Protein AF-A0A6B3LKG0-F1 (afdb_monomer)

Structure (mmCIF, N/CA/C/O backbone):
data_AF-A0A6B3LKG0-F1
#
_entry.id   AF-A0A6B3LKG0-F1
#
loop_
_atom_site.group_PDB
_atom_site.id
_atom_site.type_symbol
_atom_site.label_atom_id
_atom_site.label_alt_id
_atom_site.label_comp_id
_atom_site.label_asym_id
_atom_site.label_entity_id
_atom_site.label_seq_id
_atom_site.pdbx_PDB_ins_code
_atom_site.Cartn_x
_atom_site.Cartn_y
_atom_site.Cartn_z
_atom_site.occupancy
_atom_site.B_iso_or_equiv
_atom_site.auth_seq_id
_atom_site.auth_comp_id
_atom_site.auth_asym_id
_atom_site.auth_atom_id
_atom_site.pdbx_PDB_model_num
ATOM 1 N N . MET A 1 1 ? -33.309 19.237 -23.495 1.00 25.48 1 MET A N 1
ATOM 2 C CA . MET A 1 1 ? -33.703 17.811 -23.424 1.00 25.48 1 MET A CA 1
ATOM 3 C C . MET A 1 1 ? -32.494 17.047 -22.905 1.00 25.48 1 MET A C 1
ATOM 5 O O . MET A 1 1 ? -31.507 16.961 -23.607 1.00 25.48 1 MET A O 1
ATOM 9 N N . LYS A 1 2 ? -32.385 16.832 -21.589 1.00 29.92 2 LYS A N 1
ATOM 10 C CA . LYS A 1 2 ? -32.848 15.600 -20.922 1.00 29.92 2 LYS A CA 1
ATOM 11 C C . LYS A 1 2 ? -32.348 14.349 -21.651 1.00 29.92 2 LYS A C 1
ATOM 13 O O . LYS A 1 2 ? -33.044 13.863 -22.530 1.00 29.92 2 LYS A O 1
ATOM 18 N N . ASN A 1 3 ? -31.140 13.912 -21.295 1.00 29.95 3 ASN A N 1
ATOM 19 C CA . ASN A 1 3 ? -30.711 12.520 -21.097 1.00 29.95 3 ASN A CA 1
ATOM 20 C C . ASN A 1 3 ? -29.180 12.490 -21.122 1.00 29.95 3 ASN A C 1
ATOM 22 O O . ASN A 1 3 ? -28.595 12.699 -22.172 1.00 29.95 3 ASN A O 1
ATOM 26 N N . ASN A 1 4 ? -28.576 12.338 -19.937 1.00 27.94 4 ASN A N 1
ATOM 27 C CA . ASN A 1 4 ? -27.252 11.730 -19.676 1.00 27.94 4 ASN A CA 1
ATOM 28 C C . ASN A 1 4 ? -26.758 11.964 -18.234 1.00 27.94 4 ASN A C 1
ATOM 30 O O . ASN A 1 4 ? -25.738 11.415 -17.834 1.00 27.94 4 ASN A O 1
ATOM 34 N N . LEU A 1 5 ? -27.554 12.629 -17.385 1.00 24.48 5 LEU A N 1
ATOM 35 C CA . LEU A 1 5 ? -27.348 12.669 -15.927 1.00 24.48 5 LEU A CA 1
ATOM 36 C C . LEU A 1 5 ? -27.638 11.332 -15.195 1.00 24.48 5 LEU A C 1
ATOM 38 O O . LEU A 1 5 ? -27.495 11.262 -13.978 1.00 24.48 5 LEU A O 1
ATOM 42 N N . TYR A 1 6 ? -28.024 10.269 -15.912 1.00 25.52 6 TYR A N 1
ATOM 43 C CA . TYR A 1 6 ? -28.299 8.935 -15.349 1.00 25.52 6 TYR A CA 1
ATOM 44 C C . TYR A 1 6 ? -27.151 7.921 -15.528 1.00 25.52 6 TYR A C 1
ATOM 46 O O . TYR A 1 6 ? -27.179 6.870 -14.892 1.00 25.52 6 TYR A O 1
ATOM 54 N N . ALA A 1 7 ? -26.119 8.233 -16.324 1.00 26.52 7 ALA A N 1
ATOM 55 C CA . ALA A 1 7 ? -24.976 7.337 -16.544 1.00 26.52 7 ALA A CA 1
ATOM 56 C C . ALA A 1 7 ? -23.835 7.550 -15.529 1.00 26.52 7 ALA A C 1
ATOM 58 O O . ALA A 1 7 ? -23.160 6.596 -15.159 1.00 26.52 7 ALA A O 1
ATOM 59 N N . LEU A 1 8 ? -23.674 8.764 -14.989 1.00 26.27 8 LEU A N 1
ATOM 60 C CA . LEU A 1 8 ? -22.594 9.081 -14.040 1.00 26.27 8 LEU A CA 1
ATOM 61 C C . LEU A 1 8 ? -22.886 8.667 -12.583 1.00 26.27 8 LEU A C 1
ATOM 63 O O . LEU A 1 8 ? -21.971 8.576 -11.773 1.00 26.27 8 LEU A O 1
ATOM 67 N N . ARG A 1 9 ? -24.148 8.373 -12.236 1.00 25.33 9 ARG A N 1
ATOM 68 C CA . ARG A 1 9 ? -24.537 7.904 -10.889 1.00 25.33 9 ARG A CA 1
ATOM 69 C C . ARG A 1 9 ? -24.516 6.380 -10.716 1.00 25.33 9 ARG A C 1
ATOM 71 O O . ARG A 1 9 ? -24.602 5.917 -9.585 1.00 25.33 9 ARG A O 1
ATOM 78 N N . ARG A 1 10 ? -24.386 5.595 -11.795 1.00 26.73 10 ARG A N 1
ATOM 79 C CA . ARG A 1 10 ? -24.295 4.121 -11.715 1.00 26.73 10 ARG A CA 1
ATOM 80 C C . ARG A 1 10 ? -22.861 3.600 -11.590 1.00 26.73 10 ARG A C 1
ATOM 82 O O . ARG A 1 10 ? -22.675 2.533 -11.021 1.00 26.73 10 ARG A O 1
ATOM 89 N N . THR A 1 11 ? -21.858 4.364 -12.020 1.00 27.08 11 THR A N 1
ATOM 90 C CA . THR A 1 11 ? -20.447 3.944 -11.950 1.00 27.08 11 THR A CA 1
ATOM 91 C C . THR A 1 11 ? -19.817 4.196 -10.574 1.00 27.08 11 THR A C 1
ATOM 93 O O . THR A 1 11 ? -18.992 3.405 -10.140 1.00 27.08 11 THR A O 1
ATOM 96 N N . MET A 1 12 ? -20.261 5.217 -9.828 1.00 24.81 12 MET A N 1
ATOM 97 C CA . MET A 1 12 ? -19.785 5.447 -8.449 1.00 24.81 12 MET A CA 1
ATOM 98 C C . MET A 1 12 ? -20.484 4.575 -7.395 1.00 24.81 12 MET A C 1
ATOM 100 O O . MET A 1 12 ? -19.919 4.346 -6.334 1.00 24.81 12 MET A O 1
ATOM 104 N N . LEU A 1 13 ? -21.681 4.046 -7.679 1.00 25.00 13 LEU A N 1
ATOM 105 C CA . LEU A 1 13 ? -22.390 3.165 -6.739 1.00 25.00 13 LEU A CA 1
ATOM 106 C C . LEU A 1 13 ? -21.969 1.690 -6.861 1.00 25.00 13 LEU A C 1
ATOM 108 O O . LEU A 1 13 ? -22.121 0.942 -5.902 1.00 25.00 13 LEU A O 1
ATOM 112 N N . LEU A 1 14 ? -21.436 1.268 -8.016 1.00 24.86 14 LEU A N 1
ATOM 113 C CA . LEU A 1 14 ? -20.968 -0.109 -8.209 1.00 24.86 14 LEU A CA 1
ATOM 114 C C . LEU A 1 14 ? -19.587 -0.362 -7.593 1.00 24.86 14 LEU A C 1
ATOM 116 O O . LEU A 1 14 ? -19.335 -1.480 -7.172 1.00 24.86 14 LEU A O 1
ATOM 120 N N . VAL A 1 15 ? -18.726 0.657 -7.497 1.00 26.53 15 VAL A N 1
ATOM 121 C CA . VAL A 1 15 ? -17.367 0.517 -6.942 1.00 26.53 15 VAL A CA 1
ATOM 122 C C . VAL A 1 15 ? -17.369 0.545 -5.405 1.00 26.53 15 VAL A C 1
ATOM 124 O O . VAL A 1 15 ? -16.626 -0.210 -4.783 1.00 26.53 15 VAL A O 1
ATOM 127 N N . CYS A 1 16 ? -18.269 1.311 -4.773 1.00 24.67 16 CYS A N 1
ATOM 128 C CA . CYS A 1 16 ? -18.431 1.287 -3.311 1.00 24.67 16 CYS A CA 1
ATOM 129 C C . CYS A 1 16 ? -19.117 0.011 -2.790 1.00 24.67 16 CYS A C 1
ATOM 131 O O . CYS A 1 16 ? -18.835 -0.403 -1.671 1.00 24.67 16 CYS A O 1
ATOM 133 N N . LEU A 1 17 ? -19.977 -0.655 -3.576 1.00 25.58 17 LEU A N 1
ATOM 134 C CA . LEU A 1 17 ? -20.592 -1.925 -3.150 1.00 25.58 17 LEU A CA 1
ATOM 135 C C . LEU A 1 17 ? -19.689 -3.150 -3.367 1.00 25.58 17 LEU A C 1
ATOM 137 O O . LEU A 1 17 ? -19.904 -4.178 -2.732 1.00 25.58 17 LEU A O 1
ATOM 141 N N . THR A 1 18 ? -18.682 -3.062 -4.241 1.00 30.19 18 THR A N 1
ATOM 142 C CA . THR A 1 18 ? -17.738 -4.166 -4.492 1.00 30.19 18 THR A CA 1
ATOM 143 C C . THR A 1 18 ? -16.593 -4.249 -3.486 1.00 30.19 18 THR A C 1
ATOM 145 O O . THR A 1 18 ? -15.929 -5.277 -3.441 1.00 30.19 18 THR A O 1
ATOM 148 N N . LEU A 1 19 ? -16.372 -3.211 -2.674 1.00 29.12 19 LEU A N 1
ATOM 149 C CA . LEU A 1 19 ? -15.333 -3.200 -1.634 1.00 29.12 19 LEU A CA 1
ATOM 150 C C . LEU A 1 19 ? -15.876 -3.554 -0.237 1.00 29.12 19 LEU A C 1
ATOM 152 O O . LEU A 1 19 ? -15.163 -4.169 0.541 1.00 29.12 19 LEU A O 1
ATOM 156 N N . LEU A 1 20 ? -17.160 -3.303 0.042 1.00 28.03 20 LEU A N 1
ATOM 157 C CA . LEU A 1 20 ? -17.790 -3.595 1.346 1.00 28.03 20 LEU A CA 1
ATOM 158 C C . LEU A 1 20 ? -18.426 -4.996 1.453 1.00 28.03 20 LEU A C 1
ATOM 160 O O . LEU A 1 20 ? -19.007 -5.351 2.474 1.00 28.03 20 LEU A O 1
ATOM 164 N N . CYS A 1 21 ? -18.352 -5.804 0.395 1.00 26.58 21 CYS A N 1
ATOM 165 C CA . CYS A 1 21 ? -18.915 -7.158 0.349 1.00 26.58 21 CYS A CA 1
ATOM 166 C C . CYS A 1 21 ? -18.002 -8.124 -0.415 1.00 26.58 21 CYS A C 1
ATOM 168 O O . CYS A 1 21 ? -18.473 -8.956 -1.190 1.00 26.58 21 CYS A O 1
ATOM 170 N N . LEU A 1 22 ? -16.692 -8.036 -0.186 1.00 28.55 22 LEU A N 1
ATOM 171 C CA . LEU A 1 22 ? -15.822 -9.194 -0.340 1.00 28.55 22 LEU A CA 1
ATOM 172 C C . LEU A 1 22 ? -15.851 -9.941 0.991 1.00 28.55 22 LEU A C 1
ATOM 174 O O . LEU A 1 22 ? -15.174 -9.530 1.929 1.00 28.55 22 LEU A O 1
ATOM 178 N N . PRO A 1 23 ? -16.569 -11.064 1.122 1.00 29.59 23 PRO A N 1
ATOM 179 C CA . PRO A 1 23 ? -16.123 -12.046 2.073 1.00 29.59 23 PRO A CA 1
ATOM 180 C C . PRO A 1 23 ? -14.844 -12.587 1.443 1.00 29.59 23 PRO A C 1
ATOM 182 O O . PRO A 1 23 ? -14.882 -13.375 0.492 1.00 29.59 23 PRO A O 1
ATOM 185 N N . THR A 1 24 ? -13.702 -12.108 1.928 1.00 34.19 24 THR A N 1
ATOM 186 C CA . THR A 1 24 ? -12.460 -12.861 1.824 1.00 34.19 24 THR A CA 1
ATOM 187 C C . THR A 1 24 ? -12.805 -14.264 2.283 1.00 34.19 24 THR A C 1
ATOM 189 O O . THR A 1 24 ? -13.223 -14.489 3.420 1.00 34.19 24 THR A O 1
ATOM 192 N N . SER A 1 25 ? -12.784 -15.185 1.333 1.00 28.45 25 SER A N 1
ATOM 193 C CA . SER A 1 25 ? -13.099 -16.580 1.549 1.00 28.45 25 SER A CA 1
ATOM 194 C C . SER A 1 25 ? -12.344 -17.080 2.773 1.00 28.45 25 SER A C 1
ATOM 196 O O . SER A 1 25 ? -11.120 -17.130 2.773 1.00 28.45 25 SER A O 1
ATOM 198 N N . ILE A 1 26 ? -13.129 -17.398 3.799 1.00 27.80 26 ILE A N 1
ATOM 199 C CA . ILE A 1 26 ? -12.906 -18.375 4.860 1.00 27.80 26 ILE A CA 1
ATOM 200 C C . ILE A 1 26 ? -11.639 -19.205 4.595 1.00 27.80 26 ILE A C 1
ATOM 202 O O . ILE A 1 26 ? -11.684 -20.182 3.849 1.00 27.80 26 ILE A O 1
ATOM 206 N N . TYR A 1 27 ? -10.531 -18.858 5.249 1.00 29.73 27 TYR A N 1
ATOM 207 C CA . TYR A 1 27 ? -9.537 -19.852 5.641 1.00 29.73 27 TYR A CA 1
ATOM 208 C C . TYR A 1 27 ? -9.928 -20.342 7.034 1.00 29.73 27 TYR A C 1
ATOM 210 O O . TYR A 1 27 ? -9.363 -19.965 8.055 1.00 29.73 27 TYR A O 1
ATOM 218 N N . ALA A 1 28 ? -10.947 -21.201 7.075 1.00 24.23 28 ALA A N 1
ATOM 219 C CA . ALA A 1 28 ? -11.003 -22.185 8.139 1.00 24.23 28 ALA A CA 1
ATOM 220 C C . ALA A 1 28 ? -9.785 -23.085 7.929 1.00 24.23 28 ALA A C 1
ATOM 222 O O . ALA A 1 28 ? -9.609 -23.643 6.846 1.00 24.23 28 ALA A O 1
ATOM 223 N N . GLN A 1 29 ? -8.933 -23.158 8.947 1.00 29.45 29 GLN A N 1
ATOM 224 C CA . GLN A 1 29 ? -7.778 -24.042 9.015 1.00 29.45 29 GLN A CA 1
ATOM 225 C C . GLN A 1 29 ? -8.107 -25.426 8.427 1.00 29.45 29 GLN A C 1
ATOM 227 O O . GLN A 1 29 ? -8.828 -26.215 9.037 1.00 29.45 29 GLN A O 1
ATOM 232 N N . GLN A 1 30 ? -7.544 -25.732 7.260 1.00 23.16 30 GLN A N 1
ATOM 233 C CA . GLN A 1 30 ? -7.203 -27.099 6.894 1.00 23.16 30 GLN A CA 1
ATOM 234 C C . GLN A 1 30 ? -5.681 -27.158 6.750 1.00 23.16 30 GLN A C 1
ATOM 236 O O . GLN A 1 30 ? -5.124 -26.372 5.981 1.00 23.16 30 GLN A O 1
ATOM 241 N N . PRO A 1 31 ? -4.994 -28.027 7.512 1.00 28.52 31 PRO A N 1
ATOM 242 C CA . PRO A 1 31 ? -3.581 -28.272 7.303 1.00 28.52 31 PRO A CA 1
ATOM 243 C C . PRO A 1 31 ? -3.411 -29.076 6.007 1.00 28.52 31 PRO A C 1
ATOM 245 O O . PRO A 1 31 ? -4.270 -29.879 5.650 1.00 28.52 31 PRO A O 1
ATOM 248 N N . ASP A 1 32 ? -2.287 -28.854 5.332 1.00 25.31 32 ASP A N 1
ATOM 249 C CA . ASP A 1 32 ? -1.779 -29.652 4.211 1.00 25.31 32 ASP A CA 1
ATOM 250 C C . ASP A 1 32 ? -2.398 -29.386 2.828 1.00 25.31 32 ASP A C 1
ATOM 252 O O . ASP A 1 32 ? -3.034 -30.243 2.218 1.00 25.31 32 ASP A O 1
ATOM 256 N N . TYR A 1 33 ? -2.072 -28.229 2.243 1.00 24.92 33 TYR A N 1
ATOM 257 C CA . TYR A 1 33 ? -1.882 -28.161 0.791 1.00 24.92 33 TYR A CA 1
ATOM 258 C C . TYR A 1 33 ? -0.588 -27.416 0.459 1.00 24.92 33 TYR A C 1
ATOM 260 O O . TYR A 1 33 ? -0.461 -26.203 0.613 1.00 24.92 33 TYR A O 1
ATOM 268 N N . TYR A 1 34 ? 0.405 -28.195 0.043 1.00 24.97 34 TYR A N 1
ATOM 269 C CA . TYR A 1 34 ? 1.715 -27.738 -0.394 1.00 24.97 34 TYR A CA 1
ATOM 270 C C . TYR A 1 34 ? 1.565 -27.033 -1.750 1.00 24.97 34 TYR A C 1
ATOM 272 O O . TYR A 1 34 ? 1.386 -27.694 -2.772 1.00 24.97 34 TYR A O 1
ATOM 280 N N . TYR A 1 35 ? 1.624 -25.701 -1.772 1.00 30.30 35 TYR A N 1
ATOM 281 C CA . TYR A 1 35 ? 1.737 -24.936 -3.015 1.00 30.30 35 TYR A CA 1
ATOM 282 C C . TYR A 1 35 ? 3.213 -24.610 -3.261 1.00 30.30 35 TYR A C 1
ATOM 284 O O . TYR A 1 35 ? 3.855 -23.988 -2.410 1.00 30.30 35 TYR A O 1
ATOM 292 N N . PRO A 1 36 ? 3.799 -25.073 -4.378 1.00 26.36 36 PRO A N 1
ATOM 293 C CA . PRO A 1 36 ? 5.217 -24.890 -4.619 1.00 26.36 36 PRO A CA 1
ATOM 294 C C . PRO A 1 36 ? 5.508 -23.417 -4.909 1.00 26.36 36 PRO A C 1
ATOM 296 O O . PRO A 1 36 ? 4.777 -22.756 -5.644 1.00 26.36 36 PRO A O 1
ATOM 299 N N . LYS A 1 37 ? 6.628 -22.923 -4.372 1.00 28.72 37 LYS A N 1
ATOM 300 C CA . LYS A 1 37 ? 7.276 -21.700 -4.854 1.00 28.72 37 LYS A CA 1
ATOM 301 C C . LYS A 1 37 ? 7.477 -21.843 -6.365 1.00 28.72 37 LYS A C 1
ATOM 303 O O . LYS A 1 37 ? 8.223 -22.723 -6.802 1.00 28.72 37 LYS A O 1
ATOM 308 N N . TYR A 1 38 ? 6.798 -21.027 -7.166 1.00 33.84 38 TYR A N 1
ATOM 309 C CA . TYR A 1 38 ? 6.940 -21.078 -8.618 1.00 33.84 38 TYR A CA 1
ATOM 310 C C . TYR A 1 38 ? 8.251 -20.408 -9.032 1.00 33.84 38 TYR A C 1
ATOM 312 O O . TYR A 1 38 ? 8.306 -19.218 -9.334 1.00 33.84 38 TYR A O 1
ATOM 320 N N . ASN A 1 39 ? 9.316 -21.208 -9.069 1.00 28.09 39 ASN A N 1
ATOM 321 C CA . ASN A 1 39 ? 10.467 -20.928 -9.916 1.00 28.09 39 ASN A CA 1
ATOM 322 C C . ASN A 1 39 ? 10.006 -20.997 -11.379 1.00 28.09 39 ASN A C 1
ATOM 324 O O . ASN A 1 39 ? 9.482 -22.026 -11.811 1.00 28.09 39 ASN A O 1
ATOM 328 N N . LEU A 1 40 ? 10.261 -19.941 -12.158 1.00 38.62 40 LEU A N 1
ATOM 329 C CA . LEU A 1 40 ? 9.964 -19.822 -13.600 1.00 38.62 40 LEU A CA 1
ATOM 330 C C . LEU A 1 40 ? 10.747 -20.814 -14.500 1.00 38.62 40 LEU A C 1
ATOM 332 O O . LEU A 1 40 ? 10.857 -20.629 -15.709 1.00 38.62 40 LEU A O 1
ATOM 336 N N . THR A 1 41 ? 11.288 -21.887 -13.924 1.00 31.64 41 THR A N 1
ATOM 337 C CA . THR A 1 41 ? 11.916 -23.019 -14.619 1.00 31.64 41 THR A CA 1
ATOM 338 C C . THR A 1 41 ? 11.122 -24.326 -14.496 1.00 31.64 41 THR A C 1
ATOM 340 O O . THR A 1 41 ? 11.519 -25.319 -15.104 1.00 31.64 41 THR A O 1
ATOM 343 N N . SER A 1 42 ? 9.999 -24.354 -13.763 1.00 32.03 42 SER A N 1
ATOM 344 C CA . SER A 1 42 ? 9.141 -25.545 -13.621 1.00 32.03 42 SER A CA 1
ATOM 345 C C . SER A 1 42 ? 7.919 -25.489 -14.561 1.00 32.03 42 SER A C 1
ATOM 347 O O . SER A 1 42 ? 7.380 -24.400 -14.771 1.00 32.03 42 SER A O 1
ATOM 349 N N . PRO A 1 43 ? 7.463 -26.619 -15.147 1.00 38.50 43 PRO A N 1
ATOM 350 C CA . PRO A 1 43 ? 6.311 -26.645 -16.051 1.00 38.50 43 PRO A CA 1
ATOM 351 C C . PRO A 1 43 ? 5.032 -26.114 -15.385 1.00 38.50 43 PRO A C 1
ATOM 353 O O . PRO A 1 43 ? 4.751 -26.423 -14.227 1.00 38.50 43 PRO A O 1
ATOM 356 N N . MET A 1 44 ? 4.261 -25.319 -16.141 1.00 50.28 44 MET A N 1
ATOM 357 C CA . MET A 1 44 ? 2.983 -24.745 -15.701 1.00 50.28 44 MET A CA 1
ATOM 358 C C . MET A 1 44 ? 2.014 -25.841 -15.213 1.00 50.28 44 MET A C 1
ATOM 360 O O . MET A 1 44 ? 2.010 -26.937 -15.786 1.00 50.28 44 MET A O 1
ATOM 364 N N . PRO A 1 45 ? 1.180 -25.568 -14.190 1.00 47.41 45 PRO A N 1
ATOM 365 C CA . PRO A 1 45 ? 0.184 -26.521 -13.709 1.00 47.41 45 PRO A CA 1
ATOM 366 C C . PRO A 1 45 ? -0.733 -27.012 -14.836 1.00 47.41 45 PRO A C 1
ATOM 368 O O . PRO A 1 45 ? -1.148 -26.246 -15.703 1.00 47.41 45 PRO A O 1
ATOM 371 N N . ALA A 1 46 ? -1.086 -28.296 -14.818 1.00 39.44 46 ALA A N 1
ATOM 372 C CA . ALA A 1 46 ? -2.017 -28.851 -15.795 1.00 39.44 46 ALA A CA 1
ATOM 373 C C . ALA A 1 46 ? -3.379 -28.131 -15.714 1.00 39.44 46 ALA A C 1
ATOM 375 O O . ALA A 1 46 ? -3.990 -28.081 -14.648 1.00 39.44 46 ALA A O 1
ATOM 376 N N . GLY A 1 47 ? -3.851 -27.591 -16.844 1.00 53.12 47 GLY A N 1
ATOM 377 C CA . GLY A 1 47 ? -5.128 -26.871 -16.942 1.00 53.12 47 GLY A CA 1
ATOM 378 C C . GLY A 1 47 ? -5.035 -25.338 -16.940 1.00 53.12 47 GLY A C 1
ATOM 379 O O . GLY A 1 47 ? -6.077 -24.691 -16.931 1.00 53.12 47 GLY A O 1
ATOM 380 N N . THR A 1 48 ? -3.836 -24.744 -16.970 1.00 58.78 48 THR A N 1
ATOM 381 C CA . THR A 1 48 ? -3.668 -23.288 -17.144 1.00 58.78 48 THR A CA 1
ATOM 382 C C . THR A 1 48 ? -4.057 -22.825 -18.548 1.00 58.78 48 THR A C 1
ATOM 384 O O . THR A 1 48 ? -3.536 -23.341 -19.541 1.00 58.78 48 THR A O 1
ATOM 387 N N . GLU A 1 49 ? -4.915 -21.808 -18.630 1.00 63.69 49 GLU A N 1
ATOM 388 C CA . GLU A 1 49 ? -5.181 -21.085 -19.874 1.00 63.69 49 GLU A CA 1
ATOM 389 C C . GLU A 1 49 ? -3.999 -20.157 -20.189 1.00 63.69 49 GLU A C 1
ATOM 391 O O . GLU A 1 49 ? -3.659 -19.273 -19.401 1.00 63.69 49 GLU A O 1
ATOM 396 N N . LEU A 1 50 ? -3.355 -20.386 -21.337 1.00 69.69 50 LEU A N 1
ATOM 397 C CA . LEU A 1 50 ? -2.208 -19.615 -21.813 1.00 69.69 50 LEU A CA 1
ATOM 398 C C . LEU A 1 50 ? -2.535 -18.977 -23.164 1.00 69.69 50 LEU A C 1
ATOM 400 O O . LEU A 1 50 ? -2.647 -19.684 -24.170 1.00 69.69 50 LEU A O 1
ATOM 404 N N . ASP A 1 51 ? -2.613 -17.648 -23.214 1.00 75.50 51 ASP A N 1
ATOM 405 C CA . ASP A 1 51 ? -2.688 -16.935 -24.491 1.00 75.50 51 ASP A CA 1
ATOM 406 C C . ASP A 1 51 ? -1.285 -16.791 -25.107 1.00 75.50 51 ASP A C 1
ATOM 408 O O . ASP A 1 51 ? -0.319 -16.365 -24.466 1.00 75.50 51 ASP A O 1
ATOM 412 N N . THR A 1 52 ? -1.168 -17.171 -26.381 1.00 78.94 52 THR A N 1
ATOM 413 C CA . THR A 1 52 ? 0.083 -17.147 -27.158 1.00 78.94 52 THR A CA 1
ATOM 414 C C . THR A 1 52 ? 0.026 -16.216 -28.369 1.00 78.94 52 THR A C 1
ATOM 416 O O . THR A 1 52 ? 0.994 -16.138 -29.130 1.00 78.94 52 THR A O 1
ATOM 419 N N . THR A 1 53 ? -1.082 -15.497 -28.559 1.00 83.12 53 THR A N 1
ATOM 420 C CA . THR A 1 53 ? -1.356 -14.683 -29.750 1.00 83.12 53 THR A CA 1
ATOM 421 C C . THR A 1 53 ? -0.299 -13.599 -29.947 1.00 83.12 53 THR A C 1
ATOM 423 O O . THR A 1 53 ? 0.332 -13.536 -31.006 1.00 83.12 53 THR A O 1
ATOM 426 N N . PHE A 1 54 ? -0.047 -12.800 -28.905 1.00 82.25 54 PHE A N 1
ATOM 427 C CA . PHE A 1 54 ? 0.977 -11.751 -28.910 1.00 82.25 54 PHE A CA 1
ATOM 428 C C . PHE A 1 54 ? 2.361 -12.326 -29.237 1.00 82.25 54 PHE A C 1
ATOM 430 O O . PHE A 1 54 ? 3.005 -11.937 -30.211 1.00 82.25 54 PHE A O 1
ATOM 437 N N . HIS A 1 55 ? 2.777 -13.339 -28.484 1.00 80.19 55 HIS A N 1
ATOM 438 C CA . HIS A 1 55 ? 4.057 -14.014 -28.656 1.00 80.19 55 HIS A CA 1
ATOM 439 C C . HIS A 1 55 ? 4.294 -14.556 -30.074 1.00 80.19 55 HIS A C 1
ATOM 441 O O . HIS A 1 55 ? 5.373 -14.369 -30.643 1.00 80.19 55 HIS A O 1
ATOM 447 N N . ASN A 1 56 ? 3.294 -15.204 -30.676 1.00 85.88 56 ASN A N 1
ATOM 448 C CA . ASN A 1 56 ? 3.414 -15.728 -32.036 1.00 85.88 56 ASN A CA 1
ATOM 449 C C . ASN A 1 56 ? 3.576 -14.601 -33.066 1.00 85.88 56 ASN A C 1
ATOM 451 O O . ASN A 1 56 ? 4.371 -14.739 -34.001 1.00 85.88 56 ASN A O 1
ATOM 455 N N . ARG A 1 57 ? 2.881 -13.471 -32.878 1.00 88.62 57 ARG A N 1
ATOM 456 C CA . ARG A 1 57 ? 3.016 -12.297 -33.749 1.00 88.62 57 ARG A CA 1
ATOM 457 C C . ARG A 1 57 ? 4.398 -11.658 -33.630 1.00 88.62 57 ARG A C 1
ATOM 459 O O . ARG A 1 57 ? 5.033 -11.412 -34.655 1.00 88.62 57 ARG A O 1
ATOM 466 N N . MET A 1 58 ? 4.899 -11.466 -32.412 1.00 88.75 58 MET A N 1
ATOM 467 C CA . MET A 1 58 ? 6.221 -10.870 -32.197 1.00 88.75 58 MET A CA 1
ATOM 468 C C . MET A 1 58 ? 7.344 -11.767 -32.726 1.00 88.75 58 MET A C 1
ATOM 470 O O . MET A 1 58 ? 8.268 -11.278 -33.377 1.00 88.75 58 MET A O 1
ATOM 474 N N . ARG A 1 59 ? 7.224 -13.096 -32.593 1.00 85.62 59 ARG A N 1
ATOM 475 C CA . ARG A 1 59 ? 8.159 -14.035 -33.236 1.00 85.62 59 ARG A CA 1
ATOM 476 C C . ARG A 1 59 ? 8.178 -13.925 -34.751 1.00 85.62 59 ARG A C 1
ATOM 478 O O . ARG A 1 59 ? 9.243 -14.033 -35.354 1.00 85.62 59 ARG A O 1
ATOM 485 N N . HIS A 1 60 ? 7.023 -13.722 -35.372 1.00 90.38 60 HIS A N 1
ATOM 486 C CA . HIS A 1 60 ? 6.962 -13.545 -36.814 1.00 90.38 60 HIS A CA 1
ATOM 487 C C . HIS A 1 60 ? 7.727 -12.290 -37.259 1.00 90.38 60 HIS A C 1
ATOM 489 O O . HIS A 1 60 ? 8.577 -12.393 -38.142 1.00 90.38 60 HIS A O 1
ATOM 495 N N . ILE A 1 61 ? 7.463 -11.148 -36.616 1.00 93.31 61 ILE A N 1
ATOM 496 C CA . ILE A 1 61 ? 8.019 -9.837 -36.991 1.00 93.31 61 ILE A CA 1
ATOM 497 C C . ILE A 1 61 ? 9.529 -9.758 -36.712 1.00 93.31 61 ILE A C 1
ATOM 499 O O . ILE A 1 61 ? 10.298 -9.325 -37.569 1.00 93.31 61 ILE A O 1
ATOM 503 N N . PHE A 1 62 ? 9.974 -10.203 -35.534 1.00 92.75 62 PHE A N 1
ATOM 504 C CA . PHE A 1 62 ? 11.363 -10.052 -35.074 1.00 92.75 62 PHE A CA 1
ATOM 505 C C . PHE A 1 62 ? 12.253 -11.254 -35.430 1.00 92.75 62 PHE A C 1
ATOM 507 O O . PHE A 1 62 ? 13.448 -11.247 -35.150 1.00 92.75 62 PHE A O 1
ATOM 514 N N . GLY A 1 63 ? 11.699 -12.294 -36.062 1.00 89.38 63 GLY A N 1
ATOM 515 C CA . GLY A 1 63 ? 12.364 -13.589 -36.239 1.00 89.38 63 GLY A CA 1
ATOM 516 C C . GLY A 1 63 ? 13.585 -13.620 -37.169 1.00 89.38 63 GLY A C 1
ATOM 517 O O . GLY A 1 63 ? 14.212 -14.671 -37.265 1.00 89.38 63 GLY A O 1
ATOM 518 N N . LEU A 1 64 ? 13.911 -12.526 -37.867 1.00 92.19 64 LEU A N 1
ATOM 519 C CA . LEU A 1 64 ? 15.120 -12.406 -38.699 1.00 92.19 64 LEU A CA 1
ATOM 520 C C . LEU A 1 64 ? 16.185 -11.469 -38.106 1.00 92.19 64 LEU A C 1
ATOM 522 O O . LEU A 1 64 ? 17.234 -11.302 -38.723 1.00 92.19 64 LEU A O 1
ATOM 526 N N . LEU A 1 65 ? 15.933 -10.868 -36.940 1.00 91.81 65 LEU A N 1
ATOM 527 C CA . LEU A 1 65 ? 16.897 -9.991 -36.279 1.00 91.81 65 LEU A CA 1
ATOM 528 C C . LEU A 1 65 ? 17.980 -10.785 -35.549 1.00 91.81 65 LEU A C 1
ATOM 530 O O . LEU A 1 65 ? 17.711 -11.793 -34.893 1.00 91.81 65 LEU A O 1
ATOM 534 N N . GLU A 1 66 ? 19.201 -10.263 -35.574 1.00 92.00 66 GLU A N 1
ATOM 535 C CA . GLU A 1 66 ? 20.308 -10.728 -34.745 1.00 92.00 66 GLU A CA 1
ATOM 536 C C . GLU A 1 66 ? 20.137 -10.215 -33.306 1.00 92.00 66 GLU A C 1
ATOM 538 O O . GLU A 1 66 ? 20.761 -9.244 -32.878 1.00 92.00 66 GLU A O 1
ATOM 543 N N . THR A 1 67 ? 19.276 -10.883 -32.535 1.00 88.75 67 THR A N 1
ATOM 544 C CA . THR A 1 67 ? 18.835 -10.437 -31.199 1.00 88.75 67 THR A CA 1
ATOM 545 C C . THR A 1 67 ? 19.966 -10.251 -30.180 1.00 88.75 67 THR A C 1
ATOM 547 O O . THR A 1 67 ? 19.850 -9.407 -29.297 1.00 88.75 67 THR A O 1
ATOM 550 N N . ASN A 1 68 ? 21.098 -10.947 -30.333 1.00 90.31 68 ASN A N 1
ATOM 551 C CA . ASN A 1 68 ? 22.292 -10.768 -29.491 1.00 90.31 68 ASN A CA 1
ATOM 552 C C . ASN A 1 68 ? 22.968 -9.392 -29.653 1.00 90.31 68 ASN A C 1
ATOM 554 O O . ASN A 1 68 ? 23.826 -9.034 -28.848 1.00 90.31 68 ASN A O 1
ATOM 558 N N . ARG A 1 69 ? 22.630 -8.626 -30.700 1.00 92.19 69 ARG A N 1
ATOM 559 C CA . ARG A 1 69 ? 23.140 -7.261 -30.915 1.00 92.19 69 ARG A CA 1
ATOM 560 C C . ARG A 1 69 ? 22.301 -6.187 -30.233 1.00 92.19 69 ARG A C 1
ATOM 562 O O . ARG A 1 69 ? 22.712 -5.028 -30.228 1.00 92.19 69 ARG A O 1
ATOM 569 N N . VAL A 1 70 ? 21.138 -6.546 -29.691 1.00 93.31 70 VAL A N 1
ATOM 570 C CA . VAL A 1 70 ? 20.273 -5.611 -28.970 1.00 93.31 70 VAL A CA 1
ATOM 571 C C . VAL A 1 70 ? 20.993 -5.163 -27.695 1.00 93.31 70 VAL A C 1
ATOM 573 O O . VAL A 1 70 ? 21.310 -6.005 -26.848 1.00 93.31 70 VAL A O 1
ATOM 576 N N . PRO A 1 71 ? 21.256 -3.855 -27.517 1.00 92.94 71 PRO A N 1
ATOM 577 C CA . PRO A 1 71 ? 21.876 -3.353 -26.300 1.00 92.94 71 PRO A CA 1
ATOM 578 C C . PRO A 1 71 ? 21.118 -3.812 -25.050 1.00 92.94 71 PRO A C 1
ATOM 580 O O . PRO A 1 71 ? 19.895 -3.716 -24.986 1.00 92.94 71 PRO A O 1
ATOM 583 N N . LYS A 1 72 ? 21.857 -4.324 -24.059 1.00 89.94 72 LYS A N 1
ATOM 584 C CA . LYS A 1 72 ? 21.332 -4.816 -22.769 1.00 89.94 72 LYS A CA 1
ATOM 585 C C . LYS A 1 72 ? 20.336 -5.991 -22.866 1.00 89.94 72 LYS A C 1
ATOM 587 O O . LYS A 1 72 ? 19.859 -6.459 -21.835 1.00 89.94 72 LYS A O 1
ATOM 592 N N . GLY A 1 73 ? 20.034 -6.485 -24.071 1.00 91.00 73 GLY A N 1
ATOM 593 C CA . GLY A 1 73 ? 19.052 -7.547 -24.316 1.00 91.00 73 GLY A CA 1
ATOM 594 C C . GLY A 1 73 ? 17.587 -7.139 -24.099 1.00 91.00 73 GLY A C 1
ATOM 595 O O . GLY A 1 73 ? 16.714 -8.007 -24.078 1.00 91.00 73 GLY A O 1
ATOM 596 N N . ILE A 1 74 ? 17.305 -5.841 -23.937 1.00 93.06 74 ILE A N 1
ATOM 597 C CA . ILE A 1 74 ? 15.965 -5.288 -23.686 1.00 93.06 74 ILE A CA 1
ATOM 598 C C . ILE A 1 74 ? 15.602 -4.380 -24.865 1.00 93.06 74 ILE A C 1
ATOM 600 O O . ILE A 1 74 ? 16.299 -3.396 -25.094 1.00 93.06 74 ILE A O 1
ATOM 604 N N . LEU A 1 75 ? 14.540 -4.697 -25.611 1.00 94.44 75 LEU A N 1
ATOM 605 C CA . LEU A 1 75 ? 14.064 -3.938 -26.773 1.00 94.44 75 LEU A CA 1
ATOM 606 C C . LEU A 1 75 ? 12.613 -3.490 -26.572 1.00 94.44 75 LEU A C 1
ATOM 608 O O . LEU A 1 75 ? 11.703 -4.315 -26.613 1.00 94.44 75 LEU A O 1
ATOM 612 N N . LEU A 1 76 ? 12.387 -2.185 -26.409 1.00 95.12 76 LEU A N 1
ATOM 613 C CA . LEU A 1 76 ? 11.050 -1.627 -26.184 1.00 95.12 76 LEU A CA 1
ATOM 614 C C . LEU A 1 76 ? 10.089 -1.937 -27.339 1.00 95.12 76 LEU A C 1
ATOM 616 O O . LEU A 1 76 ? 8.951 -2.309 -27.095 1.00 95.12 76 LEU A O 1
ATOM 620 N N . ASP A 1 77 ? 10.550 -1.875 -28.592 1.00 94.31 77 ASP A N 1
ATOM 621 C CA . ASP A 1 77 ? 9.712 -2.158 -29.770 1.00 94.31 77 ASP A CA 1
ATOM 622 C C . ASP A 1 77 ? 9.210 -3.616 -29.827 1.00 94.31 77 ASP A C 1
ATOM 624 O O . ASP A 1 77 ? 8.295 -3.931 -30.588 1.00 94.31 77 ASP A O 1
ATOM 628 N N . TYR A 1 78 ? 9.820 -4.514 -29.046 1.00 90.06 78 TYR A N 1
ATOM 629 C CA . TYR A 1 78 ? 9.400 -5.907 -28.893 1.00 90.06 78 TYR A CA 1
ATOM 630 C C . TYR A 1 78 ? 8.389 -6.103 -27.742 1.00 90.06 78 TYR A C 1
ATOM 632 O O . TYR A 1 78 ? 7.708 -7.127 -27.679 1.00 90.06 78 TYR A O 1
ATOM 640 N N . ALA A 1 79 ? 8.297 -5.139 -26.829 1.00 88.44 79 ALA A N 1
ATOM 641 C CA . ALA A 1 79 ? 7.550 -5.247 -25.587 1.00 88.44 79 ALA A CA 1
ATOM 642 C C . ALA A 1 79 ? 6.032 -5.196 -25.793 1.00 88.44 79 ALA A C 1
ATOM 644 O O . ALA A 1 79 ? 5.523 -4.624 -26.759 1.00 88.44 79 ALA A O 1
ATOM 645 N N . MET A 1 80 ? 5.301 -5.730 -24.814 1.00 86.06 80 MET A N 1
ATOM 646 C CA . MET A 1 80 ? 3.947 -5.256 -24.554 1.00 86.06 80 MET A CA 1
ATOM 647 C C . MET A 1 80 ? 4.091 -4.015 -23.674 1.00 86.06 80 MET A C 1
ATOM 649 O O . MET A 1 80 ? 4.428 -4.119 -22.498 1.00 86.06 80 MET A O 1
ATOM 653 N N . GLU A 1 81 ? 3.919 -2.838 -24.269 1.00 86.12 81 GLU A N 1
ATOM 654 C CA . GLU A 1 81 ? 4.080 -1.572 -23.557 1.00 86.12 81 GLU A CA 1
ATOM 655 C C . GLU A 1 81 ? 2.824 -1.267 -22.731 1.00 86.12 81 GLU A C 1
ATOM 657 O O . GLU A 1 81 ? 1.736 -1.079 -23.276 1.00 86.12 81 GLU A O 1
ATOM 662 N N . PHE A 1 82 ? 2.979 -1.235 -21.406 1.00 86.00 82 PHE A N 1
ATOM 663 C CA . PHE A 1 82 ? 1.900 -0.910 -20.465 1.00 86.00 82 PHE A CA 1
ATOM 664 C C . PHE A 1 82 ? 1.876 0.579 -20.105 1.00 86.00 82 PHE A C 1
ATOM 666 O O . PHE A 1 82 ? 0.860 1.093 -19.646 1.00 86.00 82 PHE A O 1
ATOM 673 N N . THR A 1 83 ? 2.984 1.284 -20.337 1.00 90.19 83 THR A N 1
ATOM 674 C CA . THR A 1 83 ? 3.111 2.722 -20.099 1.00 90.19 83 THR A CA 1
ATOM 675 C C . THR A 1 83 ? 4.158 3.334 -21.018 1.00 90.19 83 THR A C 1
ATOM 677 O O . THR A 1 83 ? 5.087 2.649 -21.433 1.00 90.19 83 THR A O 1
ATOM 680 N N . ASN A 1 84 ? 4.039 4.633 -21.301 1.00 93.88 84 ASN A N 1
ATOM 681 C CA . ASN A 1 84 ? 5.013 5.344 -22.123 1.00 93.88 84 ASN A CA 1
ATOM 682 C C . ASN A 1 84 ? 6.329 5.531 -21.355 1.00 93.88 84 ASN A C 1
ATOM 684 O O . ASN A 1 84 ? 6.461 6.432 -20.521 1.00 93.88 84 ASN A O 1
ATOM 688 N N . MET A 1 85 ? 7.328 4.718 -21.692 1.00 94.75 85 MET A N 1
ATOM 689 C CA . MET A 1 85 ? 8.619 4.684 -20.996 1.00 94.75 85 MET A CA 1
ATOM 690 C C . MET A 1 85 ? 9.386 6.015 -21.057 1.00 94.75 85 MET A C 1
ATOM 692 O O . MET A 1 85 ? 10.177 6.318 -20.163 1.00 94.75 85 MET A O 1
ATOM 696 N N . SER A 1 86 ? 9.139 6.840 -22.080 1.00 94.00 86 SER A N 1
ATOM 697 C CA . SER A 1 86 ? 9.807 8.140 -22.235 1.00 94.00 86 SER A CA 1
ATOM 698 C C . SER A 1 86 ? 9.428 9.161 -21.156 1.00 94.00 86 SER A C 1
ATOM 700 O O . SER A 1 86 ? 10.219 10.063 -20.878 1.00 94.00 86 SER A O 1
ATOM 702 N N . ASN A 1 87 ? 8.280 8.983 -20.489 1.00 96.12 87 ASN A N 1
ATOM 703 C CA . ASN A 1 87 ? 7.856 9.830 -19.370 1.00 96.12 87 ASN A CA 1
ATOM 704 C C . ASN A 1 87 ? 8.757 9.666 -18.131 1.00 96.12 87 ASN A C 1
ATOM 706 O O . ASN A 1 87 ? 8.820 10.562 -17.293 1.00 96.12 87 ASN A O 1
ATOM 710 N N . TYR A 1 88 ? 9.475 8.544 -18.026 1.00 97.94 88 TYR A N 1
ATOM 711 C CA . TYR A 1 88 ? 10.261 8.151 -16.851 1.00 97.94 88 TYR A CA 1
ATOM 712 C C . TYR A 1 88 ? 11.770 8.120 -17.143 1.00 97.94 88 TYR A C 1
ATOM 714 O O . TYR A 1 88 ? 12.537 7.425 -16.479 1.00 97.94 88 TYR A O 1
ATOM 722 N N . ASN A 1 89 ? 12.217 8.871 -18.154 1.00 96.88 89 ASN A N 1
ATOM 723 C CA . ASN A 1 89 ? 13.612 8.893 -18.608 1.00 96.88 89 ASN A CA 1
ATOM 724 C C . ASN A 1 89 ? 14.596 9.587 -17.648 1.00 96.88 89 ASN A C 1
ATOM 726 O O . ASN A 1 89 ? 15.803 9.556 -17.882 1.00 96.88 89 ASN A O 1
ATOM 730 N N . GLY A 1 90 ? 14.094 10.221 -16.587 1.00 97.06 90 GLY A N 1
ATOM 731 C CA . GLY A 1 90 ? 14.912 10.902 -15.595 1.00 97.06 90 GLY A CA 1
ATOM 732 C C . GLY A 1 90 ? 15.258 12.360 -15.905 1.00 97.06 90 GLY A C 1
ATOM 733 O O . GLY A 1 90 ? 16.048 12.938 -15.168 1.00 97.06 90 GLY A O 1
ATOM 734 N N . ASN A 1 91 ? 14.707 12.970 -16.962 1.00 96.56 91 ASN A N 1
ATOM 735 C CA . ASN A 1 91 ? 15.110 14.317 -17.396 1.00 96.56 91 ASN A CA 1
ATOM 736 C C . ASN A 1 91 ? 14.312 15.461 -16.750 1.00 96.56 91 ASN A C 1
ATOM 738 O O . ASN A 1 91 ? 14.837 16.563 -16.600 1.00 96.56 91 ASN A O 1
ATOM 742 N N . ALA A 1 92 ? 13.038 15.238 -16.417 1.00 96.25 92 ALA A N 1
ATOM 743 C CA . ALA A 1 92 ? 12.145 16.271 -15.895 1.00 96.25 92 ALA A CA 1
ATOM 744 C C . ALA A 1 92 ? 11.073 15.672 -14.975 1.00 96.25 92 ALA A C 1
ATOM 746 O O . ALA A 1 92 ? 10.638 14.541 -15.181 1.00 96.25 92 ALA A O 1
ATOM 747 N N . LEU A 1 93 ? 10.618 16.457 -13.997 1.00 97.56 93 LEU A N 1
ATOM 748 C CA . LEU A 1 93 ? 9.422 16.161 -13.204 1.00 97.56 93 LEU A CA 1
ATOM 749 C C . LEU A 1 93 ? 8.230 16.902 -13.814 1.00 97.56 93 LEU A C 1
ATOM 751 O O . LEU A 1 93 ? 8.344 18.078 -14.163 1.00 97.56 93 LEU A O 1
ATOM 755 N N . THR A 1 94 ? 7.106 16.213 -13.961 1.00 96.06 94 THR A N 1
ATOM 756 C CA . THR A 1 94 ? 5.880 16.707 -14.597 1.00 96.06 94 THR A CA 1
ATOM 757 C C . THR A 1 94 ? 4.663 16.116 -13.894 1.00 96.06 94 THR A C 1
ATOM 759 O O . THR A 1 94 ? 4.741 15.046 -13.306 1.00 96.06 94 THR A O 1
ATOM 762 N N . ASP A 1 95 ? 3.491 16.718 -14.057 1.00 91.69 95 ASP A N 1
ATOM 763 C CA . ASP A 1 95 ? 2.262 16.172 -13.459 1.00 91.69 95 ASP A CA 1
ATOM 764 C C . ASP A 1 95 ? 1.851 14.801 -14.039 1.00 91.69 95 ASP A C 1
ATOM 766 O O . ASP A 1 95 ? 0.967 14.130 -13.511 1.00 91.69 95 ASP A O 1
ATOM 770 N N . THR A 1 96 ? 2.487 14.371 -15.134 1.00 90.12 96 THR A N 1
ATOM 771 C CA . THR A 1 96 ? 2.189 13.119 -15.842 1.00 90.12 96 THR A CA 1
ATOM 772 C C . THR A 1 96 ? 3.151 11.971 -15.541 1.00 90.12 96 THR A C 1
ATOM 774 O O . THR A 1 96 ? 2.945 10.880 -16.071 1.00 90.12 96 THR A O 1
ATOM 777 N N . ASN A 1 97 ? 4.200 12.184 -14.736 1.00 95.81 97 ASN A N 1
ATOM 778 C CA . ASN A 1 97 ? 5.208 11.152 -14.457 1.00 95.81 97 ASN A CA 1
ATOM 779 C C . ASN A 1 97 ? 5.421 10.843 -12.969 1.00 95.81 97 ASN A C 1
ATOM 781 O O . ASN A 1 97 ? 6.459 10.292 -12.599 1.00 95.81 97 ASN A O 1
ATOM 785 N N . PHE A 1 98 ? 4.398 11.086 -12.145 1.00 97.62 98 PHE A N 1
ATOM 786 C CA . PHE A 1 98 ? 4.326 10.515 -10.804 1.00 97.62 98 PHE A CA 1
ATOM 787 C C . PHE A 1 98 ? 4.371 8.988 -10.870 1.00 97.62 98 PHE A C 1
ATOM 789 O O . PHE A 1 98 ? 3.624 8.357 -11.625 1.00 97.62 98 PHE A O 1
ATOM 796 N N . VAL A 1 99 ? 5.236 8.393 -10.052 1.00 98.19 99 VAL A N 1
ATOM 797 C CA . VAL A 1 99 ? 5.374 6.942 -9.958 1.00 98.19 99 VAL A CA 1
ATOM 798 C C . VAL A 1 99 ? 4.676 6.458 -8.691 1.00 98.19 99 VAL A C 1
ATOM 800 O O . VAL A 1 99 ? 5.202 6.556 -7.585 1.00 98.19 99 VAL A O 1
ATOM 803 N N . ASP A 1 100 ? 3.468 5.930 -8.856 1.00 92.94 100 ASP A N 1
ATOM 804 C CA . ASP A 1 100 ? 2.818 5.114 -7.835 1.00 92.94 100 ASP A CA 1
ATOM 805 C C . ASP A 1 100 ? 3.098 3.620 -8.076 1.00 92.94 100 ASP A C 1
ATOM 807 O O . ASP A 1 100 ? 3.776 3.233 -9.031 1.00 92.94 100 ASP A O 1
ATOM 811 N N . GLN A 1 101 ? 2.564 2.756 -7.212 1.00 87.75 101 GLN A N 1
ATOM 812 C CA . GLN A 1 101 ? 2.718 1.309 -7.355 1.00 87.75 101 GLN A CA 1
ATOM 813 C C . GLN A 1 101 ? 2.222 0.789 -8.722 1.00 87.75 101 GLN A C 1
ATOM 815 O O . GLN A 1 101 ? 2.781 -0.168 -9.250 1.00 87.75 101 GLN A O 1
ATOM 820 N N . ALA A 1 102 ? 1.184 1.398 -9.314 1.00 84.81 102 ALA A N 1
ATOM 821 C CA . ALA A 1 102 ? 0.675 0.987 -10.623 1.00 84.81 102 ALA A CA 1
ATOM 822 C C . ALA A 1 102 ? 1.676 1.328 -11.730 1.00 84.81 102 ALA A C 1
ATOM 824 O O . ALA A 1 102 ? 2.084 0.440 -12.473 1.00 84.81 102 ALA A O 1
ATOM 825 N N . ALA A 1 103 ? 2.130 2.583 -11.767 1.00 91.81 103 ALA A N 1
ATOM 826 C CA . ALA A 1 103 ? 3.115 3.046 -12.736 1.00 91.81 103 ALA A CA 1
ATOM 827 C C . ALA A 1 103 ? 4.423 2.249 -12.633 1.00 91.81 103 ALA A C 1
ATOM 829 O O . ALA A 1 103 ? 4.968 1.836 -13.652 1.00 91.81 103 ALA A O 1
ATOM 830 N N . TYR A 1 104 ? 4.898 1.964 -11.414 1.00 94.88 104 TYR A N 1
ATOM 831 C CA . TYR A 1 104 ? 6.071 1.113 -11.202 1.00 94.88 104 TYR A CA 1
ATOM 832 C C . TYR A 1 104 ? 5.892 -0.265 -11.853 1.00 94.88 104 TYR A C 1
ATOM 834 O O . TYR A 1 104 ? 6.770 -0.720 -12.587 1.00 94.88 104 TYR A O 1
ATOM 842 N N . TRP A 1 105 ? 4.746 -0.918 -11.632 1.00 87.88 105 TRP A N 1
ATOM 843 C CA . TRP A 1 105 ? 4.459 -2.223 -12.229 1.00 87.88 105 TRP A CA 1
ATOM 844 C C . TRP A 1 105 ? 4.311 -2.169 -13.749 1.00 87.88 105 TRP A C 1
ATOM 846 O O . TRP A 1 105 ? 4.770 -3.091 -14.421 1.00 87.88 105 TRP A O 1
ATOM 856 N N . ASP A 1 106 ? 3.728 -1.110 -14.305 1.00 88.25 106 ASP A N 1
ATOM 857 C CA . ASP A 1 106 ? 3.610 -0.946 -15.755 1.00 88.25 106 ASP A CA 1
ATOM 858 C C . ASP A 1 106 ? 4.990 -0.770 -16.409 1.00 88.25 106 ASP A C 1
ATOM 860 O O . ASP A 1 106 ? 5.271 -1.393 -17.438 1.00 88.25 106 ASP A O 1
ATOM 864 N N . ILE A 1 107 ? 5.895 -0.011 -15.778 1.00 94.31 107 ILE A N 1
ATOM 865 C CA . ILE A 1 107 ? 7.297 0.103 -16.210 1.00 94.31 107 ILE A CA 1
ATOM 866 C C . ILE A 1 107 ? 7.990 -1.262 -16.103 1.00 94.31 107 ILE A C 1
ATOM 868 O O . ILE A 1 107 ? 8.593 -1.729 -17.072 1.00 94.31 107 ILE A O 1
ATOM 872 N N . TYR A 1 108 ? 7.876 -1.934 -14.953 1.00 90.62 108 TYR A N 1
ATOM 873 C CA . TYR A 1 108 ? 8.520 -3.225 -14.708 1.00 90.62 108 TYR A CA 1
ATOM 874 C C . TYR A 1 108 ? 8.074 -4.289 -15.720 1.00 90.62 108 TYR A C 1
ATOM 876 O O . TYR A 1 108 ? 8.903 -4.982 -16.307 1.00 90.62 108 TYR A O 1
ATOM 884 N N . ARG A 1 109 ? 6.763 -4.410 -15.964 1.00 86.06 109 ARG A N 1
ATOM 885 C CA . ARG A 1 109 ? 6.185 -5.366 -16.925 1.00 86.06 109 ARG A CA 1
ATOM 886 C C . ARG A 1 109 ? 6.571 -5.027 -18.362 1.00 86.06 109 ARG A C 1
ATOM 888 O O . ARG A 1 109 ? 6.871 -5.931 -19.141 1.00 86.06 109 ARG A O 1
ATOM 895 N N . THR A 1 110 ? 6.655 -3.741 -18.701 1.00 89.69 110 THR A N 1
ATOM 896 C CA . THR A 1 110 ? 7.177 -3.304 -20.004 1.00 89.69 110 THR A CA 1
ATOM 897 C C . THR A 1 110 ? 8.633 -3.753 -20.179 1.00 89.69 110 THR A C 1
ATOM 899 O O . THR A 1 110 ? 8.959 -4.396 -21.173 1.00 89.69 110 THR A O 1
ATOM 902 N N . LEU A 1 111 ? 9.507 -3.525 -19.191 1.00 90.75 111 LEU A N 1
ATOM 903 C CA . LEU A 1 111 ? 10.898 -4.004 -19.224 1.00 90.75 111 LEU A CA 1
ATOM 904 C C . LEU A 1 111 ? 10.993 -5.537 -19.278 1.00 90.75 111 LEU A C 1
ATOM 906 O O . LEU A 1 111 ? 11.825 -6.089 -20.001 1.00 90.75 111 LEU A O 1
ATOM 910 N N . TYR A 1 112 ? 10.135 -6.233 -18.531 1.00 85.94 112 TYR A N 1
ATOM 911 C CA . TYR A 1 112 ? 10.102 -7.692 -18.475 1.00 85.94 112 TYR A CA 1
ATOM 912 C C . TYR A 1 112 ? 9.745 -8.309 -19.833 1.00 85.94 112 TYR A C 1
ATOM 914 O O . TYR A 1 112 ? 10.432 -9.240 -20.275 1.00 85.94 112 TYR A O 1
ATOM 922 N N . THR A 1 113 ? 8.717 -7.772 -20.501 1.00 84.81 113 THR A N 1
ATOM 923 C CA . THR A 1 113 ? 8.266 -8.212 -21.835 1.00 84.81 113 THR A CA 1
ATOM 924 C C . THR A 1 113 ? 9.214 -7.774 -22.950 1.00 84.81 113 THR A C 1
ATOM 926 O O . THR A 1 113 ? 9.313 -8.454 -23.969 1.00 84.81 113 THR A O 1
ATOM 929 N N . ALA A 1 114 ? 9.965 -6.689 -22.750 1.00 89.19 114 ALA A N 1
ATOM 930 C CA . ALA A 1 114 ? 10.968 -6.188 -23.688 1.00 89.19 114 ALA A CA 1
ATOM 931 C C . ALA A 1 114 ? 12.208 -7.097 -23.824 1.00 89.19 114 ALA A C 1
ATOM 933 O O . ALA A 1 114 ? 13.036 -6.887 -24.713 1.00 89.19 114 ALA A O 1
ATOM 934 N N . ARG A 1 115 ? 12.389 -8.107 -22.963 1.00 88.50 115 ARG A N 1
ATOM 935 C CA . ARG A 1 115 ? 13.542 -9.020 -23.036 1.00 88.50 115 ARG A CA 1
ATOM 936 C C . ARG A 1 115 ? 13.485 -9.886 -24.293 1.00 88.50 115 ARG A C 1
ATOM 938 O O . ARG A 1 115 ? 12.583 -10.704 -24.465 1.00 88.50 115 ARG A O 1
ATOM 945 N N . ILE A 1 116 ? 14.502 -9.762 -25.145 1.00 85.69 116 ILE A N 1
ATOM 946 C CA . ILE A 1 116 ? 14.524 -10.432 -26.455 1.00 85.69 116 ILE A CA 1
ATOM 947 C C . ILE A 1 116 ? 15.279 -11.776 -26.453 1.00 85.69 116 ILE A C 1
ATOM 949 O O . ILE A 1 116 ? 15.179 -12.557 -27.401 1.00 85.69 116 ILE A O 1
ATOM 953 N N . HIS A 1 117 ? 16.008 -12.079 -25.375 1.00 76.75 117 HIS A N 1
ATOM 954 C CA . HIS A 1 117 ? 16.639 -13.378 -25.126 1.00 76.75 117 HIS A CA 1
ATOM 955 C C . HIS A 1 117 ? 16.748 -13.660 -23.617 1.00 76.75 117 HIS A C 1
ATOM 957 O O . HIS A 1 117 ? 16.668 -12.758 -22.788 1.00 76.75 117 HIS A O 1
ATOM 963 N N . THR A 1 118 ? 16.947 -14.926 -23.243 1.00 68.38 118 THR A N 1
ATOM 964 C CA . THR A 1 118 ? 16.900 -15.390 -21.839 1.00 68.38 118 THR A CA 1
ATOM 965 C C . THR A 1 118 ? 18.057 -14.908 -20.965 1.00 68.38 118 THR A C 1
ATOM 967 O O . THR A 1 118 ? 17.954 -14.974 -19.748 1.00 68.38 118 THR A O 1
ATOM 970 N N . SER A 1 119 ? 19.157 -14.449 -21.566 1.00 67.75 119 SER A N 1
ATOM 971 C CA . SER A 1 119 ? 20.291 -13.832 -20.860 1.00 67.75 119 SER A CA 1
ATOM 972 C C . SER A 1 119 ? 20.183 -12.308 -20.708 1.00 67.75 119 SER A C 1
ATOM 974 O O . SER A 1 119 ? 21.104 -11.692 -20.176 1.00 67.75 119 SER A O 1
ATOM 976 N N . ALA A 1 120 ? 19.099 -11.685 -21.188 1.00 70.06 120 ALA A N 1
ATOM 977 C CA . ALA A 1 120 ? 18.789 -10.294 -20.864 1.00 70.06 120 ALA A CA 1
ATOM 978 C C . ALA A 1 120 ? 18.497 -10.164 -19.358 1.00 70.06 120 ALA A C 1
ATOM 980 O O . ALA A 1 120 ? 18.133 -11.159 -18.734 1.00 70.06 120 ALA A O 1
ATOM 981 N N . ALA A 1 121 ? 18.670 -8.961 -18.793 1.00 64.81 121 ALA A N 1
ATOM 982 C CA . ALA A 1 121 ? 18.626 -8.682 -17.351 1.00 64.81 121 ALA A CA 1
ATOM 983 C C . ALA A 1 121 ? 17.628 -9.548 -16.549 1.00 64.81 121 ALA A C 1
ATOM 985 O O . ALA A 1 121 ? 16.474 -9.747 -16.951 1.00 64.81 121 ALA A O 1
ATOM 986 N N . THR A 1 122 ? 18.082 -10.053 -15.400 1.00 68.12 122 THR A N 1
ATOM 987 C CA . THR A 1 122 ? 17.279 -10.894 -14.509 1.00 68.12 122 THR A CA 1
ATOM 988 C C . THR A 1 122 ? 16.202 -10.046 -13.837 1.00 68.12 122 THR A C 1
ATOM 990 O O . THR A 1 122 ? 16.457 -9.401 -12.833 1.00 68.12 122 THR A O 1
ATOM 993 N N . LEU A 1 123 ? 15.006 -10.040 -14.418 1.00 72.44 123 LEU A N 1
ATOM 994 C CA . LEU A 1 123 ? 13.792 -9.504 -13.810 1.00 72.44 123 LEU A CA 1
ATOM 995 C C . LEU A 1 123 ? 12.981 -10.682 -13.258 1.00 72.44 123 LEU A C 1
ATOM 997 O O . LEU A 1 123 ? 12.603 -11.579 -14.024 1.00 72.44 123 LEU A O 1
ATOM 1001 N N . ASP A 1 124 ? 12.750 -10.690 -11.947 1.00 70.19 124 ASP A N 1
ATOM 1002 C CA . ASP A 1 124 ? 11.969 -11.689 -11.216 1.00 70.19 124 ASP A CA 1
ATOM 1003 C C . ASP A 1 124 ? 10.691 -11.077 -10.618 1.00 70.19 124 ASP A C 1
ATOM 1005 O O . ASP A 1 124 ? 10.705 -10.434 -9.569 1.00 70.19 124 ASP A O 1
ATOM 1009 N N . LEU A 1 125 ? 9.565 -11.311 -11.299 1.00 64.44 125 LEU A N 1
ATOM 1010 C CA . LEU A 1 125 ? 8.249 -10.796 -10.909 1.00 64.44 125 LEU A CA 1
ATOM 1011 C C . LEU A 1 125 ? 7.761 -11.345 -9.560 1.00 64.44 125 LEU A C 1
ATOM 1013 O O . LEU A 1 125 ? 7.076 -10.633 -8.831 1.00 64.44 125 LEU A O 1
ATOM 1017 N N . ASN A 1 126 ? 8.068 -12.607 -9.245 1.00 59.62 126 ASN A N 1
ATOM 1018 C CA . ASN A 1 126 ? 7.429 -13.303 -8.126 1.00 59.62 126 ASN A CA 1
ATOM 1019 C C . ASN A 1 126 ? 8.022 -12.867 -6.784 1.00 59.62 126 ASN A C 1
ATOM 1021 O O . ASN A 1 126 ? 7.294 -12.692 -5.808 1.00 59.62 126 ASN A O 1
ATOM 1025 N N . ASN A 1 127 ? 9.340 -12.679 -6.743 1.00 73.00 127 ASN A N 1
ATOM 1026 C CA . ASN A 1 127 ? 10.019 -12.277 -5.519 1.00 73.00 127 ASN A CA 1
ATOM 1027 C C . ASN A 1 127 ? 9.785 -10.794 -5.202 1.00 73.00 127 ASN A C 1
ATOM 1029 O O . ASN A 1 127 ? 9.581 -10.461 -4.040 1.00 73.00 127 ASN A O 1
ATOM 1033 N N . LEU A 1 128 ? 9.719 -9.921 -6.214 1.00 79.06 128 LEU A N 1
ATOM 1034 C CA . LEU A 1 128 ? 9.582 -8.479 -5.996 1.00 79.06 128 LEU A CA 1
ATOM 1035 C C . LEU A 1 128 ? 8.289 -8.099 -5.258 1.00 79.06 128 LEU A C 1
ATOM 1037 O O . LEU A 1 128 ? 8.336 -7.303 -4.326 1.00 79.06 128 LEU A O 1
ATOM 1041 N N . ASP A 1 129 ? 7.144 -8.677 -5.638 1.00 73.94 129 ASP A N 1
ATOM 1042 C CA . ASP A 1 129 ? 5.856 -8.365 -4.995 1.00 73.94 129 ASP A CA 1
ATOM 1043 C C . ASP A 1 129 ? 5.828 -8.809 -3.526 1.00 73.94 129 ASP A C 1
ATOM 1045 O O . ASP A 1 129 ? 5.454 -8.041 -2.639 1.00 73.94 129 ASP A O 1
ATOM 1049 N N . SER A 1 130 ? 6.316 -10.026 -3.262 1.00 76.62 130 SER A N 1
ATOM 1050 C CA . SER A 1 130 ? 6.405 -10.572 -1.904 1.00 76.62 130 SER A CA 1
ATOM 1051 C C . SER A 1 130 ? 7.353 -9.748 -1.034 1.00 76.62 130 SER A C 1
ATOM 1053 O O . SER A 1 130 ? 7.019 -9.416 0.099 1.00 76.62 130 SER A O 1
ATOM 1055 N N . GLU A 1 131 ? 8.519 -9.366 -1.559 1.00 83.75 131 GLU A N 1
ATOM 1056 C CA . GLU A 1 131 ? 9.466 -8.504 -0.849 1.00 83.75 131 GLU A CA 1
ATOM 1057 C C . GLU A 1 131 ? 8.873 -7.114 -0.584 1.00 83.75 131 GLU A C 1
ATOM 1059 O O . GLU A 1 131 ? 9.024 -6.577 0.515 1.00 83.75 131 GLU A O 1
ATOM 1064 N N . TRP A 1 132 ? 8.150 -6.532 -1.545 1.00 86.62 132 TRP A N 1
ATOM 1065 C CA . TRP A 1 132 ? 7.548 -5.211 -1.370 1.00 86.62 132 TRP A CA 1
ATOM 1066 C C . TRP A 1 132 ? 6.453 -5.232 -0.311 1.00 86.62 132 TRP A C 1
ATOM 1068 O O . TRP A 1 132 ? 6.389 -4.332 0.527 1.00 86.62 132 TRP A O 1
ATOM 1078 N N . TYR A 1 133 ? 5.655 -6.297 -0.298 1.00 82.38 133 TYR A N 1
ATOM 1079 C CA . TYR A 1 133 ? 4.637 -6.538 0.709 1.00 82.38 133 TYR A CA 1
ATOM 1080 C C . TYR A 1 133 ? 5.236 -6.774 2.108 1.00 82.38 133 TYR A C 1
ATOM 1082 O O . TYR A 1 133 ? 4.907 -6.039 3.038 1.00 82.38 133 TYR A O 1
ATOM 1090 N N . ASN A 1 134 ? 6.172 -7.720 2.250 1.00 85.44 134 ASN A N 1
ATOM 1091 C CA . ASN A 1 134 ? 6.742 -8.146 3.539 1.00 85.44 134 ASN A CA 1
ATOM 1092 C C . ASN A 1 134 ? 7.517 -7.041 4.274 1.00 85.44 134 ASN A C 1
ATOM 1094 O O . ASN A 1 134 ? 7.766 -7.137 5.476 1.00 85.44 134 ASN A O 1
ATOM 1098 N N . ASN A 1 135 ? 7.934 -5.992 3.563 1.00 89.69 135 ASN A N 1
ATOM 1099 C CA . ASN A 1 135 ? 8.628 -4.859 4.164 1.00 89.69 135 ASN A CA 1
ATOM 1100 C C . ASN A 1 135 ? 7.677 -3.777 4.710 1.00 89.69 135 ASN A C 1
ATOM 1102 O O . ASN A 1 135 ? 8.151 -2.882 5.419 1.00 89.69 135 ASN A O 1
ATOM 1106 N N . ARG A 1 136 ? 6.365 -3.850 4.435 1.00 88.19 136 ARG A N 1
ATOM 1107 C CA . ARG A 1 136 ? 5.343 -2.909 4.932 1.00 88.19 136 ARG A CA 1
ATOM 1108 C C . ARG A 1 136 ? 5.049 -3.149 6.411 1.00 88.19 136 ARG A C 1
ATOM 1110 O O . ARG A 1 136 ? 4.977 -4.283 6.867 1.00 88.19 136 ARG A O 1
ATOM 1117 N N . GLN A 1 137 ? 4.894 -2.063 7.161 1.00 89.75 137 GLN A N 1
ATOM 1118 C CA . GLN A 1 137 ? 4.499 -2.066 8.572 1.00 89.75 137 GLN A CA 1
ATOM 1119 C C . GLN A 1 137 ? 4.148 -0.635 9.010 1.00 89.75 137 GLN A C 1
ATOM 1121 O O . GLN A 1 137 ? 4.559 0.314 8.326 1.00 89.75 137 GLN A O 1
ATOM 1126 N N . PRO A 1 138 ? 3.469 -0.436 10.154 1.00 89.56 138 PRO A N 1
ATOM 1127 C CA . PRO A 1 138 ? 3.129 0.902 10.621 1.00 89.56 138 PRO A CA 1
ATOM 1128 C C . PRO A 1 138 ? 4.371 1.765 10.872 1.00 89.56 138 PRO A C 1
ATOM 1130 O O . PRO A 1 138 ? 5.402 1.278 11.350 1.00 89.56 138 PRO A O 1
ATOM 1133 N N . GLY A 1 139 ? 4.273 3.056 10.542 1.00 91.94 139 GLY A N 1
ATOM 1134 C CA . GLY A 1 139 ? 5.369 4.023 10.685 1.00 91.94 139 GLY A CA 1
ATOM 1135 C C . GLY A 1 139 ? 6.525 3.831 9.694 1.00 91.94 139 GLY A C 1
ATOM 1136 O O . GLY A 1 139 ? 7.635 4.306 9.951 1.00 91.94 139 GLY A O 1
ATOM 1137 N N . ARG A 1 140 ? 6.314 3.104 8.587 1.00 94.81 140 ARG A N 1
ATOM 1138 C CA . ARG A 1 140 ? 7.328 2.876 7.551 1.00 94.81 140 ARG A CA 1
ATOM 1139 C C . ARG A 1 140 ? 6.788 3.156 6.150 1.00 94.81 140 ARG A C 1
ATOM 1141 O O . ARG A 1 140 ? 5.875 2.482 5.680 1.00 94.81 140 ARG A O 1
ATOM 1148 N N . ILE A 1 141 ? 7.467 4.047 5.432 1.00 97.44 141 ILE A N 1
ATOM 1149 C CA . ILE A 1 141 ? 7.283 4.240 3.992 1.00 97.44 141 ILE A CA 1
ATOM 1150 C C . ILE A 1 141 ? 8.253 3.304 3.267 1.00 97.44 141 ILE A C 1
ATOM 1152 O O . ILE A 1 141 ? 9.447 3.584 3.157 1.00 97.44 141 ILE A O 1
ATOM 1156 N N . THR A 1 142 ? 7.738 2.173 2.789 1.00 97.06 142 THR A N 1
ATOM 1157 C CA . THR A 1 142 ? 8.522 1.197 2.018 1.00 97.06 142 THR A CA 1
ATOM 1158 C C . THR A 1 142 ? 8.518 1.568 0.543 1.00 97.06 142 THR A C 1
ATOM 1160 O O . THR A 1 142 ? 7.458 1.619 -0.083 1.00 97.06 142 THR A O 1
ATOM 1163 N N . LEU A 1 143 ? 9.700 1.805 -0.014 1.00 97.94 143 LEU A N 1
ATOM 1164 C CA . LEU A 1 143 ? 9.908 2.138 -1.416 1.00 97.94 143 LEU A CA 1
ATOM 1165 C C . LEU A 1 143 ? 10.359 0.918 -2.223 1.00 97.94 143 LEU A C 1
ATOM 1167 O O . LEU A 1 143 ? 11.098 0.076 -1.717 1.00 97.94 143 LEU A O 1
ATOM 1171 N N . ALA A 1 144 ? 10.006 0.903 -3.504 1.00 97.38 144 ALA A N 1
ATOM 1172 C CA . ALA A 1 144 ? 10.703 0.147 -4.534 1.00 97.38 144 ALA A CA 1
ATOM 1173 C C . ALA A 1 144 ? 11.296 1.111 -5.562 1.00 97.38 144 ALA A C 1
ATOM 1175 O O . ALA A 1 144 ? 10.758 2.191 -5.816 1.00 97.38 144 ALA A O 1
ATOM 1176 N N . GLY A 1 145 ? 12.424 0.727 -6.146 1.00 96.94 145 GLY A N 1
ATOM 1177 C CA . GLY A 1 145 ? 13.162 1.547 -7.089 1.00 96.94 145 GLY A CA 1
ATOM 1178 C C . GLY A 1 145 ? 13.701 0.738 -8.250 1.00 96.94 145 GLY A C 1
ATOM 1179 O O . GLY A 1 145 ? 13.982 -0.451 -8.113 1.00 96.94 145 GLY A O 1
ATOM 1180 N N . MET A 1 146 ? 13.833 1.383 -9.402 1.00 96.62 146 MET A N 1
ATOM 1181 C CA . MET A 1 146 ? 14.489 0.786 -10.549 1.00 96.62 146 MET A CA 1
ATOM 1182 C C . MET A 1 146 ? 15.296 1.796 -11.357 1.00 96.62 146 MET A C 1
ATOM 1184 O O . MET A 1 146 ? 14.887 2.947 -11.529 1.00 96.62 146 MET A O 1
ATOM 1188 N N . TYR A 1 147 ? 16.415 1.334 -11.906 1.00 97.25 147 TYR A N 1
ATOM 1189 C CA . TYR A 1 147 ? 17.172 2.050 -12.925 1.00 97.25 147 TYR A CA 1
ATOM 1190 C C . TYR A 1 147 ? 17.629 1.089 -14.019 1.00 97.25 147 TYR A C 1
ATOM 1192 O O . TYR A 1 147 ? 18.485 0.236 -13.782 1.00 97.25 147 TYR A O 1
ATOM 1200 N N . PHE A 1 148 ? 17.077 1.233 -15.221 1.00 96.38 148 PHE A N 1
ATOM 1201 C CA . PHE A 1 148 ? 17.412 0.369 -16.350 1.00 96.38 148 PHE A CA 1
ATOM 1202 C C . PHE A 1 148 ? 17.805 1.167 -17.581 1.00 96.38 148 PHE A C 1
ATOM 1204 O O . PHE A 1 148 ? 17.201 2.192 -17.890 1.00 96.38 148 PHE A O 1
ATOM 1211 N N . GLN A 1 149 ? 18.764 0.631 -18.329 1.00 95.81 149 GLN A N 1
ATOM 1212 C CA . GLN A 1 149 ? 18.964 0.984 -19.729 1.00 95.81 149 GLN A CA 1
ATOM 1213 C C . GLN A 1 149 ? 18.317 -0.057 -20.638 1.00 95.81 149 GLN A C 1
ATOM 1215 O O . GLN A 1 149 ? 18.469 -1.264 -20.425 1.00 95.81 149 GLN A O 1
ATOM 1220 N N . TYR A 1 150 ? 17.629 0.417 -21.670 1.00 95.81 150 TYR A N 1
ATOM 1221 C CA . TYR A 1 150 ? 16.968 -0.416 -22.670 1.00 95.81 150 TYR A CA 1
ATOM 1222 C C . TYR A 1 150 ? 17.180 0.152 -24.073 1.00 95.81 150 TYR A C 1
ATOM 1224 O O . TYR A 1 150 ? 17.482 1.330 -24.257 1.00 95.81 150 TYR A O 1
ATOM 1232 N N . ALA A 1 151 ? 17.054 -0.702 -25.081 1.00 96.38 151 ALA A N 1
ATOM 1233 C CA . ALA A 1 151 ? 17.140 -0.311 -26.473 1.00 96.38 151 ALA A CA 1
ATOM 1234 C C . ALA A 1 151 ? 15.756 -0.004 -27.049 1.00 96.38 151 ALA A C 1
ATOM 1236 O O . ALA A 1 151 ? 14.752 -0.614 -26.682 1.00 96.38 151 ALA A O 1
ATOM 1237 N N . ARG A 1 152 ? 15.733 0.880 -28.039 1.00 96.62 152 ARG A N 1
ATOM 1238 C CA . ARG A 1 152 ? 14.651 0.993 -29.019 1.00 96.62 152 ARG A CA 1
ATOM 1239 C C . ARG A 1 152 ? 15.224 1.251 -30.401 1.00 96.62 152 ARG A C 1
ATOM 1241 O O . ARG A 1 152 ? 16.368 1.702 -30.525 1.00 96.62 152 ARG A O 1
ATOM 1248 N N . PHE A 1 153 ? 14.456 0.993 -31.450 1.00 97.00 153 PHE A N 1
ATOM 1249 C CA . PHE A 1 153 ? 14.837 1.425 -32.785 1.00 97.00 153 PHE A CA 1
ATOM 1250 C C . PHE A 1 153 ? 14.914 2.946 -32.845 1.00 97.00 153 PHE A C 1
ATOM 1252 O O . PHE A 1 153 ? 14.074 3.671 -32.310 1.00 97.00 153 PHE A O 1
ATOM 1259 N N . ARG A 1 154 ? 15.929 3.449 -33.540 1.00 96.56 154 ARG A N 1
ATOM 1260 C CA . ARG A 1 154 ? 15.988 4.862 -33.895 1.00 96.56 154 ARG A CA 1
ATOM 1261 C C . ARG A 1 154 ? 14.805 5.209 -34.793 1.00 96.56 154 ARG A C 1
ATOM 1263 O O . ARG A 1 154 ? 14.453 4.438 -35.685 1.00 96.56 154 ARG A O 1
ATOM 1270 N N . ASN A 1 155 ? 14.268 6.418 -34.638 1.00 95.31 155 ASN A N 1
ATOM 1271 C CA . ASN A 1 155 ? 13.191 6.920 -35.504 1.00 95.31 155 ASN A CA 1
ATOM 1272 C C . ASN A 1 155 ? 13.583 6.940 -36.992 1.00 95.31 155 ASN A C 1
ATOM 1274 O O . ASN A 1 155 ? 12.726 6.821 -37.861 1.00 95.31 155 ASN A O 1
ATOM 1278 N N . ASP A 1 156 ? 14.878 7.073 -37.288 1.00 96.00 156 ASP A N 1
ATOM 1279 C CA . ASP A 1 156 ? 15.435 7.083 -38.639 1.00 96.00 156 ASP A CA 1
ATOM 1280 C C . ASP A 1 156 ? 15.993 5.718 -39.083 1.00 96.00 156 ASP A C 1
ATOM 1282 O O . ASP A 1 156 ? 16.635 5.644 -40.125 1.00 96.00 156 ASP A O 1
ATOM 1286 N N . ALA A 1 157 ? 15.782 4.622 -38.340 1.00 96.25 157 ALA A N 1
ATOM 1287 C CA . ALA A 1 157 ? 16.464 3.349 -38.608 1.00 96.25 157 ALA A CA 1
ATOM 1288 C C . ALA A 1 157 ? 16.240 2.827 -40.041 1.00 96.25 157 ALA A C 1
ATOM 1290 O O . ALA A 1 157 ? 17.172 2.328 -40.675 1.00 96.25 157 ALA A O 1
ATOM 1291 N N . VAL A 1 158 ? 15.027 2.973 -40.581 1.00 94.31 158 VAL A N 1
ATOM 1292 C CA . VAL A 1 158 ? 14.709 2.557 -41.957 1.00 94.31 158 VAL A CA 1
ATOM 1293 C C . VAL A 1 158 ? 15.220 3.574 -42.979 1.00 94.31 158 VAL A C 1
ATOM 1295 O O . VAL A 1 158 ? 15.894 3.195 -43.935 1.00 94.31 158 VAL A O 1
ATOM 1298 N N . SER A 1 159 ? 14.951 4.868 -42.778 1.00 95.56 159 SER A N 1
ATOM 1299 C CA . SER A 1 159 ? 15.349 5.925 -43.722 1.00 95.56 159 SER A CA 1
ATOM 1300 C C . SER A 1 159 ? 16.868 6.103 -43.813 1.00 95.56 159 SER A C 1
ATOM 1302 O O . SER A 1 159 ? 17.384 6.410 -44.884 1.00 95.56 159 SER A O 1
ATOM 1304 N N . ALA A 1 160 ? 17.595 5.834 -42.729 1.00 95.50 160 ALA A N 1
ATOM 1305 C CA . ALA A 1 160 ? 19.054 5.833 -42.668 1.00 95.50 160 ALA A CA 1
ATOM 1306 C C . AL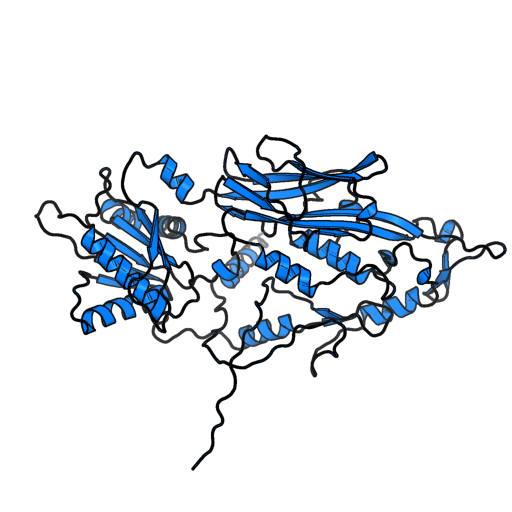A A 1 160 ? 19.689 4.492 -43.092 1.00 95.50 160 ALA A C 1
ATOM 1308 O O . ALA A 1 160 ? 20.890 4.303 -42.903 1.00 95.50 160 ALA A O 1
ATOM 1309 N N . ASN A 1 161 ? 18.910 3.553 -43.652 1.00 94.38 161 ASN A N 1
ATOM 1310 C CA . ASN A 1 161 ? 19.373 2.246 -44.139 1.00 94.38 161 ASN A CA 1
ATOM 1311 C C . ASN A 1 161 ? 20.095 1.393 -43.067 1.00 94.38 161 ASN A C 1
ATOM 1313 O O . ASN A 1 161 ? 21.064 0.689 -43.356 1.00 94.38 161 ASN A O 1
ATOM 1317 N N . LYS A 1 162 ? 19.619 1.455 -41.817 1.00 95.69 162 LYS A N 1
ATOM 1318 C CA . LYS A 1 162 ? 20.109 0.658 -40.674 1.00 95.69 162 LYS A CA 1
ATOM 1319 C C . LYS A 1 162 ? 19.241 -0.574 -40.396 1.00 95.69 162 LYS A C 1
ATOM 1321 O O . LYS A 1 162 ? 19.706 -1.540 -39.805 1.00 95.69 162 LYS A O 1
ATOM 1326 N N . LEU A 1 163 ? 17.994 -0.549 -40.858 1.00 95.69 163 LEU A N 1
ATOM 1327 C CA . LEU A 1 163 ? 17.004 -1.611 -40.712 1.00 95.69 163 LEU A CA 1
ATOM 1328 C C . LEU A 1 163 ? 16.193 -1.731 -42.006 1.00 95.69 163 LEU A C 1
ATOM 1330 O O . LEU A 1 163 ? 16.014 -0.754 -42.734 1.00 95.69 163 LEU A O 1
ATOM 1334 N N . THR A 1 164 ? 15.672 -2.912 -42.323 1.00 94.81 164 THR A N 1
ATOM 1335 C CA . THR A 1 164 ? 14.718 -3.077 -43.428 1.00 94.81 164 THR A CA 1
ATOM 1336 C C . THR A 1 164 ? 13.578 -3.991 -43.059 1.00 94.81 164 THR A C 1
ATOM 1338 O O . THR A 1 164 ? 13.744 -4.934 -42.296 1.00 94.81 164 THR A O 1
ATOM 1341 N N . ILE A 1 165 ? 12.418 -3.694 -43.634 1.00 93.88 165 ILE A N 1
ATOM 1342 C CA . ILE A 1 165 ? 11.211 -4.493 -43.497 1.00 93.88 165 ILE A CA 1
ATOM 1343 C C . ILE A 1 165 ? 11.047 -5.302 -44.784 1.00 93.88 165 ILE A C 1
ATOM 1345 O O . ILE A 1 165 ? 10.994 -4.731 -45.872 1.00 93.88 165 ILE A O 1
ATOM 1349 N N . SER A 1 166 ? 10.982 -6.625 -44.667 1.00 93.31 166 SER A N 1
ATOM 1350 C CA . SER A 1 166 ? 10.755 -7.538 -45.789 1.00 93.31 166 SER A CA 1
ATOM 1351 C C . SER A 1 166 ? 9.757 -8.612 -45.377 1.00 93.31 166 SER A C 1
ATOM 1353 O O . SER A 1 166 ? 9.990 -9.324 -44.402 1.00 93.31 166 SER A O 1
ATOM 1355 N N . ASN A 1 167 ? 8.639 -8.720 -46.103 1.00 92.38 167 ASN A N 1
ATOM 1356 C CA . ASN A 1 167 ? 7.550 -9.660 -45.806 1.00 92.38 167 ASN A CA 1
ATOM 1357 C C . ASN A 1 167 ? 7.099 -9.608 -44.331 1.00 92.38 167 ASN A C 1
ATOM 1359 O O . ASN A 1 167 ? 7.053 -10.638 -43.666 1.00 92.38 167 ASN A O 1
ATOM 1363 N N . GLU A 1 168 ? 6.828 -8.400 -43.820 1.00 93.88 168 GLU A N 1
ATOM 1364 C CA . GLU A 1 168 ? 6.466 -8.114 -42.414 1.00 93.88 168 GLU A CA 1
ATOM 1365 C C . GLU A 1 168 ? 7.545 -8.418 -41.361 1.00 93.88 168 GLU A C 1
ATOM 1367 O O . GLU A 1 168 ? 7.286 -8.299 -40.164 1.00 93.88 168 GLU A O 1
ATOM 1372 N N . LYS A 1 169 ? 8.765 -8.770 -41.778 1.00 94.19 169 LYS A N 1
ATOM 1373 C CA . LYS A 1 169 ? 9.871 -9.074 -40.868 1.00 94.19 169 LYS A CA 1
ATOM 1374 C C . LYS A 1 169 ? 10.919 -7.980 -40.860 1.00 94.19 169 LYS A C 1
ATOM 1376 O O . LYS A 1 169 ? 11.238 -7.408 -41.902 1.00 94.19 169 LYS A O 1
ATOM 1381 N N . LEU A 1 170 ? 11.484 -7.740 -39.686 1.00 94.56 170 LEU A N 1
ATOM 1382 C CA . LEU A 1 170 ? 12.604 -6.833 -39.474 1.00 94.56 170 LEU A CA 1
ATOM 1383 C C . LEU A 1 170 ? 13.919 -7.553 -39.788 1.00 94.56 170 LEU A C 1
ATOM 1385 O O . LEU A 1 170 ? 14.146 -8.664 -39.314 1.00 94.56 170 LEU A O 1
ATOM 1389 N N . VAL A 1 171 ? 14.769 -6.925 -40.599 1.00 95.00 171 VAL A N 1
ATOM 1390 C CA . VAL A 1 171 ? 16.041 -7.480 -41.076 1.00 95.00 171 VAL A CA 1
ATOM 1391 C C . VAL A 1 171 ? 17.159 -6.466 -40.852 1.00 95.00 171 VAL A C 1
ATOM 1393 O O . VAL A 1 171 ? 17.055 -5.312 -41.286 1.00 95.00 171 VAL A O 1
ATOM 1396 N N . ASP A 1 172 ? 18.235 -6.911 -40.204 1.00 95.00 172 ASP A N 1
ATOM 1397 C CA . ASP A 1 172 ? 19.457 -6.132 -40.007 1.00 95.00 172 ASP A CA 1
ATOM 1398 C C . ASP A 1 172 ? 20.083 -5.695 -41.339 1.00 95.00 172 ASP A C 1
ATOM 1400 O O . ASP A 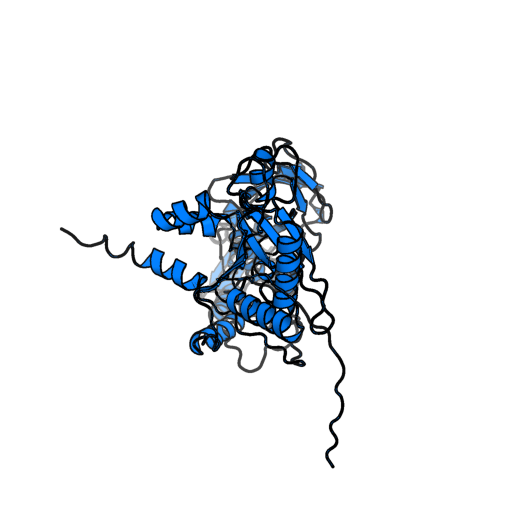1 172 ? 20.049 -6.414 -42.345 1.00 95.00 172 ASP A O 1
ATOM 1404 N N . LYS A 1 173 ? 20.694 -4.505 -41.351 1.00 96.06 173 LYS A N 1
ATOM 1405 C CA . LYS A 1 173 ? 21.424 -4.003 -42.519 1.00 96.06 173 LYS A CA 1
ATOM 1406 C C . LYS A 1 173 ? 22.928 -4.063 -42.354 1.00 96.06 173 LYS A C 1
ATOM 1408 O O . LYS A 1 173 ? 23.485 -3.825 -41.285 1.00 96.06 173 LYS A O 1
ATOM 1413 N N . TYR A 1 174 ? 23.573 -4.310 -43.489 1.00 95.81 174 TYR A N 1
ATOM 1414 C CA . TYR A 1 174 ? 25.014 -4.360 -43.643 1.00 95.81 174 TYR A CA 1
ATOM 1415 C C . TYR A 1 174 ? 25.437 -3.466 -44.806 1.00 95.81 174 TYR A C 1
ATOM 1417 O O . TYR A 1 174 ? 24.880 -3.561 -45.901 1.00 95.81 174 TYR A O 1
ATOM 1425 N N . VAL A 1 175 ? 26.435 -2.614 -44.578 1.00 94.00 175 VAL A N 1
ATOM 1426 C CA . VAL A 1 175 ? 27.065 -1.784 -45.614 1.00 94.00 175 VAL A CA 1
ATOM 1427 C C . VAL A 1 175 ? 28.525 -2.197 -45.691 1.00 94.00 175 VAL A C 1
ATOM 1429 O O . VAL A 1 175 ? 29.244 -2.115 -44.698 1.00 94.00 175 VAL A O 1
ATOM 1432 N N . SER A 1 176 ? 28.948 -2.712 -46.848 1.00 93.25 176 SER A N 1
ATOM 1433 C CA . SER A 1 176 ? 30.303 -3.250 -47.054 1.00 93.25 176 SER A CA 1
ATOM 1434 C C . SER A 1 176 ? 30.716 -4.299 -46.005 1.00 93.25 176 SER A C 1
ATOM 1436 O O . SER A 1 176 ? 31.858 -4.330 -45.560 1.00 93.25 176 SER A O 1
ATOM 1438 N N . GLY A 1 177 ? 29.767 -5.137 -45.571 1.00 92.38 177 GLY A N 1
ATOM 1439 C CA . GLY A 1 177 ? 29.987 -6.163 -44.543 1.00 92.38 177 GLY A CA 1
ATOM 1440 C C . GLY A 1 177 ? 29.951 -5.658 -43.094 1.00 92.38 177 GLY A C 1
ATOM 1441 O O . GLY A 1 177 ? 29.968 -6.474 -42.177 1.00 92.38 177 GLY A O 1
ATOM 1442 N N . ALA A 1 178 ? 29.839 -4.347 -42.857 1.00 95.19 178 ALA A N 1
ATOM 1443 C CA . ALA A 1 178 ? 29.700 -3.783 -41.517 1.00 95.19 178 ALA A CA 1
ATOM 1444 C C . ALA A 1 178 ? 28.225 -3.674 -41.110 1.00 95.19 178 ALA A C 1
ATOM 1446 O O . ALA A 1 178 ? 27.428 -3.041 -41.813 1.00 95.19 178 ALA A O 1
ATOM 1447 N N . TRP A 1 179 ? 27.873 -4.258 -39.961 1.00 96.00 179 TRP A N 1
ATOM 1448 C CA . TRP A 1 179 ? 26.535 -4.147 -39.375 1.00 96.00 179 TRP A CA 1
ATOM 1449 C C . TRP A 1 179 ? 26.200 -2.689 -39.053 1.00 96.00 179 TRP A C 1
ATOM 1451 O O . TRP A 1 179 ? 27.012 -1.960 -38.477 1.00 96.00 179 TRP A O 1
ATOM 1461 N N . GLN A 1 180 ? 24.999 -2.264 -39.425 1.00 97.19 180 GLN A N 1
ATOM 1462 C CA . GLN A 1 180 ? 24.522 -0.907 -39.216 1.00 97.19 180 GLN A CA 1
ATOM 1463 C C . GLN A 1 180 ? 23.634 -0.859 -37.981 1.00 97.19 180 GLN A C 1
ATOM 1465 O O . GLN A 1 180 ? 22.492 -1.290 -38.044 1.00 97.19 180 GLN A O 1
ATOM 1470 N N . ASN A 1 181 ? 24.133 -0.294 -36.878 1.00 96.38 181 ASN A N 1
ATOM 1471 C CA . ASN A 1 181 ? 23.371 -0.227 -35.630 1.00 96.38 181 ASN A CA 1
ATOM 1472 C C . ASN A 1 181 ? 22.055 0.560 -35.812 1.00 96.38 181 ASN A C 1
ATOM 1474 O O . ASN A 1 181 ? 22.134 1.777 -36.057 1.00 96.38 181 ASN A O 1
ATOM 1478 N N . PRO A 1 182 ? 20.877 -0.090 -35.683 1.00 97.25 182 PRO A N 1
ATOM 1479 C CA . PRO A 1 182 ? 19.577 0.558 -35.788 1.00 97.25 182 PRO A CA 1
ATOM 1480 C C . PRO A 1 182 ? 19.042 1.033 -34.432 1.00 97.25 182 PRO A C 1
ATOM 1482 O O . PRO A 1 182 ? 17.995 1.675 -34.395 1.00 97.25 182 PRO A O 1
ATOM 1485 N N . TYR A 1 183 ? 19.728 0.722 -33.330 1.00 97.75 183 TYR A N 1
ATOM 1486 C CA . TYR A 1 183 ? 19.254 0.965 -31.974 1.00 97.75 183 TYR A CA 1
ATOM 1487 C C . TYR A 1 183 ? 19.779 2.285 -31.405 1.00 97.75 183 TYR A C 1
ATOM 1489 O O . TYR A 1 183 ? 20.886 2.736 -31.712 1.00 97.75 183 TYR A O 1
ATOM 1497 N N . GLN A 1 184 ? 18.982 2.878 -30.526 1.00 97.31 184 GLN A N 1
ATOM 1498 C CA . GLN A 1 184 ? 19.411 3.866 -29.541 1.00 97.31 184 GLN A CA 1
ATOM 1499 C C . GLN A 1 184 ? 19.142 3.317 -28.139 1.00 97.31 184 GLN A C 1
ATOM 1501 O O . GLN A 1 184 ? 18.226 2.513 -27.959 1.00 97.31 184 GLN A O 1
ATOM 1506 N N . VAL A 1 185 ? 19.972 3.720 -27.178 1.00 96.69 185 VAL A N 1
ATOM 1507 C CA . VAL A 1 185 ? 19.828 3.340 -25.769 1.00 96.69 185 VAL A CA 1
ATOM 1508 C C . VAL A 1 185 ? 19.131 4.475 -25.041 1.00 96.69 185 VAL A C 1
ATOM 1510 O O . VAL A 1 185 ? 19.556 5.622 -25.144 1.00 96.69 185 VAL A O 1
ATOM 1513 N N . GLU A 1 186 ? 18.083 4.126 -24.314 1.00 96.88 186 GLU A N 1
ATOM 1514 C CA . GLU A 1 186 ? 17.336 5.005 -23.426 1.00 96.88 186 GLU A CA 1
ATOM 1515 C C . GLU A 1 186 ? 17.482 4.508 -21.987 1.00 96.88 186 GLU A C 1
ATOM 1517 O O . GLU A 1 186 ? 17.894 3.369 -21.740 1.00 96.88 186 GLU A O 1
ATOM 1522 N N . SER A 1 187 ? 17.107 5.362 -21.043 1.00 96.19 187 SER A N 1
ATOM 1523 C CA . SER A 1 187 ? 17.086 5.040 -19.620 1.00 96.19 187 SER A CA 1
ATOM 1524 C C . SER A 1 187 ? 15.671 5.141 -19.068 1.00 96.19 187 SER A C 1
ATOM 1526 O O . SER A 1 187 ? 14.841 5.890 -19.585 1.00 96.19 187 SER A O 1
ATOM 1528 N N . VAL A 1 188 ? 15.414 4.419 -17.984 1.00 97.88 188 VAL A N 1
ATOM 1529 C CA . VAL A 1 188 ? 14.272 4.639 -17.099 1.00 97.88 188 VAL A CA 1
ATOM 1530 C C . VAL A 1 188 ? 14.755 4.684 -15.658 1.00 97.88 188 VAL A C 1
ATOM 1532 O O . VAL A 1 188 ? 15.543 3.834 -15.246 1.00 97.88 188 VAL A O 1
ATOM 1535 N N . PHE A 1 189 ? 14.293 5.678 -14.905 1.00 98.38 189 PHE A N 1
ATOM 1536 C CA . PHE A 1 189 ? 14.495 5.788 -13.466 1.00 98.38 189 PHE A CA 1
ATOM 1537 C C . PHE A 1 189 ? 13.141 6.031 -12.806 1.00 98.38 189 PHE A C 1
ATOM 1539 O O . PHE A 1 189 ? 12.469 7.015 -13.109 1.00 98.38 189 PHE A O 1
ATOM 1546 N N . ALA A 1 190 ? 12.738 5.117 -11.927 1.00 98.38 190 ALA A N 1
ATOM 1547 C CA . ALA A 1 190 ? 11.441 5.165 -11.270 1.00 98.38 190 ALA A CA 1
ATOM 1548 C C . ALA A 1 190 ? 11.554 4.684 -9.823 1.00 98.38 190 ALA A C 1
ATOM 1550 O O . ALA A 1 190 ? 12.259 3.721 -9.528 1.00 98.38 190 ALA A O 1
ATOM 1551 N N . MET A 1 191 ? 10.849 5.363 -8.926 1.00 98.44 191 MET A N 1
ATOM 1552 C CA . MET A 1 191 ? 10.845 5.103 -7.488 1.00 98.44 191 MET A CA 1
ATOM 1553 C C . MET A 1 191 ? 9.419 5.279 -6.979 1.00 98.44 191 MET A C 1
ATOM 1555 O O . MET A 1 191 ? 8.837 6.340 -7.192 1.00 98.44 191 MET A O 1
ATOM 1559 N N . ALA A 1 192 ? 8.868 4.272 -6.310 1.00 98.19 192 ALA A N 1
ATOM 1560 C CA . ALA A 1 192 ? 7.479 4.270 -5.868 1.00 98.19 192 ALA A CA 1
ATOM 1561 C C . ALA A 1 192 ? 7.346 3.844 -4.402 1.00 98.19 192 ALA A C 1
ATOM 1563 O O . ALA A 1 192 ? 8.049 2.929 -3.971 1.00 98.19 192 ALA A O 1
ATOM 1564 N N . PRO A 1 193 ? 6.422 4.446 -3.640 1.00 97.31 193 PRO A N 1
ATOM 1565 C CA . PRO A 1 193 ? 5.986 3.920 -2.357 1.00 97.31 193 PRO A CA 1
ATOM 1566 C C . PRO A 1 193 ? 5.067 2.705 -2.551 1.00 97.31 193 PRO A C 1
ATOM 1568 O O . PRO A 1 193 ? 4.383 2.578 -3.569 1.00 97.31 193 PRO A O 1
ATOM 1571 N N . ALA A 1 194 ? 5.045 1.810 -1.561 1.00 90.62 194 ALA A N 1
ATOM 1572 C CA . ALA A 1 194 ? 4.201 0.611 -1.561 1.00 90.62 194 ALA A CA 1
ATOM 1573 C C . ALA A 1 194 ? 2.701 0.936 -1.617 1.00 90.62 194 ALA A C 1
ATOM 1575 O O . ALA A 1 194 ? 1.918 0.172 -2.175 1.00 90.62 194 ALA A O 1
ATOM 1576 N N . THR A 1 195 ? 2.314 2.077 -1.045 1.00 88.50 195 THR A N 1
ATOM 1577 C CA . THR A 1 195 ? 0.944 2.588 -1.009 1.00 88.50 195 THR A CA 1
ATOM 1578 C C . THR A 1 195 ? 0.952 4.112 -1.129 1.00 88.50 195 THR A C 1
ATOM 1580 O O . THR A 1 195 ? 2.003 4.752 -1.083 1.00 88.50 195 THR A O 1
ATOM 1583 N N . LYS A 1 196 ? -0.229 4.710 -1.283 1.00 89.19 196 LYS A N 1
ATOM 1584 C CA . LYS A 1 196 ? -0.400 6.166 -1.353 1.00 89.19 196 LYS A CA 1
ATOM 1585 C C . LYS A 1 196 ? -0.657 6.808 0.002 1.00 89.19 196 LYS A C 1
ATOM 1587 O O . LYS A 1 196 ? -0.605 8.025 0.078 1.00 89.19 196 LYS A O 1
ATOM 1592 N N . VAL A 1 197 ? -0.974 6.040 1.041 1.00 89.75 197 VAL A N 1
ATOM 1593 C CA . VAL A 1 197 ? -1.450 6.576 2.321 1.00 89.75 197 VAL A CA 1
ATOM 1594 C C . VAL A 1 197 ? -0.616 6.012 3.460 1.00 89.75 197 VAL A C 1
ATOM 1596 O O . VAL A 1 197 ? -0.403 4.808 3.523 1.00 89.75 197 VAL A O 1
ATOM 1599 N N . TYR A 1 198 ? -0.172 6.876 4.369 1.00 91.12 198 TYR A N 1
ATOM 1600 C CA . TYR A 1 198 ? 0.548 6.478 5.579 1.00 91.12 198 TYR A CA 1
ATOM 1601 C C . TYR A 1 198 ? 0.007 7.236 6.791 1.00 91.12 198 TYR A C 1
ATOM 1603 O O . TYR A 1 198 ? -0.395 8.392 6.675 1.00 91.12 198 TYR A O 1
ATOM 1611 N N . GLU A 1 199 ? 0.005 6.597 7.958 1.00 87.25 199 GLU A N 1
ATOM 1612 C CA . GLU A 1 199 ? -0.503 7.171 9.208 1.00 87.25 199 GLU A CA 1
ATOM 1613 C C . GLU A 1 199 ? 0.641 7.621 10.122 1.00 87.25 199 GLU A C 1
ATOM 1615 O O . GLU A 1 199 ? 1.577 6.861 10.384 1.00 87.25 199 GLU A O 1
ATOM 1620 N N . GLY A 1 200 ? 0.524 8.837 10.655 1.00 86.44 200 GLY A N 1
ATOM 1621 C CA . GLY A 1 200 ? 1.448 9.420 11.627 1.00 86.44 200 GLY A CA 1
ATOM 1622 C C . GLY A 1 200 ? 2.499 10.336 11.001 1.00 86.44 200 GLY A C 1
ATOM 1623 O O . GLY A 1 200 ? 2.997 10.100 9.900 1.00 86.44 200 GLY A O 1
ATOM 1624 N N . LEU A 1 201 ? 2.876 11.393 11.720 1.00 90.69 201 LEU A N 1
ATOM 1625 C CA . LEU A 1 201 ? 3.843 12.378 11.218 1.00 90.69 201 LEU A CA 1
ATOM 1626 C C . LEU A 1 201 ? 5.296 11.878 11.202 1.00 90.69 201 LEU A C 1
ATOM 1628 O O . LEU A 1 201 ? 6.120 12.413 10.464 1.00 90.69 201 LEU A O 1
ATOM 1632 N N . THR A 1 202 ? 5.626 10.855 11.992 1.00 93.44 202 THR A N 1
ATOM 1633 C CA . THR A 1 202 ? 6.971 10.260 12.029 1.00 93.44 202 THR A CA 1
ATOM 1634 C C . THR A 1 202 ? 6.999 8.956 11.246 1.00 93.44 202 THR A C 1
ATOM 1636 O O . THR A 1 202 ? 6.284 8.015 11.583 1.00 93.44 202 THR A O 1
ATOM 1639 N N . GLN A 1 203 ? 7.862 8.885 10.235 1.00 95.44 203 GLN A N 1
ATOM 1640 C CA . GLN A 1 203 ? 7.995 7.741 9.337 1.00 95.44 203 GLN A CA 1
ATOM 1641 C C . GLN A 1 203 ? 9.455 7.302 9.206 1.00 95.44 203 GLN A C 1
ATOM 1643 O O . GLN A 1 203 ? 10.387 8.101 9.302 1.00 95.44 203 GLN A O 1
ATOM 1648 N N . GLN A 1 204 ? 9.657 6.017 8.935 1.00 97.38 204 GLN A N 1
ATOM 1649 C CA . GLN A 1 204 ? 10.924 5.471 8.460 1.00 97.38 204 GLN A CA 1
ATOM 1650 C C . GLN A 1 204 ? 10.821 5.235 6.954 1.00 97.38 204 GLN A C 1
ATOM 1652 O O . GLN A 1 204 ? 10.133 4.316 6.512 1.00 97.38 204 GLN A O 1
ATOM 1657 N N . LEU A 1 205 ? 11.487 6.068 6.160 1.00 98.06 205 LEU A N 1
ATOM 1658 C CA . LEU A 1 205 ? 11.585 5.887 4.717 1.00 98.06 205 LEU A CA 1
ATOM 1659 C C . LEU A 1 205 ? 12.661 4.838 4.419 1.00 98.06 205 LEU A C 1
ATOM 1661 O O . LEU A 1 205 ? 13.820 5.019 4.785 1.00 98.06 205 LEU A O 1
ATOM 1665 N N . LEU A 1 206 ? 12.289 3.735 3.775 1.00 97.94 206 LEU A N 1
ATOM 1666 C CA . LEU A 1 206 ? 13.184 2.606 3.527 1.00 97.94 206 LEU A CA 1
ATOM 1667 C C . LEU A 1 206 ? 13.076 2.154 2.073 1.00 97.94 206 LEU A C 1
ATOM 1669 O O . LEU A 1 206 ? 11.988 1.836 1.606 1.00 97.94 206 LEU A O 1
ATOM 1673 N N . LEU A 1 207 ? 14.217 2.044 1.393 1.00 97.88 207 LEU A N 1
ATOM 1674 C CA . LEU A 1 207 ? 14.366 1.267 0.163 1.00 97.88 207 LEU A CA 1
ATOM 1675 C C . LEU A 1 207 ? 15.062 -0.054 0.524 1.00 97.88 207 LEU A C 1
ATOM 1677 O O . LEU A 1 207 ? 16.277 -0.041 0.718 1.00 97.88 207 LEU A O 1
ATOM 1681 N N . PRO A 1 208 ? 14.356 -1.186 0.674 1.00 97.06 208 PRO A N 1
ATOM 1682 C CA . PRO A 1 208 ? 14.988 -2.485 0.892 1.00 97.06 208 PRO A CA 1
ATOM 1683 C C . PRO A 1 208 ? 15.944 -2.848 -0.251 1.00 97.06 208 PRO A C 1
ATOM 1685 O O . PRO A 1 208 ? 15.669 -2.558 -1.413 1.00 97.06 208 PRO A O 1
ATOM 1688 N N . THR A 1 209 ? 17.052 -3.529 0.056 1.00 94.06 209 THR A N 1
ATOM 1689 C CA . THR A 1 209 ? 18.047 -3.936 -0.957 1.00 94.06 209 THR A CA 1
ATOM 1690 C C . THR A 1 209 ? 17.446 -4.808 -2.056 1.00 94.06 209 THR A C 1
ATOM 1692 O O . THR A 1 209 ? 17.803 -4.645 -3.217 1.00 94.06 209 THR A O 1
ATOM 1695 N N . ALA A 1 210 ? 16.508 -5.690 -1.702 1.00 91.25 210 ALA A N 1
ATOM 1696 C CA . ALA A 1 210 ? 15.807 -6.556 -2.649 1.00 91.25 210 ALA A CA 1
ATOM 1697 C C . ALA A 1 210 ? 14.807 -5.810 -3.553 1.00 91.25 210 ALA A C 1
ATOM 1699 O O . ALA A 1 210 ? 14.307 -6.399 -4.499 1.00 91.25 210 ALA A O 1
ATOM 1700 N N . LEU A 1 211 ? 14.508 -4.536 -3.269 1.00 93.75 211 LEU A N 1
ATOM 1701 C CA . LEU A 1 211 ? 13.583 -3.705 -4.047 1.00 93.75 211 LEU A CA 1
ATOM 1702 C C . LEU A 1 211 ? 14.303 -2.611 -4.844 1.00 93.75 211 LEU A C 1
ATOM 1704 O O . LEU A 1 211 ? 13.661 -1.679 -5.327 1.00 93.75 211 LEU A O 1
ATOM 1708 N N . TRP A 1 212 ? 15.632 -2.695 -4.958 1.00 95.00 212 TRP A N 1
ATOM 1709 C CA . TRP A 1 212 ? 16.434 -1.819 -5.806 1.00 95.00 212 TRP A CA 1
ATOM 1710 C C . TRP A 1 212 ? 16.917 -2.575 -7.048 1.00 95.00 212 TRP A C 1
ATOM 1712 O O . TRP A 1 212 ? 17.931 -3.271 -7.022 1.00 95.00 212 TRP A O 1
ATOM 1722 N N . GLU A 1 213 ? 16.175 -2.422 -8.143 1.00 92.69 213 GLU A N 1
ATOM 1723 C CA . GLU A 1 213 ? 16.352 -3.195 -9.374 1.00 92.69 213 GLU A CA 1
ATOM 1724 C C . GLU A 1 213 ? 17.168 -2.425 -10.420 1.00 92.69 213 GLU A C 1
ATOM 1726 O O . GLU A 1 213 ? 16.840 -1.294 -10.781 1.00 92.69 213 GLU A O 1
ATOM 1731 N N . SER A 1 214 ? 18.238 -3.014 -10.960 1.00 93.56 214 SER A N 1
ATOM 1732 C CA . SER A 1 214 ? 19.019 -2.339 -12.002 1.00 93.56 214 SER A CA 1
ATOM 1733 C C . SER A 1 214 ? 19.872 -3.281 -12.846 1.00 93.56 214 SER A C 1
ATOM 1735 O O . SER A 1 214 ? 20.527 -4.178 -12.320 1.00 93.56 214 SER A O 1
ATOM 1737 N N . ASN A 1 215 ? 19.955 -3.017 -14.156 1.00 93.56 215 ASN A N 1
ATOM 1738 C CA . ASN A 1 215 ? 20.984 -3.597 -15.030 1.00 93.56 215 ASN A CA 1
ATOM 1739 C C . ASN A 1 215 ? 22.238 -2.710 -15.173 1.00 93.56 215 ASN A C 1
ATOM 1741 O O . ASN A 1 215 ? 23.194 -3.115 -15.826 1.00 93.56 215 ASN A O 1
ATOM 1745 N N . GLU A 1 216 ? 22.258 -1.539 -14.531 1.00 92.88 216 GLU A N 1
ATOM 1746 C CA . GLU A 1 216 ? 23.322 -0.533 -14.613 1.00 92.88 216 GLU A CA 1
ATOM 1747 C C . GLU A 1 216 ? 23.822 -0.086 -13.227 1.00 92.88 216 GLU A C 1
ATOM 1749 O O . GLU A 1 216 ? 24.325 1.030 -13.072 1.00 92.88 216 GLU A O 1
ATOM 1754 N N . ILE A 1 217 ? 23.724 -0.948 -12.208 1.00 91.38 217 ILE A N 1
ATOM 1755 C CA . ILE A 1 217 ? 24.092 -0.603 -10.824 1.00 91.38 217 ILE A CA 1
ATOM 1756 C C . ILE A 1 217 ? 25.525 -0.067 -10.701 1.00 91.38 217 ILE A C 1
ATOM 1758 O O . ILE A 1 217 ? 25.779 0.864 -9.945 1.00 91.38 217 ILE A O 1
ATOM 1762 N N . GLY A 1 218 ? 26.455 -0.591 -11.507 1.00 93.81 218 GLY A N 1
ATOM 1763 C CA . GLY A 1 218 ? 27.853 -0.152 -11.532 1.00 93.81 218 GLY A CA 1
ATOM 1764 C C . GLY A 1 218 ? 28.073 1.254 -12.097 1.00 93.81 218 GLY A C 1
ATOM 1765 O O . GLY A 1 218 ? 29.187 1.757 -12.022 1.00 93.81 218 GLY A O 1
ATOM 1766 N N . SER A 1 219 ? 27.044 1.888 -12.666 1.00 95.38 219 SER A N 1
ATOM 1767 C CA . SER A 1 219 ? 27.087 3.280 -13.133 1.00 95.38 219 SER A CA 1
ATOM 1768 C C . SER A 1 219 ? 26.508 4.276 -12.123 1.00 95.38 219 SER A C 1
ATOM 1770 O O . SER A 1 219 ? 26.634 5.485 -12.326 1.00 95.38 219 SER A O 1
ATOM 1772 N N . VAL A 1 220 ? 25.894 3.787 -11.040 1.00 96.88 220 VAL A N 1
ATOM 1773 C CA . VAL A 1 220 ? 25.273 4.607 -9.997 1.00 96.88 220 VAL A CA 1
ATOM 1774 C C . VAL A 1 220 ? 26.336 5.066 -8.998 1.00 96.88 220 VAL A C 1
ATOM 1776 O O . VAL A 1 220 ? 27.068 4.256 -8.438 1.00 96.88 220 VAL A O 1
ATOM 1779 N N . SER A 1 221 ? 26.411 6.377 -8.773 1.00 97.62 221 SER A N 1
ATOM 1780 C CA . SER A 1 221 ? 27.271 7.010 -7.765 1.00 97.62 221 SER A CA 1
ATOM 1781 C C . SER A 1 221 ? 26.533 7.178 -6.435 1.00 97.62 221 SER A C 1
ATOM 1783 O O . SER A 1 221 ? 27.028 6.766 -5.388 1.00 97.62 221 SER A O 1
ATOM 1785 N N . SER A 1 222 ? 25.325 7.750 -6.464 1.00 97.81 222 SER A N 1
ATOM 1786 C CA . SER A 1 222 ? 24.488 7.911 -5.272 1.00 97.81 222 SER A CA 1
ATOM 1787 C C . SER A 1 222 ? 23.003 8.011 -5.615 1.00 97.81 222 SER A C 1
ATOM 1789 O O . SER A 1 222 ? 22.630 8.384 -6.729 1.00 97.81 222 SER A O 1
ATOM 1791 N N . LEU A 1 223 ? 22.162 7.688 -4.633 1.00 98.38 223 LEU A N 1
ATOM 1792 C CA . LEU A 1 223 ? 20.720 7.905 -4.656 1.00 98.38 223 LEU A CA 1
ATOM 1793 C C . LEU A 1 223 ? 20.357 8.852 -3.510 1.00 98.38 223 LEU A C 1
ATOM 1795 O O . LEU A 1 223 ? 20.800 8.675 -2.375 1.00 98.38 223 LEU A O 1
ATOM 1799 N N . GLU A 1 224 ? 19.571 9.874 -3.814 1.00 98.56 224 GLU A N 1
ATOM 1800 C CA . GLU A 1 224 ? 19.138 10.892 -2.862 1.00 98.56 224 GLU A CA 1
ATOM 1801 C C . GLU A 1 224 ? 17.620 11.049 -2.912 1.00 98.56 224 GLU A C 1
ATOM 1803 O O . GLU A 1 224 ? 16.997 10.842 -3.956 1.00 98.56 224 GLU A O 1
ATOM 1808 N N . VAL A 1 225 ? 17.031 11.448 -1.787 1.00 98.69 225 VAL A N 1
ATOM 1809 C CA . VAL A 1 225 ? 15.599 11.699 -1.645 1.00 98.69 225 VAL A CA 1
ATOM 1810 C C . VAL A 1 225 ? 15.341 13.010 -0.909 1.00 98.69 225 VAL A C 1
ATOM 1812 O O . VAL A 1 225 ? 15.909 13.261 0.152 1.00 98.69 225 VAL A O 1
ATOM 1815 N N . ASP A 1 226 ? 14.481 13.846 -1.475 1.00 98.62 226 ASP A N 1
ATOM 1816 C CA . ASP A 1 226 ? 13.734 14.865 -0.746 1.00 98.62 226 ASP A CA 1
ATOM 1817 C C . ASP A 1 226 ? 12.394 14.240 -0.362 1.00 98.62 226 ASP A C 1
ATOM 1819 O O . ASP A 1 226 ? 11.583 13.903 -1.226 1.00 98.62 226 ASP A O 1
ATOM 1823 N N . ALA A 1 227 ? 12.200 14.010 0.936 1.00 98.00 227 ALA A N 1
ATOM 1824 C CA . ALA A 1 227 ? 11.042 13.287 1.446 1.00 98.00 227 ALA A CA 1
ATOM 1825 C C . ALA A 1 227 ? 9.796 14.175 1.608 1.00 98.00 227 ALA A C 1
ATOM 1827 O O . ALA A 1 227 ? 8.786 13.694 2.121 1.00 98.00 227 ALA A O 1
ATOM 1828 N N . GLY A 1 228 ? 9.864 15.458 1.230 1.00 97.19 228 GLY A N 1
ATOM 1829 C CA . GLY A 1 228 ? 8.763 16.405 1.414 1.00 97.19 228 GLY A CA 1
ATOM 1830 C C . GLY A 1 228 ? 8.562 16.843 2.870 1.00 97.19 228 GLY A C 1
ATOM 1831 O O . GLY A 1 228 ? 7.485 17.317 3.222 1.0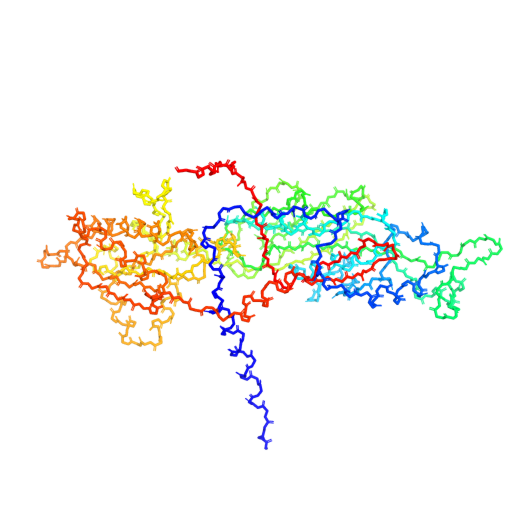0 97.19 228 GLY A O 1
ATOM 1832 N N . ASP A 1 229 ? 9.579 16.681 3.722 1.00 97.06 229 ASP A N 1
ATOM 1833 C CA . ASP A 1 229 ? 9.579 17.054 5.146 1.00 97.06 229 ASP A CA 1
ATOM 1834 C C . ASP A 1 229 ? 10.283 18.392 5.433 1.00 97.06 229 ASP A C 1
ATOM 1836 O O . ASP A 1 229 ? 10.485 18.774 6.582 1.00 97.06 229 ASP A O 1
ATOM 1840 N N . GLY A 1 230 ? 10.675 19.120 4.384 1.00 97.06 230 GLY A N 1
ATOM 1841 C CA . GLY A 1 230 ? 11.366 20.406 4.497 1.00 97.06 230 GLY A CA 1
ATOM 1842 C C . GLY A 1 230 ? 12.875 20.304 4.744 1.00 97.06 230 GLY A C 1
ATOM 1843 O O . GLY A 1 230 ? 13.526 21.336 4.896 1.00 97.06 230 GLY A O 1
ATOM 1844 N N . MET A 1 231 ? 13.452 19.096 4.749 1.00 97.12 231 MET A N 1
ATOM 1845 C CA . MET A 1 231 ? 14.901 18.881 4.905 1.00 97.12 231 MET A CA 1
ATOM 1846 C C . MET A 1 231 ? 15.671 18.838 3.575 1.00 97.12 231 MET A C 1
ATOM 1848 O O . MET A 1 231 ? 16.902 18.834 3.583 1.00 97.12 231 MET A O 1
ATOM 1852 N N . GLY A 1 232 ? 14.970 18.832 2.437 1.00 97.75 232 GLY A N 1
ATOM 1853 C CA . GLY A 1 232 ? 15.576 18.736 1.110 1.00 97.75 232 GLY A CA 1
ATOM 1854 C C . GLY A 1 232 ? 16.211 17.369 0.836 1.00 97.75 232 GLY A C 1
ATOM 1855 O O . GLY A 1 232 ? 15.955 16.384 1.533 1.00 97.75 232 GLY A O 1
ATOM 1856 N N . PHE A 1 233 ? 17.050 17.307 -0.204 1.00 98.44 233 PHE A N 1
ATOM 1857 C CA . PHE A 1 233 ? 17.701 16.067 -0.631 1.00 98.44 233 PHE A CA 1
ATOM 1858 C C . PHE A 1 233 ? 18.687 15.533 0.414 1.00 98.44 233 PHE A C 1
ATOM 1860 O O . PHE A 1 233 ? 19.642 16.208 0.798 1.00 98.44 233 PHE A O 1
ATOM 1867 N N . ARG A 1 234 ? 18.487 14.275 0.805 1.00 98.12 234 ARG A N 1
ATOM 1868 C CA . ARG A 1 234 ? 19.356 13.497 1.693 1.00 98.12 234 ARG A CA 1
ATOM 1869 C C . ARG A 1 234 ? 19.749 12.191 1.014 1.00 98.12 234 ARG A C 1
ATOM 1871 O O . ARG A 1 234 ? 18.970 11.637 0.243 1.00 98.12 234 ARG A O 1
ATOM 1878 N N . ILE A 1 235 ? 20.946 11.688 1.306 1.00 97.62 235 ILE A N 1
ATOM 1879 C CA . ILE A 1 235 ? 21.409 10.397 0.778 1.00 97.62 235 ILE A CA 1
ATOM 1880 C C . ILE A 1 235 ? 20.492 9.281 1.288 1.00 97.62 235 ILE A C 1
ATOM 1882 O O . ILE A 1 235 ? 20.194 9.210 2.480 1.00 97.62 235 ILE A O 1
ATOM 1886 N N . MET A 1 236 ? 20.087 8.397 0.380 1.00 95.62 236 MET A N 1
ATOM 1887 C CA . MET A 1 236 ? 19.327 7.190 0.670 1.00 95.62 236 MET A CA 1
ATOM 1888 C C . MET A 1 236 ? 20.118 5.975 0.191 1.00 95.62 236 MET A C 1
ATOM 1890 O O . MET A 1 236 ? 20.374 5.810 -1.000 1.00 95.62 236 MET A O 1
ATOM 1894 N N . SER A 1 237 ? 20.487 5.108 1.129 1.00 94.12 237 SER A N 1
ATOM 1895 C CA . SER A 1 237 ? 21.193 3.860 0.839 1.00 94.12 237 SER A CA 1
ATOM 1896 C C . SER A 1 237 ? 20.226 2.689 0.939 1.00 94.12 237 SER A C 1
ATOM 1898 O O . SER A 1 237 ? 19.483 2.583 1.915 1.00 94.12 237 SER A O 1
ATOM 1900 N N . ALA A 1 238 ? 20.255 1.785 -0.040 1.00 94.62 238 ALA A N 1
ATOM 1901 C CA . ALA A 1 238 ? 19.423 0.589 0.003 1.00 94.62 238 ALA A CA 1
ATOM 1902 C C . ALA A 1 238 ? 19.714 -0.236 1.277 1.00 94.62 238 ALA A C 1
ATOM 1904 O O . ALA A 1 238 ? 20.869 -0.435 1.659 1.00 94.62 238 ALA A O 1
ATOM 1905 N N . GLY A 1 239 ? 18.656 -0.668 1.962 1.00 95.88 239 GLY A N 1
ATOM 1906 C CA . GLY A 1 239 ? 18.704 -1.380 3.238 1.00 95.88 239 GLY A CA 1
ATOM 1907 C C . GLY A 1 239 ? 18.900 -0.498 4.478 1.00 95.88 239 GLY A C 1
ATOM 1908 O O . GLY A 1 239 ? 18.959 -1.036 5.581 1.00 95.88 239 GLY A O 1
ATOM 1909 N N . GLN A 1 240 ? 19.000 0.829 4.340 1.00 96.31 240 GLN A N 1
ATOM 1910 C CA . GLN A 1 240 ? 19.118 1.762 5.466 1.00 96.31 240 GLN A CA 1
ATOM 1911 C C . GLN A 1 240 ? 17.869 2.641 5.563 1.00 96.31 240 GLN A C 1
ATOM 1913 O O . GLN A 1 240 ? 17.484 3.293 4.593 1.00 96.31 240 GLN A O 1
ATOM 1918 N N . ALA A 1 241 ? 17.238 2.661 6.738 1.00 96.38 241 ALA A N 1
ATOM 1919 C CA . ALA A 1 241 ? 16.077 3.506 6.990 1.00 96.38 241 ALA A CA 1
ATOM 1920 C C . ALA A 1 241 ? 16.498 4.966 7.225 1.00 96.38 241 ALA A C 1
ATOM 1922 O O . ALA A 1 241 ? 17.437 5.242 7.974 1.00 96.38 241 ALA A O 1
ATOM 1923 N N . LEU A 1 242 ? 15.774 5.894 6.606 1.00 97.50 242 LEU A N 1
ATOM 1924 C CA . LEU A 1 242 ? 15.885 7.331 6.814 1.00 97.50 242 LEU A CA 1
ATOM 1925 C C . LEU A 1 242 ? 14.702 7.806 7.663 1.00 97.50 242 LEU A C 1
ATOM 1927 O O . LEU A 1 242 ? 13.549 7.650 7.268 1.00 97.50 242 LEU A O 1
ATOM 1931 N N . SER A 1 243 ? 14.981 8.422 8.812 1.00 97.25 243 SER A N 1
ATOM 1932 C CA . SER A 1 243 ? 13.933 9.017 9.643 1.00 97.25 243 SER A CA 1
ATOM 1933 C C . SER A 1 243 ? 13.386 10.287 8.987 1.00 97.25 243 SER A C 1
ATOM 1935 O O . SER A 1 243 ? 14.145 11.192 8.622 1.00 97.25 243 SER A O 1
ATOM 1937 N N . VAL A 1 244 ? 12.065 10.362 8.870 1.00 96.94 244 VAL A N 1
ATOM 1938 C CA . VAL A 1 244 ? 11.325 11.472 8.261 1.00 96.94 244 VAL A CA 1
ATOM 1939 C C . VAL A 1 244 ? 10.275 11.953 9.256 1.00 96.94 244 VAL A C 1
ATOM 1941 O O . VAL A 1 244 ? 9.563 11.140 9.844 1.00 96.94 244 VAL A O 1
ATOM 1944 N N . VAL A 1 245 ? 10.204 13.266 9.474 1.00 96.12 245 VAL A N 1
ATOM 1945 C CA . VAL A 1 245 ? 9.226 13.884 10.379 1.00 96.12 245 VAL A CA 1
ATOM 1946 C C . VAL A 1 245 ? 8.505 14.987 9.626 1.00 96.12 245 VAL A C 1
ATOM 1948 O O . VAL A 1 245 ? 9.087 16.026 9.326 1.00 96.12 245 VAL A O 1
ATOM 1951 N N . TYR A 1 246 ? 7.237 14.754 9.319 1.00 95.31 246 TYR A N 1
ATOM 1952 C CA . TYR A 1 246 ? 6.399 15.709 8.614 1.00 95.31 246 TYR A CA 1
ATOM 1953 C C . TYR A 1 246 ? 5.863 16.780 9.576 1.00 95.31 246 TYR A C 1
ATOM 1955 O O . TYR A 1 246 ? 5.403 16.438 10.665 1.00 95.31 246 TYR A O 1
ATOM 1963 N N . PRO A 1 247 ? 5.892 18.072 9.201 1.00 90.88 247 PRO A N 1
ATOM 1964 C CA . PRO A 1 247 ? 5.359 19.142 10.047 1.00 90.88 247 PRO A CA 1
ATOM 1965 C C . PRO A 1 247 ? 3.825 19.136 10.115 1.00 90.88 247 PRO A C 1
ATOM 1967 O O . PRO A 1 247 ? 3.243 19.668 11.057 1.00 90.88 247 PRO A O 1
ATOM 1970 N N . ASP A 1 248 ? 3.176 18.557 9.108 1.00 90.00 248 ASP A N 1
ATOM 1971 C CA . ASP A 1 248 ? 1.732 18.517 8.943 1.00 90.00 248 ASP A CA 1
ATOM 1972 C C . ASP A 1 248 ? 1.289 17.287 8.138 1.00 90.00 248 ASP A C 1
ATOM 1974 O O . ASP A 1 248 ? 2.072 16.624 7.448 1.00 90.00 248 ASP A O 1
ATOM 1978 N N . THR A 1 249 ? -0.002 16.986 8.228 1.00 89.81 249 THR A N 1
ATOM 1979 C CA . THR A 1 249 ? -0.660 15.949 7.433 1.00 89.81 249 THR A CA 1
ATOM 1980 C C . THR A 1 249 ? -0.900 16.409 5.994 1.00 89.81 249 THR A C 1
ATOM 1982 O O . THR A 1 249 ? -0.526 17.512 5.586 1.00 89.81 249 THR A O 1
ATOM 1985 N N . GLY A 1 250 ? -1.507 15.542 5.195 1.00 92.88 250 GLY A N 1
ATOM 1986 C CA . GLY A 1 250 ? -1.817 15.760 3.799 1.00 92.88 250 GLY A CA 1
ATOM 1987 C C . GLY A 1 250 ? -0.724 15.270 2.858 1.00 92.88 250 GLY A C 1
ATOM 1988 O O . GLY A 1 250 ? 0.235 14.586 3.226 1.00 92.88 250 GLY A O 1
ATOM 1989 N N . ARG A 1 251 ? -0.892 15.674 1.606 1.00 96.75 251 ARG A N 1
ATOM 1990 C CA . ARG A 1 251 ? -0.074 15.274 0.469 1.00 96.75 251 ARG A CA 1
ATOM 1991 C C . ARG A 1 251 ? 1.387 15.702 0.609 1.00 96.75 251 ARG A C 1
ATOM 1993 O O . ARG A 1 251 ? 1.663 16.872 0.878 1.00 96.75 251 ARG A O 1
ATOM 2000 N N . LYS A 1 252 ? 2.305 14.773 0.344 1.00 97.75 252 LYS A N 1
ATOM 2001 C CA . LYS A 1 252 ? 3.757 14.972 0.269 1.00 97.75 252 LYS A CA 1
ATOM 2002 C C . LYS A 1 252 ? 4.267 14.434 -1.062 1.00 97.75 252 LYS A C 1
ATOM 2004 O O . LYS A 1 252 ? 3.946 13.315 -1.457 1.00 97.75 252 LYS A O 1
ATOM 2009 N N . GLU A 1 253 ? 5.076 15.235 -1.740 1.00 98.19 253 GLU A N 1
ATOM 2010 C CA . GLU A 1 253 ? 5.806 14.810 -2.931 1.00 98.19 253 GLU A CA 1
ATOM 2011 C C . GLU A 1 253 ? 7.186 14.302 -2.501 1.00 98.19 253 GLU A C 1
ATOM 2013 O O . GLU A 1 253 ? 7.945 15.037 -1.868 1.00 98.19 253 GLU A O 1
ATOM 2018 N N . LEU A 1 254 ? 7.510 13.058 -2.853 1.00 98.69 254 LEU A N 1
ATOM 2019 C CA . LEU A 1 254 ? 8.845 12.497 -2.670 1.00 98.69 254 LEU A CA 1
ATOM 2020 C C . LEU A 1 254 ? 9.618 12.680 -3.975 1.00 98.69 254 LEU A C 1
ATOM 2022 O O . LEU A 1 254 ? 9.208 12.156 -5.011 1.00 98.69 254 LEU A O 1
ATOM 2026 N N . LYS A 1 255 ? 10.740 13.403 -3.942 1.00 98.81 255 LYS A N 1
ATOM 2027 C CA . LYS A 1 255 ? 11.601 13.611 -5.117 1.00 98.81 255 LYS A CA 1
ATOM 2028 C C . LYS A 1 255 ? 12.870 12.808 -4.962 1.00 98.81 255 LYS A C 1
ATOM 2030 O O . LYS A 1 255 ? 13.527 12.867 -3.930 1.00 98.81 255 LYS A O 1
ATOM 2035 N N . TYR A 1 256 ? 13.250 12.105 -6.012 1.00 98.75 256 TYR A N 1
ATOM 2036 C CA . TYR A 1 256 ? 14.417 11.240 -6.028 1.00 98.75 256 TYR A CA 1
ATOM 2037 C C . TYR A 1 256 ? 15.419 11.751 -7.047 1.00 98.75 256 TYR A C 1
ATOM 2039 O O . TYR A 1 256 ? 15.038 12.181 -8.137 1.00 98.75 256 TYR A O 1
ATOM 2047 N N . ARG A 1 257 ? 16.703 11.669 -6.707 1.00 98.69 257 ARG A N 1
ATOM 2048 C CA . ARG A 1 257 ? 17.804 12.014 -7.603 1.00 98.69 257 ARG A CA 1
ATOM 2049 C C . ARG A 1 257 ? 18.825 10.886 -7.620 1.00 98.69 257 ARG A C 1
ATOM 2051 O O . ARG A 1 257 ? 19.402 10.550 -6.590 1.00 98.69 257 ARG A O 1
ATOM 2058 N N . LEU A 1 258 ? 19.034 10.309 -8.796 1.00 98.56 258 LEU A N 1
ATOM 2059 C CA . LEU A 1 258 ? 20.034 9.285 -9.058 1.00 98.56 258 LEU A CA 1
ATOM 2060 C C . LEU A 1 258 ? 21.230 9.939 -9.745 1.00 98.56 258 LEU A C 1
ATOM 2062 O O . LEU A 1 258 ? 21.134 10.372 -10.892 1.00 98.56 258 LEU A O 1
ATOM 2066 N N . ASN A 1 259 ? 22.356 10.015 -9.049 1.00 98.38 259 ASN A N 1
ATOM 2067 C CA . ASN A 1 259 ? 23.590 10.561 -9.595 1.00 98.38 259 ASN A CA 1
ATOM 2068 C C . ASN A 1 259 ? 24.423 9.423 -10.180 1.00 98.38 259 ASN A C 1
ATOM 2070 O O . ASN A 1 259 ? 24.698 8.433 -9.500 1.00 98.38 259 ASN A O 1
ATOM 2074 N N . LEU A 1 260 ? 24.843 9.564 -11.432 1.00 98.12 260 LEU A N 1
ATOM 2075 C CA . LEU A 1 260 ? 25.678 8.596 -12.131 1.00 98.12 260 LEU A CA 1
ATOM 2076 C C . LEU A 1 260 ? 27.158 8.984 -12.041 1.00 98.12 260 LEU A C 1
ATOM 2078 O O . LEU A 1 260 ? 27.511 10.155 -11.901 1.00 98.12 260 LEU A O 1
ATOM 2082 N N . ILE A 1 261 ? 28.046 7.999 -12.179 1.00 98.00 261 ILE A N 1
ATOM 2083 C CA . ILE A 1 261 ? 29.509 8.193 -12.119 1.00 98.00 261 ILE A CA 1
ATOM 2084 C C . ILE A 1 261 ? 30.004 9.168 -13.200 1.00 98.00 261 ILE A C 1
ATOM 2086 O O . ILE A 1 261 ? 30.991 9.871 -13.005 1.00 98.00 261 ILE A O 1
ATOM 2090 N N . ASN A 1 262 ? 29.302 9.253 -14.333 1.00 96.00 262 ASN A N 1
ATOM 2091 C CA . ASN A 1 262 ? 29.637 10.166 -15.429 1.00 96.00 262 ASN A CA 1
ATOM 2092 C C . ASN A 1 262 ? 29.214 11.632 -15.180 1.00 96.00 262 ASN A C 1
ATOM 2094 O O . ASN A 1 262 ? 29.364 12.456 -16.079 1.00 96.00 262 ASN A O 1
ATOM 2098 N N . GLY A 1 263 ? 28.661 11.953 -14.005 1.00 96.06 263 GLY A N 1
ATOM 2099 C CA . GLY A 1 263 ? 28.194 13.294 -13.639 1.00 96.06 263 GLY A CA 1
ATOM 2100 C C . GLY A 1 263 ? 26.768 13.631 -14.087 1.00 96.06 263 GLY A C 1
ATOM 2101 O O . GLY A 1 263 ? 26.299 14.730 -13.810 1.00 96.06 263 GLY A O 1
ATOM 2102 N N . THR A 1 264 ? 26.067 12.714 -14.762 1.00 96.69 264 THR A N 1
ATOM 2103 C CA . THR A 1 264 ? 24.644 12.882 -15.104 1.00 96.69 264 THR A CA 1
ATOM 2104 C C . THR A 1 264 ? 23.779 12.612 -13.876 1.00 96.69 264 THR A C 1
ATOM 2106 O O . THR A 1 264 ? 24.018 11.640 -13.161 1.00 96.69 264 THR A O 1
ATOM 2109 N N . SER A 1 265 ? 22.740 13.420 -13.667 1.00 97.69 265 SER A N 1
ATOM 2110 C CA . SER A 1 265 ? 21.714 13.172 -12.651 1.00 97.69 265 SER A CA 1
ATOM 2111 C C . SER A 1 265 ? 20.376 12.884 -13.322 1.00 97.69 265 SER A C 1
ATOM 2113 O O . SER A 1 265 ? 19.953 13.637 -14.196 1.00 97.69 265 SER A O 1
ATOM 2115 N N . LEU A 1 266 ? 19.711 11.815 -12.889 1.00 98.56 266 LEU A N 1
ATOM 2116 C CA . LEU A 1 266 ? 18.344 11.468 -13.272 1.00 98.56 266 LEU A CA 1
ATOM 2117 C C . LEU A 1 266 ? 17.398 11.771 -12.109 1.00 98.56 266 LEU A C 1
ATOM 2119 O O . LEU A 1 266 ? 17.774 11.593 -10.950 1.00 98.56 266 LEU A O 1
ATOM 2123 N N . ILE A 1 267 ? 16.177 12.211 -12.399 1.00 98.69 267 ILE A N 1
ATOM 2124 C CA . ILE A 1 267 ? 15.1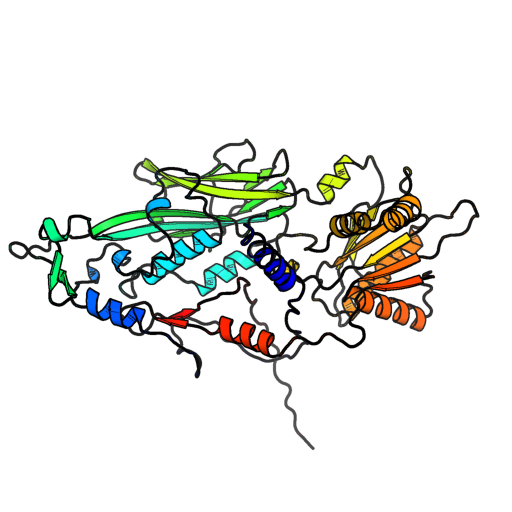72 12.557 -11.386 1.00 98.69 267 ILE A CA 1
ATOM 2125 C C . ILE A 1 267 ? 13.861 11.793 -11.579 1.00 98.69 267 ILE A C 1
ATOM 2127 O O . ILE A 1 267 ? 13.423 11.562 -12.699 1.00 98.69 267 ILE A O 1
ATOM 2131 N N . SER A 1 268 ? 13.231 11.415 -10.472 1.00 98.75 268 SER A N 1
ATOM 2132 C CA . SER A 1 268 ? 11.913 10.768 -10.422 1.00 98.75 268 SER A CA 1
ATOM 2133 C C . SER A 1 268 ? 11.127 11.377 -9.269 1.00 98.75 268 SER A C 1
ATOM 2135 O O . SER A 1 268 ? 11.724 11.943 -8.351 1.00 98.75 268 SER A O 1
ATOM 2137 N N . HIS A 1 269 ? 9.807 11.230 -9.264 1.00 98.69 269 HIS A N 1
ATOM 2138 C CA . HIS A 1 269 ? 8.999 11.608 -8.110 1.00 98.69 269 HIS A CA 1
ATOM 2139 C C . HIS A 1 269 ? 7.803 10.684 -7.897 1.00 98.69 269 HIS A C 1
ATOM 2141 O O . HIS A 1 269 ? 7.347 9.995 -8.810 1.00 98.69 269 HIS A O 1
ATOM 2147 N N . SER A 1 270 ? 7.317 10.665 -6.666 1.00 98.56 270 SER A N 1
ATOM 2148 C CA . SER A 1 270 ? 6.102 9.974 -6.259 1.00 98.56 270 SER A CA 1
ATOM 2149 C C . SER A 1 270 ? 5.314 10.857 -5.295 1.00 98.56 270 SER A C 1
ATOM 2151 O O . SER A 1 270 ? 5.788 11.904 -4.848 1.00 98.56 270 SER A O 1
ATOM 2153 N N . GLU A 1 271 ? 4.087 10.452 -4.995 1.00 97.62 271 GLU A N 1
ATOM 2154 C CA . GLU A 1 271 ? 3.203 11.179 -4.093 1.00 97.62 271 GLU A CA 1
ATOM 2155 C C . GLU A 1 271 ? 2.653 10.228 -3.034 1.00 97.62 271 GLU A C 1
ATOM 2157 O O . GLU A 1 271 ? 2.241 9.106 -3.342 1.00 97.62 271 GLU A O 1
ATOM 2162 N N . ILE A 1 272 ? 2.634 10.705 -1.793 1.00 97.12 272 ILE A N 1
ATOM 2163 C CA . ILE A 1 272 ? 1.987 10.049 -0.660 1.00 97.12 272 ILE A CA 1
ATOM 2164 C C . ILE A 1 272 ? 1.074 11.042 0.062 1.00 97.12 272 ILE A C 1
ATOM 2166 O O . ILE A 1 272 ? 1.229 12.254 -0.062 1.00 97.12 272 ILE A O 1
ATOM 2170 N N . ASP A 1 273 ? 0.139 10.533 0.847 1.00 94.81 273 ASP A N 1
ATOM 2171 C CA . ASP A 1 273 ? -0.738 11.281 1.738 1.00 94.81 273 ASP A CA 1
ATOM 2172 C C . ASP A 1 273 ? -0.456 10.841 3.176 1.00 94.81 273 ASP A C 1
ATOM 2174 O O . ASP A 1 273 ? -0.660 9.678 3.532 1.00 94.81 273 ASP A O 1
ATOM 2178 N N . ILE A 1 274 ? 0.055 11.763 3.992 1.00 92.94 274 ILE A N 1
ATOM 2179 C CA . ILE A 1 274 ? 0.286 11.521 5.415 1.00 92.94 274 ILE A CA 1
ATOM 2180 C C . ILE A 1 274 ? -0.988 11.871 6.159 1.00 92.94 274 ILE A C 1
ATOM 2182 O O . ILE A 1 274 ? -1.357 13.037 6.271 1.00 92.94 274 ILE A O 1
ATOM 2186 N N . ARG A 1 275 ? -1.669 10.874 6.701 1.00 86.56 275 ARG A N 1
ATOM 2187 C CA . ARG A 1 275 ? -2.837 11.084 7.550 1.00 86.56 275 ARG A CA 1
ATOM 2188 C C . ARG A 1 275 ? -2.405 11.186 8.999 1.00 86.56 275 ARG A C 1
ATOM 2190 O O . ARG A 1 275 ? -1.389 10.622 9.407 1.00 86.56 275 ARG A O 1
ATOM 2197 N N . SER A 1 276 ? -3.197 11.904 9.788 1.00 74.50 276 SER A N 1
ATOM 2198 C CA . SER A 1 276 ? -3.068 11.833 11.237 1.00 74.50 276 SER A CA 1
ATOM 2199 C C . SER A 1 276 ? -3.188 10.369 11.634 1.00 74.50 276 SER A C 1
ATOM 2201 O O . SER A 1 276 ? -4.167 9.717 11.273 1.00 74.50 276 SER A O 1
ATOM 2203 N N . ALA A 1 277 ? -2.222 9.859 12.393 1.00 66.31 277 ALA A N 1
ATOM 2204 C CA . ALA A 1 277 ? -2.561 8.745 13.258 1.00 66.31 277 ALA A CA 1
ATOM 2205 C C . ALA A 1 277 ? -3.650 9.253 14.215 1.00 66.31 277 ALA A C 1
ATOM 2207 O O . ALA A 1 277 ? -3.603 10.418 14.620 1.00 66.31 277 ALA A O 1
ATOM 2208 N N . ASP A 1 278 ? -4.610 8.420 14.612 1.00 57.09 278 ASP A N 1
ATOM 2209 C CA . ASP A 1 278 ? -5.585 8.850 15.627 1.00 57.09 278 ASP A CA 1
ATOM 2210 C C . ASP A 1 278 ? -4.893 9.353 16.911 1.00 57.09 278 ASP A C 1
ATOM 2212 O O . ASP A 1 278 ? -5.410 10.235 17.588 1.00 57.09 278 ASP A O 1
ATOM 2216 N N . ASP A 1 279 ? -3.670 8.885 17.181 1.00 51.31 279 ASP A N 1
ATOM 2217 C CA . ASP A 1 279 ? -2.783 9.390 18.238 1.00 51.31 279 ASP A CA 1
ATOM 2218 C C . ASP A 1 279 ? -2.413 10.883 18.077 1.00 51.31 279 ASP A C 1
ATOM 2220 O O . ASP A 1 279 ? -2.400 11.624 19.058 1.00 51.31 279 ASP A O 1
ATOM 2224 N N . ASP A 1 280 ? -2.162 11.361 16.851 1.00 48.56 280 ASP A N 1
ATOM 2225 C CA . ASP A 1 280 ? -1.773 12.755 16.559 1.00 48.56 280 ASP A CA 1
ATOM 2226 C C . ASP A 1 280 ? -2.977 13.716 16.648 1.00 48.56 280 ASP A C 1
ATOM 2228 O O . ASP A 1 280 ? -2.850 14.873 17.048 1.00 48.56 280 ASP A O 1
ATOM 2232 N N . LEU A 1 281 ? -4.179 13.231 16.313 1.00 47.69 281 LEU A N 1
ATOM 2233 C CA . LEU A 1 281 ? -5.438 13.973 16.477 1.00 47.69 281 LEU A CA 1
ATOM 2234 C C . LEU A 1 281 ? -5.858 14.078 17.952 1.00 47.69 281 LEU A C 1
ATOM 2236 O O . LEU A 1 281 ? -6.439 15.084 18.359 1.00 47.69 281 LEU A O 1
ATOM 2240 N N . LEU A 1 282 ? -5.546 13.056 18.755 1.00 43.50 282 LEU A N 1
ATOM 2241 C CA . LEU A 1 282 ? -5.878 12.989 20.180 1.00 43.50 282 LEU A CA 1
ATOM 2242 C C . LEU A 1 282 ? -4.842 13.694 21.072 1.00 43.50 282 LEU A C 1
ATOM 2244 O O . LEU A 1 282 ? -5.230 14.312 22.062 1.00 43.50 282 LEU A O 1
ATOM 2248 N N . THR A 1 283 ? -3.554 13.697 20.709 1.00 41.97 283 THR A N 1
ATOM 2249 C CA . THR A 1 283 ? -2.503 14.436 21.445 1.00 41.97 283 THR A CA 1
ATOM 2250 C C . THR A 1 283 ? -2.674 15.954 21.380 1.00 41.97 283 THR A C 1
ATOM 2252 O O . THR A 1 283 ? -2.337 16.642 22.342 1.00 41.97 283 THR A O 1
ATOM 2255 N N . LEU A 1 284 ? -3.288 16.491 20.319 1.00 40.94 284 LEU A N 1
ATOM 2256 C CA . LEU A 1 284 ? -3.701 17.902 20.253 1.00 40.94 284 LEU A CA 1
ATOM 2257 C C . LEU A 1 284 ? -4.860 18.247 21.213 1.00 40.94 284 LEU A C 1
ATOM 2259 O O . LEU A 1 284 ? -5.154 19.427 21.415 1.00 40.94 284 LEU A O 1
ATOM 2263 N N . LEU A 1 285 ? -5.519 17.243 21.805 1.00 43.81 285 LEU A N 1
ATOM 2264 C CA . LEU A 1 285 ? -6.719 17.396 22.634 1.00 43.81 285 LEU A CA 1
ATOM 2265 C C . LEU A 1 285 ? -6.543 16.956 24.097 1.00 43.81 285 LEU A C 1
ATOM 2267 O O . LEU A 1 285 ? -7.430 17.226 24.906 1.00 43.81 285 LEU A O 1
ATOM 2271 N N . SER A 1 286 ? -5.429 16.321 24.473 1.00 40.38 286 SER A N 1
ATOM 2272 C CA . SER A 1 286 ? -5.250 15.767 25.822 1.00 40.38 286 SER A CA 1
ATOM 2273 C C . SER A 1 286 ? -4.040 16.357 26.551 1.00 40.38 286 SER A C 1
ATOM 2275 O O . SER A 1 286 ? -2.911 15.899 26.383 1.00 40.38 286 SER A O 1
ATOM 2277 N N . GLY A 1 287 ? -4.290 17.340 27.419 1.00 38.12 287 GLY A N 1
ATOM 2278 C CA . GLY A 1 287 ? -3.423 17.607 28.566 1.00 38.12 287 GLY A CA 1
ATOM 2279 C C . GLY A 1 287 ? -3.688 16.553 29.643 1.00 38.12 287 GLY A C 1
ATOM 2280 O O . GLY A 1 287 ? -4.818 16.437 30.099 1.00 38.12 287 GLY A O 1
ATOM 2281 N N . ASP A 1 288 ? -2.658 15.777 29.981 1.00 46.72 288 ASP A N 1
ATOM 2282 C CA . ASP A 1 288 ? -2.523 14.856 31.119 1.00 46.72 288 ASP A CA 1
ATOM 2283 C C . ASP A 1 288 ? -3.770 14.037 31.567 1.00 46.72 288 ASP A C 1
ATOM 2285 O O . ASP A 1 288 ? -4.633 14.538 32.291 1.00 46.72 288 ASP A O 1
ATOM 2289 N N . ASN A 1 289 ? -3.728 12.711 31.281 1.00 51.41 289 ASN A N 1
ATOM 2290 C CA . ASN A 1 289 ? -4.470 11.551 31.869 1.00 51.41 289 ASN A CA 1
ATOM 2291 C C . ASN A 1 289 ? -5.663 10.957 31.047 1.00 51.41 289 ASN A C 1
ATOM 2293 O O . ASN A 1 289 ? -6.309 11.682 30.298 1.00 51.41 289 ASN A O 1
ATOM 2297 N N . PRO A 1 290 ? -6.113 9.697 31.294 1.00 56.19 290 PRO A N 1
ATOM 2298 C CA . PRO A 1 290 ? -5.527 8.375 31.023 1.00 56.19 290 PRO A CA 1
ATOM 2299 C C . PRO A 1 290 ? -6.224 7.633 29.845 1.00 56.19 290 PRO A C 1
ATOM 2301 O O . PRO A 1 290 ? -7.446 7.522 29.798 1.00 56.19 290 PRO A O 1
ATOM 2304 N N . CYS A 1 291 ? -5.448 6.996 28.959 1.00 61.50 291 CYS A N 1
ATOM 2305 C CA . CYS A 1 291 ? -5.917 6.032 27.944 1.00 61.50 291 CYS A CA 1
ATOM 2306 C C . CYS A 1 291 ? -6.990 6.540 26.948 1.00 61.50 291 CYS A C 1
ATOM 2308 O O . CYS A 1 291 ? -8.086 5.990 26.881 1.00 61.50 291 CYS A O 1
ATOM 2310 N N . HIS A 1 292 ? -6.672 7.563 26.148 1.00 73.62 292 HIS A N 1
ATOM 2311 C CA . HIS A 1 292 ? -7.472 7.904 24.957 1.00 73.62 292 HIS A CA 1
ATOM 2312 C C . HIS A 1 292 ? -7.284 6.899 23.818 1.00 73.62 292 HIS A C 1
ATOM 2314 O O . HIS A 1 292 ? -8.230 6.627 23.088 1.00 73.62 292 HIS A O 1
ATOM 2320 N N . LEU A 1 293 ? -6.087 6.319 23.721 1.00 77.25 293 LEU A N 1
ATOM 2321 C CA . LEU A 1 293 ? -5.754 5.182 22.879 1.00 77.25 293 LEU A CA 1
ATOM 2322 C C . LEU A 1 293 ? -4.870 4.234 23.694 1.00 77.25 293 LEU A C 1
ATOM 2324 O O . LEU A 1 293 ? -3.865 4.658 24.265 1.00 77.25 293 LEU A O 1
ATOM 2328 N N . CYS A 1 294 ? -5.223 2.953 23.753 1.00 81.44 294 CYS A N 1
ATOM 2329 C CA . CYS A 1 294 ? -4.404 1.942 24.418 1.00 81.44 294 CYS A CA 1
ATOM 2330 C C . CYS A 1 294 ? -4.395 0.637 23.653 1.00 81.44 294 CYS A C 1
ATOM 2332 O O . CYS A 1 294 ? -5.439 0.166 23.218 1.00 81.44 294 CYS A O 1
ATOM 2334 N N . GLN A 1 295 ? -3.232 -0.004 23.601 1.00 88.38 295 GLN A N 1
ATOM 2335 C CA . GLN A 1 295 ? -3.166 -1.411 23.246 1.00 88.38 295 GLN A CA 1
ATOM 2336 C C . GLN A 1 295 ? -3.625 -2.264 24.435 1.00 88.38 295 GLN A C 1
ATOM 2338 O O . GLN A 1 295 ? -3.189 -2.053 25.568 1.00 88.38 295 GLN A O 1
ATOM 2343 N N . VAL A 1 296 ? -4.471 -3.250 24.166 1.00 90.62 296 VAL A N 1
ATOM 2344 C CA . VAL A 1 296 ? -4.947 -4.244 25.128 1.00 90.62 296 VAL A CA 1
ATOM 2345 C C . VAL A 1 296 ? -4.518 -5.624 24.638 1.00 90.62 296 VAL A C 1
ATOM 2347 O O . VAL A 1 296 ? -4.554 -5.920 23.445 1.00 90.62 296 VAL A O 1
ATOM 2350 N N . THR A 1 297 ? -4.060 -6.467 25.559 1.00 93.81 297 THR A N 1
ATOM 2351 C CA . THR A 1 297 ? -3.722 -7.869 25.287 1.00 93.81 297 THR A CA 1
ATOM 2352 C C . THR A 1 297 ? -4.601 -8.736 26.164 1.00 93.81 297 THR A C 1
ATOM 2354 O O . THR A 1 297 ? -4.655 -8.507 27.369 1.00 93.81 297 THR A O 1
ATOM 2357 N N . ALA A 1 298 ? -5.282 -9.712 25.567 1.00 95.88 298 ALA A N 1
ATOM 2358 C CA . ALA A 1 298 ? -6.088 -10.667 26.310 1.00 95.88 298 ALA A CA 1
ATOM 2359 C C . ALA A 1 298 ? -5.228 -11.398 27.351 1.00 95.88 298 ALA A C 1
ATOM 2361 O O . ALA A 1 298 ? -4.097 -11.788 27.067 1.00 95.88 298 ALA A O 1
ATOM 2362 N N . THR A 1 299 ? -5.771 -11.612 28.548 1.00 94.94 299 THR A N 1
ATOM 2363 C CA . THR A 1 299 ? -5.093 -12.371 29.614 1.00 94.94 299 THR A CA 1
ATOM 2364 C C . THR A 1 299 ? -5.369 -13.872 29.547 1.00 94.94 299 THR A C 1
ATOM 2366 O O . THR A 1 299 ? -4.634 -14.664 30.136 1.00 94.94 299 THR A O 1
ATOM 2369 N N . GLU A 1 300 ? -6.396 -14.281 28.799 1.00 95.31 300 GLU A N 1
ATOM 2370 C CA . GLU A 1 300 ? -6.733 -15.679 28.532 1.00 95.31 300 GLU A CA 1
ATOM 2371 C C . GLU A 1 300 ? -6.350 -16.059 27.096 1.00 95.31 300 GLU A C 1
ATOM 2373 O O . GLU A 1 300 ? -6.702 -15.336 26.159 1.00 95.31 300 GLU A O 1
ATOM 2378 N N . PRO A 1 301 ? -5.655 -17.193 26.893 1.00 95.88 301 PRO A N 1
ATOM 2379 C CA . PRO A 1 301 ? -5.387 -17.691 25.560 1.00 95.88 301 PRO A CA 1
ATOM 2380 C C . PRO A 1 301 ? -6.568 -18.516 25.038 1.00 95.88 301 PRO A C 1
ATOM 2382 O O . PRO A 1 301 ? -7.252 -19.207 25.794 1.00 95.88 301 PRO A O 1
ATOM 2385 N N . TYR A 1 302 ? -6.730 -18.556 23.718 1.00 94.50 302 TYR A N 1
ATOM 2386 C CA . TYR A 1 302 ? -7.573 -19.545 23.050 1.00 94.50 302 TYR A CA 1
ATOM 2387 C C . TYR A 1 302 ? -6.742 -20.287 21.998 1.00 94.50 302 TYR A C 1
ATOM 2389 O O . TYR A 1 302 ? -6.083 -19.672 21.163 1.00 94.50 302 TYR A O 1
ATOM 2397 N N . LEU A 1 303 ? -6.714 -21.623 22.080 1.00 94.00 303 LEU A N 1
ATOM 2398 C CA . LEU A 1 303 ? -5.792 -22.479 21.311 1.00 94.00 303 LEU A CA 1
ATOM 2399 C C . LEU A 1 303 ? -4.306 -22.084 21.474 1.00 94.00 303 LEU A C 1
ATOM 2401 O O . LEU A 1 303 ? -3.533 -22.121 20.522 1.00 94.00 303 LEU A O 1
ATOM 2405 N N . GLY A 1 304 ? -3.905 -21.695 22.691 1.00 93.38 304 GLY A N 1
ATOM 2406 C CA . GLY A 1 304 ? -2.508 -21.387 23.029 1.00 93.38 304 GLY A CA 1
ATOM 2407 C C . GLY A 1 304 ? -1.999 -20.019 22.563 1.00 93.38 304 GLY A C 1
ATOM 2408 O O . GLY A 1 304 ? -0.815 -19.740 22.723 1.00 93.38 304 GLY A O 1
ATOM 2409 N N . GLN A 1 305 ? -2.863 -19.161 22.014 1.00 92.81 305 GLN A N 1
ATOM 2410 C CA . GLN A 1 305 ? -2.505 -17.816 21.555 1.00 92.81 305 GLN A CA 1
ATOM 2411 C C . GLN A 1 305 ? -3.378 -16.750 22.223 1.00 92.81 305 GLN A C 1
ATOM 2413 O O . GLN A 1 305 ? -4.536 -17.009 22.559 1.00 92.81 305 GLN A O 1
ATOM 2418 N N . TYR A 1 306 ? -2.818 -15.552 22.395 1.00 94.62 306 TYR A N 1
ATOM 2419 C CA . TYR A 1 306 ? -3.477 -14.399 23.009 1.00 94.62 306 TYR A CA 1
ATOM 2420 C C . TYR A 1 306 ? -3.857 -13.373 21.945 1.00 94.62 306 TYR A C 1
ATOM 2422 O O . TYR A 1 306 ? -3.010 -12.972 21.146 1.00 94.62 306 TYR A O 1
ATOM 2430 N N . ALA A 1 307 ? -5.107 -12.916 21.972 1.00 95.25 307 ALA A N 1
ATOM 2431 C CA . ALA A 1 307 ? -5.554 -11.831 21.109 1.00 95.25 307 ALA A CA 1
ATOM 2432 C C . ALA A 1 307 ? -5.031 -10.473 21.598 1.00 95.25 307 ALA A C 1
ATOM 2434 O O . ALA A 1 307 ? -4.821 -10.246 22.794 1.00 95.25 307 ALA A O 1
ATOM 2435 N N . GLN A 1 308 ? -4.836 -9.558 20.655 1.00 93.62 308 GLN A N 1
ATOM 2436 C CA . GLN A 1 308 ? -4.399 -8.187 20.893 1.00 93.62 308 GLN A CA 1
ATOM 2437 C C . GLN A 1 308 ? -5.281 -7.234 20.091 1.00 93.62 308 GLN A C 1
ATOM 2439 O O . GLN A 1 308 ? -5.779 -7.588 19.023 1.00 93.62 308 GLN A O 1
ATOM 2444 N N . GLY A 1 309 ? -5.428 -6.011 20.580 1.00 91.38 309 GLY A N 1
ATOM 2445 C CA . GLY A 1 309 ? -6.109 -4.947 19.856 1.00 91.38 309 GLY A CA 1
ATOM 2446 C C . GLY A 1 309 ? -5.906 -3.603 20.522 1.00 91.38 309 GLY A C 1
ATOM 2447 O O . GLY A 1 309 ? -5.094 -3.469 21.442 1.00 91.38 309 GLY A O 1
ATOM 2448 N N . TYR A 1 310 ? -6.643 -2.617 20.046 1.00 89.50 310 TYR A N 1
ATOM 2449 C CA . TYR A 1 310 ? -6.601 -1.250 20.524 1.00 89.50 310 TYR A CA 1
ATOM 2450 C C . TYR A 1 310 ? -7.982 -0.839 21.025 1.00 89.50 310 TYR A C 1
ATOM 2452 O O . TYR A 1 310 ? -9.003 -1.299 20.525 1.00 89.50 310 TYR A O 1
ATOM 2460 N N . ILE A 1 311 ? -8.007 0.016 22.042 1.00 89.62 311 ILE A N 1
ATOM 2461 C CA . ILE A 1 311 ? -9.218 0.719 22.452 1.00 89.62 311 ILE A CA 1
ATOM 2462 C C . ILE A 1 311 ? -9.012 2.216 22.304 1.00 89.62 311 ILE A C 1
ATOM 2464 O O . ILE A 1 311 ? -7.965 2.732 22.705 1.00 89.62 311 ILE A O 1
ATOM 2468 N N . ARG A 1 312 ? -10.026 2.903 21.781 1.00 87.19 312 ARG A N 1
ATOM 2469 C CA . ARG A 1 312 ? -10.114 4.363 21.767 1.00 87.19 312 ARG A CA 1
ATOM 2470 C C . ARG A 1 312 ? -11.259 4.828 22.642 1.00 87.19 312 ARG A C 1
ATOM 2472 O O . ARG A 1 312 ? -12.358 4.290 22.539 1.00 87.19 312 ARG A O 1
ATOM 2479 N N . ILE A 1 313 ? -11.005 5.815 23.499 1.00 87.56 313 ILE A N 1
ATOM 2480 C CA . ILE A 1 313 ? -12.013 6.337 24.425 1.00 87.56 313 ILE A CA 1
ATOM 2481 C C . ILE A 1 313 ? -12.327 7.796 24.117 1.00 87.56 313 ILE A C 1
ATOM 2483 O O . ILE A 1 313 ? -11.476 8.683 24.240 1.00 87.56 313 ILE A O 1
ATOM 2487 N N . LYS A 1 314 ? -13.601 8.039 23.811 1.00 88.44 314 LYS A N 1
ATOM 2488 C CA . LYS A 1 314 ? -14.210 9.364 23.797 1.00 88.44 314 LYS A CA 1
ATOM 2489 C C . LYS A 1 314 ? -15.114 9.523 25.008 1.00 88.44 314 LYS A C 1
ATOM 2491 O O . LYS A 1 314 ? -16.182 8.920 25.084 1.00 88.44 314 LYS A O 1
ATOM 2496 N N . TYR A 1 315 ? -14.690 10.366 25.938 1.00 88.06 315 TYR A N 1
ATOM 2497 C CA . TYR A 1 315 ? -15.468 10.682 27.129 1.00 88.06 315 TYR A CA 1
ATOM 2498 C C . TYR A 1 315 ? -16.616 11.642 26.801 1.00 88.06 315 TYR A C 1
ATOM 2500 O O . TYR A 1 315 ? -16.440 12.599 26.045 1.00 88.06 315 TYR A O 1
ATOM 2508 N N . ALA A 1 316 ? -17.774 11.435 27.427 1.00 88.94 316 ALA A N 1
ATOM 2509 C CA . ALA A 1 316 ? -18.900 12.371 27.349 1.00 88.94 316 ALA A CA 1
ATOM 2510 C C . ALA A 1 316 ? -18.685 13.624 28.219 1.00 88.94 316 ALA A C 1
ATOM 2512 O O . ALA A 1 316 ? -19.432 14.599 28.123 1.00 88.94 316 ALA A O 1
ATOM 2513 N N . ASN A 1 317 ? -17.679 13.599 29.100 1.00 85.00 317 ASN A N 1
ATOM 2514 C CA . ASN A 1 317 ? -17.441 14.617 30.117 1.00 85.00 317 ASN A CA 1
ATOM 2515 C C . ASN A 1 317 ? -16.023 15.211 30.072 1.00 85.00 317 ASN A C 1
ATOM 2517 O O . ASN A 1 317 ? -15.065 14.458 29.895 1.00 85.00 317 ASN A O 1
ATOM 2521 N N . PRO A 1 318 ? -15.859 16.518 30.374 1.00 84.12 318 PRO A N 1
ATOM 2522 C CA . PRO A 1 318 ? -14.557 17.194 30.336 1.00 84.12 318 PRO A CA 1
ATOM 2523 C C . PRO A 1 318 ? -13.513 16.697 31.346 1.00 84.12 318 PRO A C 1
ATOM 2525 O O . PRO A 1 318 ? -12.338 16.999 31.191 1.00 84.12 318 PRO A O 1
ATOM 2528 N N . ASP A 1 319 ? -13.916 15.985 32.405 1.00 86.06 319 ASP A N 1
ATOM 2529 C CA . ASP A 1 319 ? -12.992 15.484 33.433 1.00 86.06 319 ASP A CA 1
ATOM 2530 C C . ASP A 1 319 ? -12.433 14.082 33.128 1.00 86.06 319 ASP A C 1
ATOM 2532 O O . ASP A 1 319 ? -11.811 13.481 34.004 1.00 86.06 319 ASP A O 1
ATOM 2536 N N . ASN A 1 320 ? -12.663 13.564 31.912 1.00 85.06 320 ASN A N 1
ATOM 2537 C CA . ASN A 1 320 ? -12.130 12.296 31.394 1.00 85.06 320 ASN A CA 1
ATOM 2538 C C . ASN A 1 320 ? -12.323 11.086 32.327 1.00 85.06 320 ASN A C 1
ATOM 2540 O O . ASN A 1 320 ? -11.463 10.210 32.429 1.00 85.06 320 ASN A O 1
ATOM 2544 N N . LYS A 1 321 ? -13.458 11.021 33.036 1.00 88.00 321 LYS A N 1
ATOM 2545 C CA . LYS A 1 321 ? -13.824 9.849 33.845 1.00 88.00 321 LYS A CA 1
ATOM 2546 C C . LYS A 1 321 ? -14.849 8.991 33.131 1.00 88.00 321 LYS A C 1
ATOM 2548 O O . LYS A 1 321 ? -15.842 9.507 32.634 1.00 88.00 321 LYS A O 1
ATOM 2553 N N . LEU A 1 322 ? -14.628 7.681 33.175 1.00 90.88 322 LEU A N 1
ATOM 2554 C CA . LEU A 1 322 ? -15.506 6.676 32.593 1.00 90.88 322 LEU A CA 1
ATOM 2555 C C . LEU A 1 322 ? -16.719 6.433 33.504 1.00 90.88 322 LEU A C 1
ATOM 2557 O O . LEU A 1 322 ? -16.567 5.882 34.594 1.00 90.88 322 LEU A O 1
ATOM 2561 N N . ARG A 1 323 ? -17.911 6.861 33.092 1.00 92.50 323 ARG A N 1
ATOM 2562 C CA . ARG A 1 323 ? -19.146 6.843 33.894 1.00 92.50 323 ARG A CA 1
ATOM 2563 C C . ARG A 1 323 ? -20.261 6.016 33.275 1.00 92.50 323 ARG A C 1
ATOM 2565 O O . ARG A 1 323 ? -20.942 5.308 34.013 1.00 92.50 323 ARG A O 1
ATOM 2572 N N . ASN A 1 324 ? -20.460 6.112 31.962 1.00 94.56 324 ASN A N 1
ATOM 2573 C CA . ASN A 1 324 ? -21.530 5.405 31.257 1.00 94.56 324 ASN A CA 1
ATOM 2574 C C . ASN A 1 324 ? -20.985 4.752 29.975 1.00 94.56 324 ASN A C 1
ATOM 2576 O O . ASN A 1 324 ? -21.084 5.342 28.898 1.00 94.56 324 ASN A O 1
ATOM 2580 N N . PRO A 1 325 ? -20.367 3.562 30.086 1.00 96.25 325 PRO A N 1
ATOM 2581 C CA . PRO A 1 325 ? -19.626 2.954 28.985 1.00 96.25 325 PRO A CA 1
ATOM 2582 C C . PRO A 1 325 ? -20.529 2.463 27.844 1.00 96.25 325 PRO A C 1
ATOM 2584 O O . PRO A 1 325 ? -21.458 1.679 28.063 1.00 96.25 325 PRO A O 1
ATOM 2587 N N . LEU A 1 326 ? -20.194 2.862 26.617 1.00 97.44 326 LEU A N 1
ATOM 2588 C CA . LEU A 1 326 ? -20.660 2.256 25.371 1.00 97.44 326 LEU A CA 1
ATOM 2589 C C . LEU A 1 326 ? -19.469 1.615 24.656 1.00 97.44 326 LEU A C 1
ATOM 2591 O O . LEU A 1 326 ? -18.684 2.308 24.016 1.00 97.44 326 LEU A O 1
ATOM 2595 N N . ILE A 1 327 ? -19.341 0.295 24.758 1.00 97.75 327 ILE A N 1
ATOM 2596 C CA . ILE A 1 327 ? -18.287 -0.459 24.076 1.00 97.75 327 ILE A CA 1
ATOM 2597 C C . ILE A 1 327 ? -18.767 -0.778 22.658 1.00 97.75 327 ILE A C 1
ATOM 2599 O O . ILE A 1 327 ? -19.799 -1.424 22.483 1.00 97.75 327 ILE A O 1
ATOM 2603 N N . VAL A 1 328 ? -18.035 -0.332 21.645 1.00 97.25 328 VAL A N 1
ATOM 2604 C CA . VAL A 1 328 ? -18.313 -0.604 20.231 1.00 97.25 328 VAL A CA 1
ATOM 2605 C C . VAL A 1 328 ? -17.212 -1.511 19.711 1.00 97.25 328 VAL A C 1
ATOM 2607 O O . VAL A 1 328 ? -16.048 -1.134 19.721 1.00 97.25 328 VAL A O 1
ATOM 2610 N N . VAL A 1 329 ? -17.583 -2.720 19.305 1.00 97.31 329 VAL A N 1
ATOM 2611 C CA . VAL A 1 329 ? -16.657 -3.747 18.827 1.00 97.31 329 VAL A CA 1
ATOM 2612 C C . VAL A 1 329 ? -16.785 -3.863 17.317 1.00 97.31 329 VAL A C 1
ATOM 2614 O O . VAL A 1 329 ? -17.873 -4.183 16.823 1.00 97.31 329 VAL A O 1
ATOM 2617 N N . GLU A 1 330 ? -15.690 -3.584 16.611 1.00 93.94 330 GLU A N 1
ATOM 2618 C CA . GLU A 1 330 ? -15.665 -3.544 15.151 1.00 93.94 330 GLU A CA 1
ATOM 2619 C C . GLU A 1 330 ? -15.887 -4.913 14.484 1.00 93.94 330 GLU A C 1
ATOM 2621 O O . GLU A 1 330 ? -15.956 -5.970 15.127 1.00 93.94 330 GLU A O 1
ATOM 2626 N N . GLY A 1 331 ? -16.026 -4.870 13.159 1.00 91.56 331 GLY A N 1
ATOM 2627 C CA . GLY A 1 331 ? -16.300 -6.016 12.309 1.00 91.56 331 GLY A CA 1
ATOM 2628 C C . GLY A 1 331 ? -15.087 -6.878 11.980 1.00 91.56 331 GLY A C 1
ATOM 2629 O O . GLY A 1 331 ? -14.130 -6.990 12.733 1.00 91.56 331 GLY A O 1
ATOM 2630 N N . PHE A 1 332 ? -15.190 -7.583 10.858 1.00 85.75 332 PHE A N 1
ATOM 2631 C CA . PHE A 1 332 ? -14.064 -8.303 10.278 1.00 85.75 332 PHE A CA 1
ATOM 2632 C C . PHE A 1 332 ? -13.149 -7.289 9.593 1.00 85.75 332 PHE A C 1
ATOM 2634 O O . PHE A 1 332 ? -13.615 -6.608 8.682 1.00 85.75 332 PHE A O 1
ATOM 2641 N N . ASP A 1 333 ? -11.878 -7.242 9.996 1.00 81.94 333 ASP A N 1
ATOM 2642 C CA . ASP A 1 333 ? -10.901 -6.316 9.425 1.00 81.94 333 ASP A CA 1
ATOM 2643 C C . ASP A 1 333 ? -9.622 -7.036 8.922 1.00 81.94 333 ASP A C 1
ATOM 2645 O O . ASP A 1 333 ? -8.750 -7.437 9.711 1.00 81.94 333 ASP A O 1
ATOM 2649 N N . PRO A 1 334 ? -9.484 -7.235 7.596 1.00 74.19 334 PRO A N 1
ATOM 2650 C CA . PRO A 1 334 ? -8.303 -7.832 6.990 1.00 74.19 334 PRO A CA 1
ATOM 2651 C C . PRO A 1 334 ? -7.179 -6.822 6.714 1.00 74.19 334 PRO A C 1
ATOM 2653 O O . PRO A 1 334 ? -6.191 -7.207 6.090 1.00 74.19 334 PRO A O 1
ATOM 2656 N N . TYR A 1 335 ? -7.278 -5.554 7.130 1.00 71.94 335 TYR A N 1
ATOM 2657 C CA . TYR A 1 335 ? -6.297 -4.524 6.770 1.00 71.94 335 TYR A CA 1
ATOM 2658 C C . TYR A 1 335 ? -4.875 -4.845 7.212 1.00 71.94 335 TYR A C 1
ATOM 2660 O O . TYR A 1 335 ? -3.948 -4.572 6.467 1.00 71.94 335 TYR A O 1
ATOM 2668 N N . HIS A 1 336 ? -4.671 -5.511 8.347 1.00 71.25 336 HIS A N 1
ATOM 2669 C CA . HIS A 1 336 ? -3.326 -5.955 8.738 1.00 71.25 336 HIS A CA 1
ATOM 2670 C C . HIS A 1 336 ? -2.658 -6.894 7.701 1.00 71.25 336 HIS A C 1
ATOM 2672 O O . HIS A 1 336 ? -1.443 -7.073 7.747 1.00 71.25 336 HIS A O 1
ATOM 2678 N N . ILE A 1 337 ? -3.439 -7.479 6.777 1.00 69.88 337 ILE A N 1
ATOM 2679 C CA . ILE A 1 337 ? -2.988 -8.267 5.617 1.00 69.88 3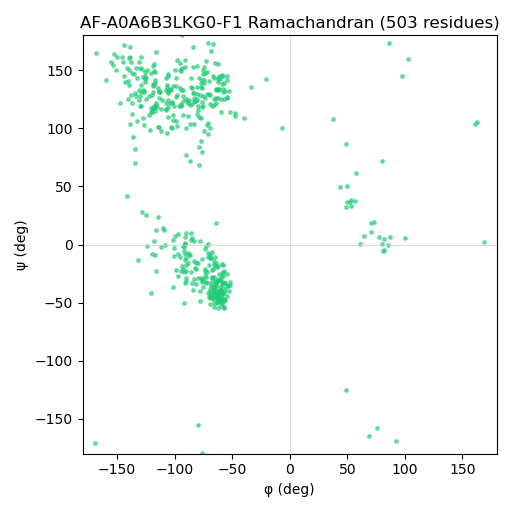37 ILE A CA 1
ATOM 2680 C C . ILE A 1 337 ? -3.045 -7.447 4.319 1.00 69.88 337 ILE A C 1
ATOM 2682 O O . ILE A 1 337 ? -2.223 -7.618 3.434 1.00 69.88 337 ILE A O 1
ATOM 2686 N N . LEU A 1 338 ? -4.034 -6.580 4.115 1.00 70.56 338 LEU A N 1
ATOM 2687 C CA . LEU A 1 338 ? -4.156 -5.852 2.838 1.00 70.56 338 LEU A CA 1
ATOM 2688 C C . LEU A 1 338 ? -3.274 -4.591 2.805 1.00 70.56 338 LEU A C 1
ATOM 2690 O O . LEU A 1 338 ? -2.608 -4.288 1.805 1.00 70.56 338 LEU A O 1
ATOM 2694 N N . GLU A 1 339 ? -3.223 -3.899 3.937 1.00 77.00 339 GLU A N 1
ATOM 2695 C CA . GLU A 1 339 ? -2.504 -2.654 4.189 1.00 77.00 339 GLU A CA 1
ATOM 2696 C C . GLU A 1 339 ? -1.740 -2.718 5.525 1.00 77.00 339 GLU A C 1
ATOM 2698 O O . GLU A 1 339 ? -2.103 -2.031 6.479 1.00 77.00 339 GLU A O 1
ATOM 2703 N N . PRO A 1 340 ? -0.656 -3.522 5.620 1.00 82.25 340 PRO A N 1
ATOM 2704 C CA . PRO A 1 340 ? 0.104 -3.711 6.863 1.00 82.25 340 PRO A CA 1
ATOM 2705 C C . PRO A 1 340 ? 0.682 -2.421 7.463 1.00 82.25 340 PRO A C 1
ATOM 2707 O O . PRO A 1 340 ? 1.092 -2.398 8.620 1.00 82.25 340 PRO A O 1
ATOM 2710 N N . GLU A 1 341 ? 0.778 -1.348 6.679 1.00 83.88 341 GLU A N 1
ATOM 2711 C CA . GLU A 1 341 ? 1.158 -0.009 7.127 1.00 83.88 341 GLU A CA 1
ATOM 2712 C C . GLU A 1 341 ? 0.079 0.726 7.928 1.00 83.88 341 GLU A C 1
ATOM 2714 O O . GLU A 1 341 ? 0.425 1.633 8.688 1.00 83.88 341 GLU A O 1
ATOM 2719 N N . SER A 1 342 ? -1.195 0.358 7.782 1.00 82.31 342 SER A N 1
ATOM 2720 C CA . SER A 1 342 ? -2.273 0.928 8.585 1.00 82.31 342 SER A CA 1
ATOM 2721 C C . SER A 1 342 ? -2.296 0.247 9.945 1.00 82.31 342 SER A C 1
ATOM 2723 O O . SER A 1 342 ? -2.347 -0.980 10.061 1.00 82.31 342 SER A O 1
ATOM 2725 N N . LYS A 1 343 ? -2.230 1.051 11.006 1.00 78.25 343 LYS A N 1
ATOM 2726 C CA . LYS A 1 343 ? -2.139 0.529 12.374 1.00 78.25 343 LYS A CA 1
ATOM 2727 C C . LYS A 1 343 ? -3.486 0.025 12.889 1.00 78.25 343 LYS A C 1
ATOM 2729 O O . LYS A 1 343 ? -3.510 -0.841 13.763 1.00 78.25 343 LYS A O 1
ATOM 2734 N N . PHE A 1 344 ? -4.570 0.610 12.396 1.00 74.00 344 PHE A N 1
ATOM 2735 C CA . PHE A 1 344 ? -5.907 0.456 12.960 1.00 74.00 344 PHE A CA 1
ATOM 2736 C C . PHE A 1 344 ? -6.941 -0.052 11.961 1.00 74.00 344 PHE A C 1
ATOM 2738 O O . PHE A 1 344 ? -8.088 -0.223 12.341 1.00 74.00 344 PHE A O 1
ATOM 2745 N N . GLY A 1 345 ? -6.532 -0.277 10.715 1.00 72.62 345 GLY A N 1
ATOM 2746 C CA . GLY A 1 345 ? -7.406 -0.791 9.680 1.00 72.62 345 GLY A CA 1
ATOM 2747 C C . GLY A 1 345 ? -8.386 0.232 9.112 1.00 72.62 345 GLY A C 1
ATOM 2748 O O . GLY A 1 345 ? -8.125 1.437 9.143 1.00 72.62 345 GLY A O 1
ATOM 2749 N N . ASP A 1 346 ? -9.479 -0.258 8.526 1.00 68.56 346 ASP A N 1
ATOM 2750 C CA . ASP A 1 346 ? -10.447 0.574 7.784 1.00 68.56 346 ASP A CA 1
ATOM 2751 C C . ASP A 1 346 ? -11.582 1.085 8.687 1.00 68.56 346 ASP A C 1
ATOM 2753 O O . ASP A 1 346 ? -12.087 2.204 8.531 1.00 68.56 346 ASP A O 1
ATOM 2757 N N . ASP A 1 347 ? -11.977 0.283 9.678 1.00 67.31 347 ASP A N 1
ATOM 2758 C CA . ASP A 1 347 ? -13.118 0.554 10.552 1.00 67.31 347 ASP A CA 1
ATOM 2759 C C . ASP A 1 347 ? -12.717 1.433 11.747 1.00 67.31 347 ASP A C 1
ATOM 2761 O O . ASP A 1 347 ? -12.700 1.024 12.898 1.00 67.31 347 ASP A O 1
ATOM 2765 N N . LEU A 1 348 ? -12.454 2.714 11.492 1.00 72.50 348 LEU A N 1
ATOM 2766 C CA . LEU A 1 348 ? -12.030 3.647 12.540 1.00 72.50 348 LEU A CA 1
ATOM 2767 C C . LEU A 1 348 ? -13.196 4.198 13.381 1.00 72.50 348 LEU A C 1
ATOM 2769 O O . LEU A 1 348 ? -14.308 4.429 12.892 1.00 72.50 348 LEU A O 1
ATOM 2773 N N . MET A 1 349 ? -12.906 4.589 14.630 1.00 80.31 349 MET A N 1
ATOM 2774 C CA . MET A 1 349 ? -13.849 5.330 15.488 1.00 80.31 349 MET A CA 1
ATOM 2775 C C . MET A 1 349 ? -14.413 6.580 14.787 1.00 80.31 349 MET A C 1
ATOM 2777 O O . MET A 1 349 ? -15.589 6.909 14.949 1.00 80.31 349 MET A O 1
ATOM 2781 N N . VAL A 1 350 ? -13.612 7.260 13.957 1.00 75.38 350 VAL A N 1
ATOM 2782 C CA . VAL A 1 350 ? -14.069 8.432 13.194 1.00 75.38 350 VAL A CA 1
ATOM 2783 C C . VAL A 1 350 ? -15.167 8.073 12.185 1.00 75.38 350 VAL A C 1
ATOM 2785 O O . VAL A 1 350 ? -16.087 8.866 11.982 1.00 75.38 350 VAL A O 1
ATOM 2788 N N . ASN A 1 351 ? -15.130 6.869 11.606 1.00 79.56 351 ASN A N 1
ATOM 2789 C CA . ASN A 1 351 ? -16.148 6.382 10.676 1.00 79.56 351 ASN A CA 1
ATOM 2790 C C . ASN A 1 351 ? -17.446 6.090 11.429 1.00 79.56 351 ASN A C 1
ATOM 2792 O O . ASN A 1 351 ? -18.527 6.476 10.980 1.00 79.56 351 ASN A O 1
ATOM 2796 N N . PHE A 1 352 ? -17.353 5.480 12.613 1.00 84.00 352 PHE A N 1
ATOM 2797 C CA . PHE A 1 352 ? -18.497 5.315 13.508 1.00 84.00 352 PHE A CA 1
ATOM 2798 C C . PHE A 1 352 ? -19.137 6.671 13.854 1.00 84.00 352 PHE A C 1
ATOM 2800 O O . PHE A 1 352 ? -20.347 6.849 13.694 1.00 84.00 352 PHE A O 1
ATOM 2807 N N . GLU A 1 353 ? -18.338 7.669 14.235 1.00 82.56 353 GLU A N 1
ATOM 2808 C CA . GLU A 1 353 ? -18.832 9.018 14.533 1.00 82.56 353 GLU A CA 1
ATOM 2809 C C . GLU A 1 353 ? -19.432 9.733 13.319 1.00 82.56 353 GLU A C 1
ATOM 2811 O O . GLU A 1 353 ? -20.478 10.385 13.426 1.00 82.56 353 GLU A O 1
ATOM 2816 N N . ALA A 1 354 ? -18.800 9.599 12.154 1.00 83.25 354 ALA A N 1
ATOM 2817 C CA . ALA A 1 354 ? -19.313 10.132 10.903 1.00 83.25 354 ALA A CA 1
ATOM 2818 C C . ALA A 1 354 ? -20.676 9.514 10.571 1.00 83.25 354 ALA A C 1
ATOM 2820 O O . ALA A 1 354 ? -21.611 10.239 10.227 1.00 83.25 354 ALA A O 1
ATOM 2821 N N . ASN A 1 355 ? -20.828 8.203 10.763 1.00 84.38 355 ASN A N 1
ATOM 2822 C CA . ASN A 1 355 ? -22.089 7.502 10.559 1.00 84.38 355 ASN A CA 1
ATOM 2823 C C . ASN A 1 355 ? -23.176 7.940 11.549 1.00 84.38 355 ASN A C 1
ATOM 2825 O O . ASN A 1 355 ? -24.339 8.057 11.155 1.00 84.38 355 ASN A O 1
ATOM 2829 N N . LEU A 1 356 ? -22.826 8.280 12.796 1.00 86.56 356 LEU A N 1
ATOM 2830 C CA . LEU A 1 356 ? -23.781 8.870 13.740 1.00 86.56 356 LEU A CA 1
ATOM 2831 C C . LEU A 1 356 ? -24.354 10.202 13.229 1.00 86.56 356 LEU A C 1
ATOM 2833 O O . LEU A 1 356 ? -25.517 10.498 13.503 1.00 86.56 356 LEU A O 1
ATOM 2837 N N . ASN A 1 357 ? -23.607 10.989 12.441 1.00 85.62 357 ASN A N 1
ATOM 2838 C CA . ASN A 1 357 ? -24.120 12.241 11.862 1.00 85.62 357 ASN A CA 1
ATOM 2839 C C . ASN A 1 357 ? -25.313 12.033 10.914 1.00 85.62 357 ASN A C 1
ATOM 2841 O O . ASN A 1 357 ? -26.080 12.975 10.710 1.00 85.62 357 ASN A O 1
ATOM 2845 N N . ASN A 1 358 ? -25.528 10.816 10.402 1.00 89.44 358 ASN A N 1
ATOM 2846 C CA . ASN A 1 358 ? -26.711 10.482 9.605 1.00 89.44 358 ASN A CA 1
ATOM 2847 C C . ASN A 1 358 ? -28.009 10.471 10.436 1.00 89.44 358 ASN A C 1
ATOM 2849 O O . ASN A 1 358 ? -29.103 10.453 9.873 1.00 89.44 358 ASN A O 1
ATOM 2853 N N . SER A 1 359 ? -27.916 10.515 11.771 1.00 90.12 359 SER A N 1
ATOM 2854 C CA . SER A 1 359 ? -29.058 10.639 12.676 1.00 90.12 359 SER A CA 1
ATOM 2855 C C . SER A 1 359 ? -28.747 11.594 13.825 1.00 90.12 359 SER A C 1
ATOM 2857 O O . SER A 1 359 ? -28.088 11.244 14.803 1.00 90.12 359 SER A O 1
ATOM 2859 N N . VAL A 1 360 ? -29.298 12.810 13.747 1.00 88.81 360 VAL A N 1
ATOM 2860 C CA . VAL A 1 360 ? -29.118 13.853 14.773 1.00 88.81 360 VAL A CA 1
ATOM 2861 C C . VAL A 1 360 ? -29.478 13.345 16.173 1.00 88.81 360 VAL A C 1
ATOM 2863 O O . VAL A 1 360 ? -28.753 13.626 17.127 1.00 88.81 360 VAL A O 1
ATOM 2866 N N . ASN A 1 361 ? -30.549 12.555 16.292 1.00 90.31 361 ASN A N 1
ATOM 2867 C CA . ASN A 1 361 ? -31.006 12.015 17.572 1.00 90.31 361 ASN A CA 1
ATOM 2868 C C . ASN A 1 361 ? -30.033 10.974 18.140 1.00 90.31 361 ASN A C 1
ATOM 2870 O O . ASN A 1 361 ? -29.713 11.041 19.325 1.00 90.31 361 ASN A O 1
ATOM 2874 N N . LEU A 1 362 ? -29.533 10.046 17.311 1.00 87.31 362 LEU A N 1
ATOM 2875 C CA . LEU A 1 362 ? -28.557 9.043 17.757 1.00 87.31 362 LEU A CA 1
ATOM 2876 C C . LEU A 1 362 ? -27.230 9.695 18.120 1.00 87.31 362 LEU A C 1
ATOM 2878 O O . LEU A 1 362 ? -26.686 9.407 19.181 1.00 87.31 362 LEU A O 1
ATOM 2882 N N . ARG A 1 363 ? -26.748 10.626 17.293 1.00 89.50 363 ARG A N 1
ATOM 2883 C CA . ARG A 1 363 ? -25.546 11.398 17.600 1.00 89.50 363 ARG A CA 1
ATOM 2884 C C . ARG A 1 363 ? -25.674 12.136 18.924 1.00 89.50 363 ARG A C 1
ATOM 2886 O O . ARG A 1 363 ? -24.759 12.079 19.736 1.00 89.50 363 ARG A O 1
ATOM 2893 N N . SER A 1 364 ? -26.795 12.830 19.135 1.00 89.00 364 SER A N 1
ATOM 2894 C CA . SER A 1 364 ? -27.045 13.560 20.379 1.00 89.00 364 SER A CA 1
ATOM 2895 C C . SER A 1 364 ? -27.055 12.610 21.568 1.00 89.00 364 SER A C 1
ATOM 2897 O O . SER A 1 364 ? -26.371 12.878 22.549 1.00 89.00 364 SER A O 1
ATOM 2899 N N . LEU A 1 365 ? -27.790 11.498 21.482 1.00 89.81 365 LEU A N 1
ATOM 2900 C CA . LEU A 1 365 ? -27.843 10.488 22.534 1.00 89.81 365 LEU A CA 1
ATOM 2901 C C . LEU A 1 365 ? -26.447 9.949 22.866 1.00 89.81 365 LEU A C 1
ATOM 2903 O O . LEU A 1 365 ? -26.038 10.010 24.020 1.00 89.81 365 LEU A O 1
ATOM 2907 N N . VAL A 1 366 ? -25.711 9.460 21.866 1.00 91.38 366 VAL A N 1
ATOM 2908 C CA . VAL A 1 366 ? -24.391 8.853 22.073 1.00 91.38 366 VAL A CA 1
ATOM 2909 C C . VAL A 1 366 ? -23.418 9.876 22.655 1.00 91.38 366 VAL A C 1
ATOM 2911 O O . VAL A 1 366 ? -22.906 9.658 23.747 1.00 91.38 366 VAL A O 1
ATOM 2914 N N . ASN A 1 367 ? -23.245 11.030 22.001 1.00 85.88 367 ASN A N 1
ATOM 2915 C CA . ASN A 1 367 ? -22.236 12.013 22.405 1.00 85.88 367 ASN A CA 1
ATOM 2916 C C . ASN A 1 367 ? -22.521 12.677 23.760 1.00 85.88 367 ASN A C 1
ATOM 2918 O O . ASN A 1 367 ? -21.585 13.129 24.409 1.00 85.88 367 ASN A O 1
ATOM 2922 N N . SER A 1 368 ? -23.788 12.804 24.171 1.00 85.25 368 SER A N 1
ATOM 2923 C CA . SER A 1 368 ? -24.131 13.461 25.444 1.00 85.25 368 SER A CA 1
ATOM 2924 C C . SER A 1 368 ? -24.257 12.499 26.619 1.00 85.25 368 SER A C 1
ATOM 2926 O O . SER A 1 368 ? -24.202 12.940 27.765 1.00 85.25 368 SER A O 1
ATOM 2928 N N . SER A 1 369 ? -24.489 11.211 26.352 1.00 89.94 369 SER A N 1
ATOM 2929 C CA . SER A 1 369 ? -24.876 10.260 27.395 1.00 89.94 369 SER A CA 1
ATOM 2930 C C . SER A 1 369 ? -23.860 9.154 27.625 1.00 89.94 369 SER A C 1
ATOM 2932 O O . SER A 1 369 ? -23.891 8.579 28.708 1.00 89.94 369 SER A O 1
ATOM 2934 N N . TYR A 1 370 ? -22.996 8.833 26.660 1.00 94.75 370 TYR A N 1
ATOM 2935 C CA . TYR A 1 370 ? -22.106 7.676 26.745 1.00 94.75 370 TYR A CA 1
ATOM 2936 C C . TYR A 1 370 ? -20.641 8.043 26.544 1.00 94.75 370 TYR A C 1
ATOM 2938 O O . TYR A 1 370 ? -20.294 8.805 25.645 1.00 94.75 370 TYR A O 1
ATOM 2946 N N . ASP A 1 371 ? -19.784 7.412 27.340 1.00 93.62 371 ASP A N 1
ATOM 2947 C CA . ASP A 1 371 ? -18.357 7.332 27.059 1.00 93.62 371 ASP A CA 1
ATOM 2948 C C . ASP A 1 371 ? -18.150 6.213 26.034 1.00 93.62 371 ASP A C 1
ATOM 2950 O O . ASP A 1 371 ? -18.401 5.043 26.332 1.00 93.62 371 ASP A O 1
ATOM 2954 N N . VAL A 1 372 ? -17.753 6.564 24.813 1.00 93.75 372 VAL A N 1
ATOM 2955 C CA . VAL A 1 372 ? -17.586 5.602 23.718 1.00 93.75 372 VAL A CA 1
ATOM 2956 C C . VAL A 1 372 ? -16.214 4.955 23.832 1.00 93.75 372 VAL A C 1
ATOM 2958 O O . VAL A 1 372 ? -15.204 5.654 23.826 1.00 93.75 372 VAL A O 1
ATOM 2961 N N . ILE A 1 373 ? -16.187 3.627 23.919 1.00 94.00 373 ILE A N 1
ATOM 2962 C CA . ILE A 1 373 ? -14.983 2.796 23.881 1.00 94.00 373 ILE A CA 1
ATOM 2963 C C . ILE A 1 373 ? -15.028 2.009 22.580 1.00 94.00 373 ILE A C 1
ATOM 2965 O O . ILE A 1 373 ? -15.718 0.996 22.493 1.00 94.00 373 ILE A O 1
ATOM 2969 N N . TYR A 1 374 ? -14.331 2.494 21.564 1.00 93.81 374 TYR A N 1
ATOM 2970 C CA . TYR A 1 374 ? -14.225 1.808 20.285 1.00 93.81 374 TYR A CA 1
ATOM 2971 C C . TYR A 1 374 ? -13.094 0.779 20.342 1.00 93.81 374 TYR A C 1
ATOM 2973 O O . TYR A 1 374 ? -12.034 1.084 20.888 1.00 93.81 374 TYR A O 1
ATOM 2981 N N . VAL A 1 375 ? -13.331 -0.432 19.842 1.00 93.81 375 VAL A N 1
ATOM 2982 C CA . VAL A 1 375 ? -12.391 -1.557 19.882 1.00 93.81 375 VAL A CA 1
ATOM 2983 C C . VAL A 1 375 ? -11.976 -1.920 18.466 1.00 93.81 375 VAL A C 1
ATOM 2985 O O . VAL A 1 375 ? -12.822 -2.369 17.695 1.00 93.81 375 VAL A O 1
ATOM 2988 N N . ASP A 1 376 ? -10.678 -1.801 18.199 1.00 91.12 376 ASP A N 1
ATOM 2989 C CA . ASP A 1 376 ? -10.035 -2.215 16.954 1.00 91.12 376 ASP A CA 1
ATOM 2990 C C . ASP A 1 376 ? -9.212 -3.491 17.194 1.00 91.12 376 ASP A C 1
ATOM 2992 O O . ASP A 1 376 ? -8.465 -3.614 18.176 1.00 91.12 376 ASP A O 1
ATOM 2996 N N . TRP A 1 377 ? -9.315 -4.464 16.303 1.00 90.44 377 TRP A N 1
ATOM 2997 C CA . TRP A 1 377 ? -8.519 -5.676 16.319 1.00 90.44 377 TRP A CA 1
ATOM 2998 C C . TRP A 1 377 ? -7.102 -5.373 15.848 1.00 90.44 377 TRP A C 1
ATOM 3000 O O . TRP A 1 377 ? -6.879 -4.683 14.861 1.00 90.44 377 TRP A O 1
ATOM 3010 N N . LYS A 1 378 ? -6.104 -6.000 16.475 1.00 87.69 378 LYS A N 1
ATOM 3011 C CA . LYS A 1 378 ? -4.780 -6.081 15.842 1.00 87.69 378 LYS A CA 1
ATOM 3012 C C . LYS A 1 378 ? -4.768 -7.109 14.705 1.00 87.69 378 LYS A C 1
ATOM 3014 O O . LYS A 1 378 ? -3.988 -6.991 13.769 1.00 87.69 378 LYS A O 1
ATOM 3019 N N . ASN A 1 379 ? -5.608 -8.140 14.816 1.00 86.56 379 ASN A N 1
ATOM 3020 C CA . ASN A 1 379 ? -5.833 -9.147 13.785 1.00 86.56 379 ASN A CA 1
ATOM 3021 C C . ASN A 1 379 ? -7.344 -9.409 13.657 1.00 86.56 379 ASN A C 1
ATOM 3023 O O . ASN A 1 379 ? -7.914 -10.250 14.358 1.00 86.56 379 ASN A O 1
ATOM 3027 N N . GLY A 1 380 ? -8.001 -8.685 12.750 1.00 84.81 380 GLY A N 1
ATOM 3028 C CA . GLY A 1 380 ? -9.432 -8.844 12.473 1.00 84.81 380 GLY A CA 1
ATOM 3029 C C . GLY A 1 380 ? -9.786 -10.118 11.696 1.00 84.81 380 GLY A C 1
ATOM 3030 O O . GLY A 1 380 ? -10.966 -10.409 11.521 1.00 84.81 380 GLY A O 1
ATOM 3031 N N . THR A 1 381 ? -8.789 -10.911 11.277 1.00 84.56 381 THR A N 1
ATOM 3032 C CA . THR A 1 381 ? -8.977 -12.230 10.639 1.00 84.56 381 THR A CA 1
ATOM 3033 C C . THR A 1 381 ? -8.748 -13.403 11.592 1.00 84.56 381 THR A C 1
ATOM 3035 O O . THR A 1 381 ? -8.792 -14.562 11.174 1.00 84.56 381 THR A O 1
ATOM 3038 N N . ASP A 1 382 ? -8.487 -13.115 12.869 1.00 88.38 382 ASP A N 1
ATOM 3039 C CA . ASP A 1 382 ? -8.193 -14.138 13.859 1.00 88.38 382 ASP A CA 1
ATOM 3040 C C . ASP A 1 382 ? -9.419 -15.019 14.167 1.00 88.38 382 ASP A C 1
ATOM 3042 O O . ASP A 1 382 ? -10.562 -14.699 13.828 1.00 88.38 382 ASP A O 1
ATOM 3046 N N . ASP A 1 383 ? -9.201 -16.150 14.845 1.00 92.62 383 ASP A N 1
ATOM 3047 C CA . ASP A 1 383 ? -10.303 -16.972 15.342 1.00 92.62 383 ASP A CA 1
ATOM 3048 C C . ASP A 1 383 ? -11.227 -16.105 16.208 1.00 92.62 383 ASP A C 1
ATOM 3050 O O . ASP A 1 383 ? -10.794 -15.486 17.181 1.00 92.62 383 ASP A O 1
ATOM 3054 N N . ILE A 1 384 ? -12.520 -16.087 15.882 1.00 95.50 384 ILE A N 1
ATOM 3055 C CA . ILE A 1 384 ? -13.526 -15.271 16.579 1.00 95.50 384 ILE A CA 1
ATOM 3056 C C . ILE A 1 384 ? -13.482 -15.498 18.097 1.00 95.50 384 ILE A C 1
ATOM 3058 O O . ILE A 1 384 ? -13.733 -14.578 18.870 1.00 95.50 384 ILE A O 1
ATOM 3062 N N . ARG A 1 385 ? -13.136 -16.710 18.542 1.00 96.88 385 ARG A N 1
ATOM 3063 C CA . ARG A 1 385 ? -13.048 -17.082 19.960 1.00 96.88 385 ARG A CA 1
ATOM 3064 C C . ARG A 1 385 ? -11.778 -16.534 20.612 1.00 96.88 385 ARG A C 1
ATOM 3066 O O . ARG A 1 385 ? -11.820 -16.187 21.788 1.00 96.88 385 ARG A O 1
ATOM 3073 N N . ARG A 1 386 ? -10.679 -16.382 19.858 1.00 96.94 386 ARG A N 1
ATOM 3074 C CA . ARG A 1 386 ? -9.501 -15.611 20.299 1.00 96.94 386 ARG A CA 1
ATOM 3075 C C . ARG A 1 386 ? -9.854 -14.137 20.439 1.00 96.94 386 ARG A C 1
ATOM 3077 O O . ARG A 1 386 ? -9.652 -13.587 21.516 1.00 96.94 386 ARG A O 1
ATOM 3084 N N . ASN A 1 387 ? -10.474 -13.528 19.430 1.00 97.31 387 ASN A N 1
ATOM 3085 C CA . ASN A 1 387 ? -10.927 -12.134 19.526 1.00 97.31 387 ASN A CA 1
ATOM 3086 C C . ASN A 1 387 ? -11.950 -11.928 20.661 1.00 97.31 387 ASN A C 1
ATOM 3088 O O . ASN A 1 387 ? -11.925 -10.906 21.345 1.00 97.31 387 ASN A O 1
ATOM 3092 N N . ALA A 1 388 ? -12.772 -12.930 20.977 1.00 98.31 388 ALA A N 1
ATOM 3093 C CA . ALA A 1 388 ? -13.651 -12.889 22.143 1.00 98.31 388 ALA A CA 1
ATOM 3094 C C . ALA A 1 388 ? -12.888 -12.836 23.486 1.00 98.31 388 ALA A C 1
ATOM 3096 O O . ALA A 1 388 ? -13.352 -12.168 24.409 1.00 98.31 388 ALA A O 1
ATOM 3097 N N . MET A 1 389 ? -11.703 -13.457 23.605 1.00 98.38 389 MET A N 1
ATOM 3098 C CA . MET A 1 389 ? -10.847 -13.305 24.798 1.00 98.38 389 MET A CA 1
ATOM 3099 C C . MET A 1 389 ? -10.421 -11.849 25.011 1.00 98.38 389 MET A C 1
ATOM 3101 O O . MET A 1 389 ? -10.361 -11.385 26.150 1.00 98.38 389 MET A O 1
ATOM 3105 N N . LEU A 1 390 ? -10.155 -11.112 23.927 1.00 98.00 390 LEU A N 1
ATOM 3106 C CA . LEU A 1 390 ? -9.843 -9.686 24.006 1.00 98.00 390 LEU A CA 1
ATOM 3107 C C . LEU A 1 390 ? -11.055 -8.878 24.480 1.00 98.00 390 LEU A C 1
ATOM 3109 O O . LEU A 1 390 ? -10.910 -8.026 25.352 1.00 98.00 390 LEU A O 1
ATOM 3113 N N . VAL A 1 391 ? -12.256 -9.176 23.970 1.00 98.50 391 VAL A N 1
ATOM 3114 C CA . VAL A 1 391 ? -13.493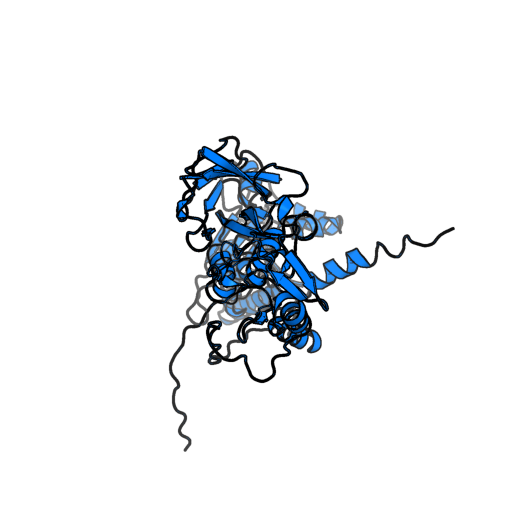 -8.511 24.417 1.00 98.50 391 VAL A CA 1
ATOM 3115 C C . VAL A 1 391 ? -13.713 -8.707 25.920 1.00 98.50 391 VAL A C 1
ATOM 3117 O O . VAL A 1 391 ? -14.026 -7.739 26.613 1.00 98.50 391 VAL A O 1
ATOM 3120 N N . LYS A 1 392 ? -13.487 -9.918 26.451 1.00 98.50 392 LYS A N 1
ATOM 3121 C CA . LYS A 1 392 ? -13.544 -10.170 27.903 1.00 98.50 392 LYS A CA 1
ATOM 3122 C C . LYS A 1 392 ? -12.581 -9.269 28.673 1.00 98.50 392 LYS A C 1
ATOM 3124 O O . LYS A 1 392 ? -12.968 -8.652 29.663 1.00 98.50 392 LYS A O 1
ATOM 3129 N N . GLU A 1 393 ? -11.338 -9.174 28.208 1.00 98.00 393 GLU A N 1
ATOM 3130 C CA . GLU A 1 393 ? -10.324 -8.335 28.847 1.00 98.00 393 GLU A CA 1
ATOM 3131 C C . GLU A 1 393 ? -10.710 -6.853 28.830 1.00 98.00 393 GLU A C 1
ATOM 3133 O O . GLU A 1 393 ? -10.560 -6.155 29.831 1.00 98.00 393 GLU A O 1
ATOM 3138 N N . ILE A 1 394 ? -11.287 -6.375 27.729 1.00 97.38 394 ILE A N 1
ATOM 3139 C CA . ILE A 1 394 ? -11.773 -4.997 27.615 1.00 97.38 394 ILE A CA 1
ATOM 3140 C C . ILE A 1 394 ? -12.941 -4.748 28.575 1.00 97.38 394 ILE A C 1
ATOM 3142 O O . ILE A 1 394 ? -12.954 -3.718 29.249 1.00 97.38 394 ILE A O 1
ATOM 3146 N N . ILE A 1 395 ? -13.884 -5.686 28.708 1.00 98.25 395 ILE A N 1
ATOM 3147 C CA . ILE A 1 395 ? -14.982 -5.584 29.682 1.00 98.25 395 ILE A CA 1
ATOM 3148 C C . ILE A 1 395 ? -14.428 -5.491 31.111 1.00 98.25 395 ILE A C 1
ATOM 3150 O O . ILE A 1 395 ? -14.832 -4.606 31.869 1.00 98.25 395 ILE A O 1
ATOM 3154 N N . ARG A 1 396 ? -13.465 -6.347 31.479 1.00 96.75 396 ARG A N 1
ATOM 3155 C CA . ARG A 1 396 ? -12.790 -6.293 32.791 1.00 96.75 396 ARG A CA 1
ATOM 3156 C C . ARG A 1 396 ? -12.110 -4.951 33.015 1.00 96.75 396 ARG A C 1
ATOM 3158 O O . ARG A 1 396 ? -12.293 -4.331 34.064 1.00 96.75 396 ARG A O 1
ATOM 3165 N N . LEU A 1 397 ? -11.361 -4.482 32.019 1.00 94.00 397 LEU A N 1
ATOM 3166 C CA . LEU A 1 397 ? -10.656 -3.209 32.061 1.00 94.00 397 LEU A CA 1
ATOM 3167 C C . LEU A 1 397 ? -11.636 -2.050 32.282 1.00 94.00 397 LEU A C 1
ATOM 3169 O O . LEU A 1 397 ? -11.443 -1.255 33.205 1.00 94.00 397 LEU A O 1
ATOM 3173 N N . VAL A 1 398 ? -12.712 -1.986 31.496 1.00 94.56 398 VAL A N 1
ATOM 3174 C CA . VAL A 1 398 ? -13.785 -0.988 31.623 1.00 94.56 398 VAL A CA 1
ATOM 3175 C C . VAL A 1 398 ? -14.428 -1.049 33.011 1.00 94.56 398 VAL A C 1
ATOM 3177 O O . VAL A 1 398 ? -14.517 -0.022 33.686 1.00 94.56 398 VAL A O 1
ATOM 3180 N N . ASN A 1 399 ? -14.793 -2.236 33.500 1.00 95.06 399 ASN A N 1
ATOM 3181 C CA . ASN A 1 399 ? -15.410 -2.405 34.821 1.00 95.06 399 ASN A CA 1
ATOM 3182 C C . ASN A 1 399 ? -14.476 -2.002 35.972 1.00 95.06 399 ASN A C 1
ATOM 3184 O O . ASN A 1 399 ? -14.929 -1.433 36.973 1.00 95.06 399 ASN A O 1
ATOM 3188 N N . SER A 1 400 ? -13.170 -2.232 35.818 1.00 91.69 400 SER A N 1
ATOM 3189 C CA . SER A 1 400 ? -12.162 -1.811 36.795 1.00 91.69 400 SER A CA 1
ATOM 3190 C C . SER A 1 400 ? -11.989 -0.287 36.839 1.00 91.69 400 SER A C 1
ATOM 3192 O O . SER A 1 400 ? -11.754 0.273 37.910 1.00 91.69 400 SER A O 1
ATOM 3194 N N . LYS A 1 401 ? -12.157 0.392 35.695 1.00 90.62 401 LYS A N 1
ATOM 3195 C CA . LYS A 1 401 ? -11.922 1.836 35.541 1.00 90.62 401 LYS A CA 1
ATOM 3196 C C . LYS A 1 401 ? -13.167 2.701 35.711 1.00 90.62 401 LYS A C 1
ATOM 3198 O O . LYS A 1 401 ? -13.026 3.883 36.024 1.00 90.62 401 LYS A O 1
ATOM 3203 N N . LYS A 1 402 ? -14.373 2.155 35.518 1.00 91.81 402 LYS A N 1
ATOM 3204 C CA . LYS A 1 402 ? -15.606 2.944 35.625 1.00 91.81 402 LYS A CA 1
ATOM 3205 C C . LYS A 1 402 ? -15.818 3.465 37.049 1.00 91.81 402 LYS A C 1
ATOM 3207 O O . LYS A 1 402 ? -15.687 2.724 38.034 1.00 91.81 402 LYS A O 1
ATOM 3212 N N . VAL A 1 403 ? -16.162 4.746 37.154 1.00 92.06 403 VAL A N 1
ATOM 3213 C CA . VAL A 1 403 ? -16.440 5.445 38.414 1.00 92.06 403 VAL A CA 1
ATOM 3214 C C . VAL A 1 403 ? -17.943 5.512 38.677 1.00 92.06 403 VAL A C 1
ATOM 3216 O O . VAL A 1 403 ? -18.757 5.371 37.767 1.00 92.06 403 VAL A O 1
ATOM 3219 N N . ALA A 1 404 ? -18.319 5.714 39.940 1.00 91.94 404 ALA A N 1
ATOM 3220 C CA . ALA A 1 404 ? -19.722 5.853 40.312 1.00 91.94 404 ALA A CA 1
ATOM 3221 C C . ALA A 1 404 ? -20.347 7.124 39.707 1.00 91.94 404 ALA A C 1
ATOM 3223 O O . ALA A 1 404 ? -19.716 8.184 39.633 1.00 91.94 404 ALA A O 1
ATOM 3224 N N . LEU A 1 405 ? -21.613 7.010 39.312 1.00 88.81 405 LEU A N 1
ATOM 3225 C CA . LEU A 1 405 ? -22.482 8.129 38.970 1.00 88.81 405 LEU A CA 1
ATOM 3226 C C . LEU A 1 405 ? -22.858 8.922 40.233 1.00 88.81 405 LEU A C 1
ATOM 3228 O O . LEU A 1 405 ? -22.588 8.507 41.361 1.00 88.81 405 LEU A O 1
ATOM 3232 N N . ALA A 1 406 ? -23.540 10.058 40.060 1.00 86.38 406 ALA A N 1
ATOM 3233 C CA . ALA A 1 406 ? -23.965 10.921 41.170 1.00 86.38 406 ALA A CA 1
ATOM 3234 C C . ALA A 1 406 ? -24.852 10.212 42.216 1.00 86.38 406 ALA A C 1
ATOM 3236 O O . ALA A 1 406 ? -24.912 10.638 43.365 1.00 86.38 406 ALA A O 1
ATOM 3237 N N . ASN A 1 407 ? -25.521 9.120 41.836 1.00 88.25 407 ASN A N 1
ATOM 3238 C CA . ASN A 1 407 ? -26.338 8.288 42.722 1.00 88.25 407 ASN A CA 1
ATOM 3239 C C . ASN A 1 407 ? -25.535 7.207 43.482 1.00 88.25 407 ASN A C 1
ATOM 3241 O O . ASN A 1 407 ? -26.134 6.383 44.166 1.00 88.25 407 ASN A O 1
ATOM 3245 N N . GLY A 1 408 ? -24.206 7.177 43.346 1.00 89.50 408 GLY A N 1
ATOM 3246 C CA . GLY A 1 408 ? -23.322 6.210 44.005 1.00 89.50 408 GLY A CA 1
ATOM 3247 C C . GLY A 1 408 ? -23.220 4.843 43.318 1.00 89.50 408 GLY A C 1
ATOM 3248 O O . GLY A 1 408 ? -22.407 4.024 43.739 1.00 89.50 408 GLY A O 1
ATOM 3249 N N . LEU A 1 409 ? -23.988 4.593 42.252 1.00 91.12 409 LEU A N 1
ATOM 3250 C CA . LEU A 1 409 ? -23.948 3.340 41.494 1.00 91.12 409 LEU A CA 1
ATOM 3251 C C . LEU A 1 409 ? -23.011 3.454 40.289 1.00 91.12 409 LEU A C 1
ATOM 3253 O O . LEU A 1 409 ? -22.870 4.522 39.694 1.00 91.12 409 LEU A O 1
ATOM 3257 N N . LYS A 1 410 ? -22.382 2.343 39.900 1.00 93.06 410 LYS A N 1
ATOM 3258 C CA . LYS A 1 410 ? -21.664 2.242 38.624 1.00 93.06 410 LYS A CA 1
ATOM 3259 C C . LYS A 1 410 ? -22.655 1.851 37.532 1.00 93.06 410 LYS A C 1
ATOM 3261 O O . LYS A 1 410 ? -23.473 0.965 37.756 1.00 93.06 410 LYS A O 1
ATOM 3266 N N . ALA A 1 411 ? -22.586 2.501 36.373 1.00 94.94 411 ALA A N 1
ATOM 3267 C CA . ALA A 1 411 ? -23.402 2.098 35.235 1.00 94.94 411 ALA A CA 1
ATOM 3268 C C . ALA A 1 411 ? -22.967 0.719 34.716 1.00 94.94 411 ALA A C 1
ATOM 3270 O O . ALA A 1 411 ? -21.774 0.388 34.705 1.00 94.94 411 ALA A O 1
ATOM 3271 N N . ASP A 1 412 ? -23.935 -0.062 34.253 1.00 96.94 412 ASP A N 1
ATOM 3272 C CA . ASP A 1 412 ? -23.663 -1.250 33.452 1.00 96.94 412 ASP A CA 1
ATOM 3273 C C . ASP A 1 412 ? -23.279 -0.843 32.029 1.00 96.94 412 ASP A C 1
ATOM 3275 O O . ASP A 1 412 ? -23.809 0.120 31.468 1.00 96.94 412 ASP A O 1
ATOM 3279 N N . ASN A 1 413 ? -22.393 -1.627 31.430 1.00 97.88 413 ASN A N 1
ATOM 3280 C CA . ASN A 1 413 ? -21.942 -1.481 30.059 1.00 97.88 413 ASN A CA 1
ATOM 3281 C C . ASN A 1 413 ? -23.114 -1.668 29.085 1.00 97.88 413 ASN A C 1
ATOM 3283 O O . ASN A 1 413 ? -23.974 -2.545 29.256 1.00 97.88 413 ASN A O 1
ATOM 3287 N N . VAL A 1 414 ? -23.103 -0.872 2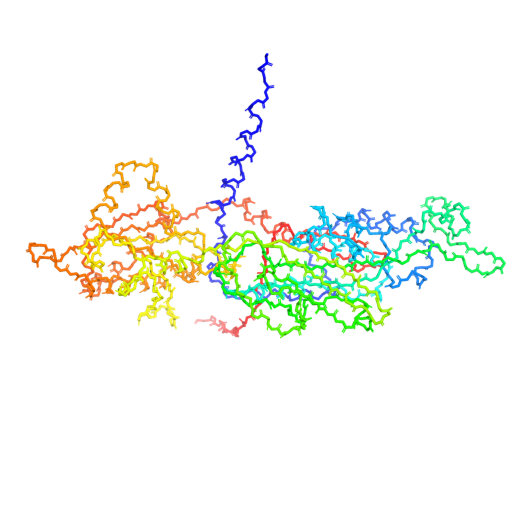8.019 1.00 98.31 414 VAL A N 1
ATOM 3288 C CA . VAL A 1 414 ? -23.805 -1.176 26.770 1.00 98.31 414 VAL A CA 1
ATOM 3289 C C . VAL A 1 414 ? -22.754 -1.608 25.760 1.00 98.31 414 VAL A C 1
ATOM 3291 O O . VAL A 1 414 ? -21.730 -0.941 25.630 1.00 98.31 414 VAL A O 1
ATOM 3294 N N . ILE A 1 415 ? -22.990 -2.712 25.053 1.00 98.56 415 ILE A N 1
ATOM 3295 C CA . ILE A 1 415 ? -22.052 -3.216 24.048 1.00 98.56 415 ILE A CA 1
ATOM 3296 C C . ILE A 1 415 ? -22.753 -3.311 22.698 1.00 98.56 415 ILE A C 1
ATOM 3298 O O . ILE A 1 415 ? -23.811 -3.929 22.595 1.00 98.56 415 ILE A O 1
ATOM 3302 N N . ILE A 1 416 ? -22.156 -2.725 21.663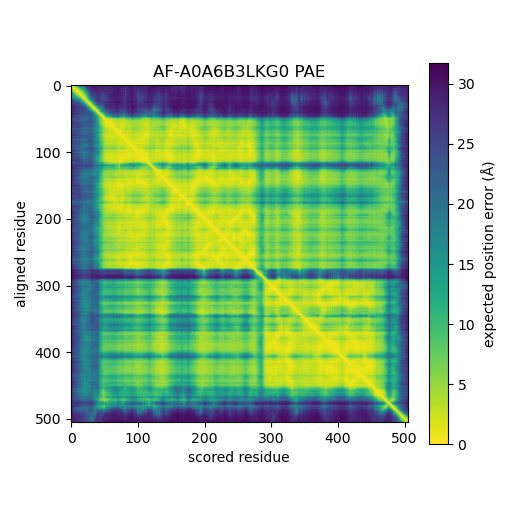 1.00 97.81 416 ILE A N 1
ATOM 3303 C CA . ILE A 1 416 ? -22.552 -2.901 20.267 1.00 97.81 416 ILE A CA 1
ATOM 3304 C C . ILE A 1 416 ? -21.486 -3.758 19.596 1.00 97.81 416 ILE A C 1
ATOM 3306 O O . ILE A 1 416 ? -20.319 -3.386 19.583 1.00 97.81 416 ILE A O 1
ATOM 3310 N N . GLY A 1 417 ? -21.881 -4.898 19.038 1.00 97.69 417 GLY A N 1
ATOM 3311 C CA . GLY A 1 417 ? -21.007 -5.706 18.194 1.00 97.69 417 GLY A CA 1
ATOM 3312 C C . GLY A 1 417 ? -21.433 -5.598 16.738 1.00 97.69 417 GLY A C 1
ATOM 3313 O O . GLY A 1 417 ? -22.545 -6.006 16.393 1.00 97.69 417 GLY A O 1
ATOM 3314 N N . ILE A 1 418 ? -20.554 -5.057 15.899 1.00 94.50 418 ILE A N 1
ATOM 3315 C CA . ILE A 1 418 ? -20.798 -4.840 14.471 1.00 94.50 418 ILE A CA 1
ATOM 3316 C C . ILE A 1 418 ? -20.284 -6.049 13.696 1.00 94.50 418 ILE A C 1
ATOM 3318 O O . ILE A 1 418 ? -19.172 -6.503 13.941 1.00 94.50 418 ILE A O 1
ATOM 3322 N N . SER A 1 419 ? -21.069 -6.588 12.757 1.00 93.88 419 SER A N 1
ATOM 3323 C CA . SER A 1 419 ? -20.645 -7.699 11.893 1.00 93.88 419 SER A CA 1
ATOM 3324 C C . SER A 1 419 ? -20.025 -8.846 12.715 1.00 93.88 419 SER A C 1
ATOM 3326 O O . SER A 1 419 ? -20.657 -9.322 13.662 1.00 93.88 419 SER A O 1
ATOM 3328 N N . MET A 1 420 ? -18.798 -9.287 12.413 1.00 95.19 420 MET A N 1
ATOM 3329 C CA . MET A 1 420 ? -18.058 -10.298 13.181 1.00 95.19 420 MET A CA 1
ATOM 3330 C C . MET A 1 420 ? -17.932 -9.957 14.678 1.00 95.19 420 MET A C 1
ATOM 3332 O O . MET A 1 420 ? -18.030 -10.864 15.509 1.00 95.19 420 MET A O 1
ATOM 3336 N N . GLY A 1 421 ? -17.791 -8.681 15.047 1.00 97.19 421 GLY A N 1
ATOM 3337 C CA . GLY A 1 421 ? -17.698 -8.228 16.435 1.00 97.19 421 GLY A CA 1
ATOM 3338 C C . GLY A 1 421 ? -18.884 -8.659 17.291 1.00 97.19 421 GLY A C 1
ATOM 3339 O O . GLY A 1 421 ? -18.711 -9.032 18.449 1.00 97.19 421 GLY A O 1
ATOM 3340 N N . GLY A 1 422 ? -20.090 -8.748 16.720 1.00 98.00 422 GLY A N 1
ATOM 3341 C CA . GLY A 1 422 ? -21.249 -9.290 17.437 1.00 98.00 422 GLY A CA 1
ATOM 3342 C C . GLY A 1 422 ? -21.142 -10.783 17.754 1.00 98.00 422 GLY A C 1
ATOM 3343 O O . GLY A 1 422 ? -21.689 -11.236 18.761 1.00 98.00 422 GLY A O 1
ATOM 3344 N N . LEU A 1 423 ? -20.413 -11.565 16.951 1.00 98.19 423 LEU A N 1
ATOM 3345 C CA . LEU A 1 423 ? -20.099 -12.959 17.283 1.00 98.19 423 LEU A CA 1
ATOM 3346 C C . LEU A 1 423 ? -19.108 -13.028 18.443 1.00 98.19 423 LEU A C 1
ATOM 3348 O O . LEU A 1 423 ? -19.336 -13.805 19.371 1.00 98.19 423 LEU A O 1
ATOM 3352 N N . ALA A 1 424 ? -18.059 -12.200 18.407 1.00 98.38 424 ALA A N 1
ATOM 3353 C CA . ALA A 1 424 ? -17.051 -12.127 19.461 1.00 98.38 424 ALA A CA 1
ATOM 3354 C C . ALA A 1 424 ? -17.667 -11.691 20.800 1.00 98.38 424 ALA A C 1
ATOM 3356 O O . ALA A 1 424 ? -17.460 -12.359 21.809 1.00 98.38 424 ALA A O 1
ATOM 3357 N N . VAL A 1 425 ? -18.503 -10.644 20.805 1.00 98.69 425 VAL A N 1
ATOM 3358 C CA . VAL A 1 425 ? -19.217 -10.171 22.005 1.00 98.69 425 VAL A CA 1
ATOM 3359 C C . VAL A 1 425 ? -20.157 -11.241 22.549 1.00 98.69 425 VAL A C 1
ATOM 3361 O O . VAL A 1 425 ? -20.105 -11.551 23.738 1.00 98.69 425 VAL A O 1
ATOM 3364 N N . ARG A 1 426 ? -20.990 -11.852 21.693 1.00 98.38 426 ARG A N 1
ATOM 3365 C CA . ARG A 1 426 ? -21.916 -12.911 22.124 1.00 98.38 426 ARG A CA 1
ATOM 3366 C C . ARG A 1 426 ? -21.170 -14.088 22.749 1.00 98.38 426 ARG A C 1
ATOM 3368 O O . ARG A 1 426 ? -21.632 -14.641 23.741 1.00 98.38 426 ARG A O 1
ATOM 3375 N N . TRP A 1 427 ? -20.036 -14.472 22.167 1.00 98.12 427 TRP A N 1
ATOM 3376 C CA . TRP A 1 427 ? -19.196 -15.536 22.704 1.00 98.12 427 TRP A CA 1
ATOM 3377 C C . TRP A 1 427 ? -18.574 -15.126 24.048 1.00 98.12 427 TRP A C 1
ATOM 3379 O O . TRP A 1 427 ? -18.656 -15.888 25.006 1.00 98.12 427 TRP A O 1
ATOM 3389 N N . ALA A 1 428 ? -18.008 -13.917 24.138 1.00 98.56 428 ALA A N 1
ATOM 3390 C CA . ALA A 1 428 ? -17.355 -13.396 25.340 1.00 98.56 428 ALA A CA 1
ATOM 3391 C C . ALA A 1 428 ? -18.308 -13.342 26.538 1.00 98.56 428 ALA A C 1
ATOM 3393 O O . ALA A 1 428 ? -17.983 -13.877 27.595 1.00 98.56 428 ALA A O 1
ATOM 3394 N N . LEU A 1 429 ? -19.497 -12.756 26.356 1.00 98.69 429 LEU A N 1
ATOM 3395 C CA . LEU A 1 429 ? -20.511 -12.669 27.407 1.00 98.69 429 LEU A CA 1
ATOM 3396 C C . LEU A 1 429 ? -20.941 -14.062 27.875 1.00 98.69 429 LEU A C 1
ATOM 3398 O O . LEU A 1 429 ? -20.957 -14.320 29.074 1.00 98.69 429 LEU A O 1
ATOM 3402 N N . LYS A 1 430 ? -21.186 -14.988 26.938 1.00 98.25 430 LYS A N 1
ATOM 3403 C CA . LYS A 1 430 ? -21.590 -16.355 27.280 1.00 98.25 430 LYS A CA 1
ATOM 3404 C C . LYS A 1 430 ? -20.518 -17.112 28.069 1.00 98.25 430 LYS A C 1
ATOM 3406 O O . LYS A 1 430 ? -20.846 -17.818 29.017 1.00 98.25 430 LYS A O 1
ATOM 3411 N N . ASP A 1 431 ? -19.248 -16.978 27.687 1.00 98.25 431 ASP A N 1
ATOM 3412 C CA . ASP A 1 431 ? -18.134 -17.614 28.401 1.00 98.25 431 ASP A CA 1
ATOM 3413 C C . ASP A 1 431 ? -17.920 -17.002 29.796 1.00 98.25 431 ASP A C 1
ATOM 3415 O O . ASP A 1 431 ? -17.614 -17.730 30.739 1.00 98.25 431 ASP A O 1
ATOM 3419 N N . MET A 1 432 ? -18.124 -15.688 29.955 1.00 98.56 432 MET A N 1
ATOM 3420 C CA . MET A 1 432 ? -18.119 -15.034 31.270 1.00 98.56 432 MET A CA 1
ATOM 3421 C C . MET A 1 432 ? -19.260 -15.562 32.151 1.00 98.56 432 MET A C 1
ATOM 3423 O O . MET A 1 432 ? -19.010 -15.966 33.285 1.00 98.56 432 MET A O 1
ATOM 3427 N N . GLU A 1 433 ? -20.484 -15.653 31.624 1.00 98.50 433 GLU A N 1
ATOM 3428 C CA . GLU A 1 433 ? -21.643 -16.219 32.331 1.00 98.50 433 GLU A CA 1
ATOM 3429 C C . GLU A 1 433 ? -21.399 -17.675 32.764 1.00 98.50 433 GLU A C 1
ATOM 3431 O O . GLU A 1 433 ? -21.626 -18.019 33.924 1.00 98.50 433 GLU A O 1
ATOM 3436 N N . ASP A 1 434 ? -20.865 -18.518 31.873 1.00 98.19 434 ASP A N 1
ATOM 3437 C CA . ASP A 1 434 ? -20.544 -19.922 32.177 1.00 98.19 434 ASP A CA 1
ATOM 3438 C C . ASP A 1 434 ? -19.495 -20.072 33.281 1.00 98.19 434 ASP A C 1
ATOM 3440 O O . ASP A 1 434 ? -19.504 -21.048 34.036 1.00 98.19 434 ASP A O 1
ATOM 3444 N N . LYS A 1 435 ? -18.595 -19.094 33.397 1.00 97.38 435 LYS A N 1
ATOM 3445 C CA . LYS A 1 435 ? -17.557 -19.033 34.431 1.00 97.38 435 LYS A CA 1
ATOM 3446 C C . LYS A 1 435 ? -18.008 -18.283 35.690 1.00 97.38 435 LYS A C 1
ATOM 3448 O O . LYS A 1 435 ? -17.193 -18.094 36.591 1.00 97.38 435 LYS A O 1
ATOM 3453 N N . ASN A 1 436 ? -19.285 -17.898 35.788 1.00 97.69 436 ASN A N 1
ATOM 3454 C CA . ASN A 1 436 ? -19.831 -17.049 36.856 1.00 97.69 436 ASN A CA 1
ATOM 3455 C C . ASN A 1 436 ? -19.063 -15.726 37.031 1.00 97.69 436 ASN A C 1
ATOM 3457 O O . ASN A 1 436 ? -18.923 -15.206 38.139 1.00 97.69 436 ASN A O 1
ATOM 3461 N N . GLU A 1 437 ? -18.541 -15.186 35.937 1.00 97.69 437 GLU A N 1
ATOM 3462 C CA . GLU A 1 437 ? -17.869 -13.900 35.907 1.00 97.69 437 GLU A CA 1
ATOM 3463 C C . GLU A 1 437 ? -18.880 -12.781 35.636 1.00 97.69 437 GLU A C 1
ATOM 3465 O O . GLU A 1 437 ? -19.587 -12.777 34.628 1.00 97.69 437 GLU A O 1
ATOM 3470 N N . ILE A 1 438 ? -18.935 -11.800 36.537 1.00 97.00 438 ILE A N 1
ATOM 3471 C CA . ILE A 1 438 ? -19.846 -10.664 36.406 1.00 97.00 438 ILE A CA 1
ATOM 3472 C C . ILE A 1 438 ? -19.294 -9.680 35.368 1.00 97.00 438 ILE A C 1
ATOM 3474 O O . ILE A 1 438 ? -18.307 -8.983 35.599 1.00 97.00 438 ILE A O 1
ATOM 3478 N N . HIS A 1 439 ? -19.955 -9.616 34.214 1.00 97.25 439 HIS A N 1
ATOM 3479 C CA . HIS A 1 439 ? -19.558 -8.770 33.086 1.00 97.25 439 HIS A CA 1
ATOM 3480 C C . HIS A 1 439 ? -20.148 -7.344 33.137 1.00 97.25 439 HIS A C 1
ATOM 3482 O O . HIS A 1 439 ? -19.788 -6.504 32.308 1.00 97.25 439 HIS A O 1
ATOM 3488 N N . ASP A 1 440 ? -21.052 -7.049 34.081 1.00 97.00 440 ASP A N 1
ATOM 3489 C CA . ASP A 1 440 ? -21.774 -5.771 34.225 1.00 97.00 440 ASP A CA 1
ATOM 3490 C C . ASP A 1 440 ? -22.287 -5.218 32.883 1.00 97.00 440 ASP A C 1
ATOM 3492 O O . ASP A 1 440 ? -22.006 -4.079 32.524 1.00 97.00 440 ASP A O 1
ATOM 3496 N N . THR A 1 441 ? -22.963 -6.028 32.068 1.00 98.12 441 THR A N 1
ATOM 3497 C CA . THR A 1 441 ? -23.511 -5.580 30.773 1.00 98.12 441 THR A CA 1
ATOM 3498 C C . THR A 1 441 ? -25.018 -5.711 30.796 1.00 98.12 441 THR A C 1
ATOM 3500 O O . THR A 1 441 ? -25.535 -6.815 30.932 1.00 98.12 441 THR A O 1
ATOM 3503 N N . ARG A 1 442 ? -25.727 -4.591 30.633 1.00 97.81 442 ARG A N 1
ATOM 3504 C CA . ARG A 1 442 ? -27.200 -4.576 30.657 1.00 97.81 442 ARG A CA 1
ATOM 3505 C C . ARG A 1 442 ? -27.836 -4.738 29.282 1.00 97.81 442 ARG A C 1
ATOM 3507 O O . ARG A 1 442 ? -29.011 -5.074 29.185 1.00 97.81 442 ARG A O 1
ATOM 3514 N N . LEU A 1 443 ? -27.101 -4.400 28.223 1.00 97.94 443 LEU A N 1
ATOM 3515 C CA . LEU A 1 443 ? -27.603 -4.405 26.854 1.00 97.94 443 LEU A CA 1
ATOM 3516 C C . LEU A 1 443 ? -26.480 -4.774 25.889 1.00 97.94 443 LEU A C 1
ATOM 3518 O O . LEU A 1 443 ? -25.478 -4.067 25.795 1.00 97.94 443 LEU A O 1
ATOM 3522 N N . PHE A 1 444 ? -26.706 -5.847 25.138 1.00 98.31 444 PHE A N 1
ATOM 3523 C CA . PHE A 1 444 ? -25.933 -6.198 23.956 1.00 98.31 444 PHE A CA 1
ATOM 3524 C C . PHE A 1 444 ? -26.769 -5.905 22.706 1.00 98.31 444 PHE A C 1
ATOM 3526 O O . PHE A 1 444 ? -27.886 -6.404 22.567 1.00 98.31 444 PHE A O 1
ATOM 3533 N N . VAL A 1 445 ? -26.224 -5.096 21.801 1.00 97.62 445 VAL A N 1
ATOM 3534 C CA . VAL A 1 445 ? -26.788 -4.815 20.482 1.00 97.62 445 VAL A CA 1
ATOM 3535 C C . VAL A 1 445 ? -25.926 -5.515 19.441 1.00 97.62 445 VAL A C 1
ATOM 3537 O O . VAL A 1 445 ? -24.758 -5.183 19.249 1.00 97.62 445 VAL A O 1
ATOM 3540 N N . SER A 1 446 ? -26.515 -6.480 18.750 1.00 96.94 446 SER A N 1
ATOM 3541 C CA . SER A 1 446 ? -25.922 -7.064 17.553 1.00 96.94 446 SER A CA 1
ATOM 3542 C C . SER A 1 446 ? -26.332 -6.229 16.341 1.00 96.94 446 SER A C 1
ATOM 3544 O O . SER A 1 446 ? -27.524 -6.014 16.117 1.00 96.94 446 SER A O 1
ATOM 3546 N N . PHE A 1 447 ? -25.351 -5.744 15.582 1.00 94.19 447 PHE A N 1
ATOM 3547 C CA . PHE A 1 447 ? -25.571 -4.914 14.400 1.00 94.19 447 PHE A CA 1
ATOM 3548 C C . PHE A 1 447 ? -24.985 -5.606 13.167 1.00 94.19 447 PHE A C 1
ATOM 3550 O O . PHE A 1 447 ? -23.778 -5.833 13.104 1.00 94.19 447 PHE A O 1
ATOM 3557 N N . ASP A 1 448 ? -25.843 -6.005 12.223 1.00 93.31 448 ASP A N 1
ATOM 3558 C CA . ASP A 1 448 ? -25.486 -6.748 11.001 1.00 93.31 448 ASP A CA 1
ATOM 3559 C C . ASP A 1 448 ? -24.580 -7.976 11.234 1.00 93.31 448 ASP A C 1
ATOM 3561 O O . ASP A 1 448 ? -23.749 -8.354 10.410 1.00 93.31 448 ASP A O 1
ATOM 3565 N N . THR A 1 449 ? -24.737 -8.637 12.383 1.00 95.94 449 THR A N 1
ATOM 3566 C CA . THR A 1 449 ? -23.911 -9.786 12.764 1.00 95.94 449 THR A CA 1
ATOM 3567 C C . THR A 1 449 ? -24.348 -11.069 12.047 1.00 95.94 449 THR A C 1
ATOM 3569 O O . THR A 1 449 ? -25.507 -11.480 12.176 1.00 95.94 449 THR A O 1
ATOM 3572 N N . PRO A 1 450 ? -23.429 -11.805 11.395 1.00 94.75 450 PRO A N 1
ATOM 3573 C CA . PRO A 1 450 ? -23.743 -13.063 10.720 1.00 94.75 450 PRO A CA 1
ATOM 3574 C C . PRO A 1 450 ? -23.854 -14.231 11.716 1.00 94.75 450 PRO A C 1
ATOM 3576 O O . PRO A 1 450 ? -23.039 -15.152 11.733 1.00 94.75 450 PRO A O 1
ATOM 3579 N N . HIS A 1 451 ? -24.882 -14.224 12.569 1.00 94.19 451 HIS A N 1
ATOM 3580 C CA . HIS A 1 451 ? -25.096 -15.240 13.612 1.00 94.19 451 HIS A CA 1
ATOM 3581 C C . HIS A 1 451 ? -25.211 -16.682 13.107 1.00 94.19 451 HIS A C 1
ATOM 3583 O O . HIS A 1 451 ? -24.947 -17.602 13.883 1.00 94.19 451 HIS A O 1
ATOM 3589 N N . GLN A 1 452 ? -25.595 -16.865 11.842 1.00 92.81 452 GLN A N 1
ATOM 3590 C CA . GLN A 1 452 ? -25.707 -18.156 11.155 1.00 92.81 452 GLN A CA 1
ATOM 3591 C C . GLN A 1 452 ? -24.629 -18.337 10.068 1.00 92.81 452 GLN A C 1
ATOM 3593 O O . GLN A 1 452 ? -24.736 -19.233 9.235 1.00 92.81 452 GLN A O 1
ATOM 3598 N N . GLY A 1 453 ? -23.595 -17.492 10.071 1.00 86.94 453 GLY A N 1
ATOM 3599 C CA . GLY A 1 453 ? -22.603 -17.406 9.002 1.00 86.94 453 GLY A CA 1
ATOM 3600 C C . GLY A 1 453 ? -23.027 -16.476 7.862 1.00 86.94 453 GLY A C 1
ATOM 3601 O O . GLY A 1 453 ? -24.139 -15.950 7.837 1.00 86.94 453 GLY A O 1
ATOM 3602 N N . ALA A 1 454 ? -22.107 -16.258 6.922 1.00 82.75 454 ALA A N 1
ATOM 3603 C CA . ALA A 1 454 ? -22.310 -15.450 5.723 1.00 82.75 454 ALA A CA 1
ATOM 3604 C C . ALA A 1 454 ? -22.115 -16.320 4.472 1.00 82.75 454 ALA A C 1
ATOM 3606 O O . ALA A 1 454 ? -21.173 -17.110 4.400 1.00 82.75 454 ALA A O 1
ATOM 3607 N N . THR A 1 455 ? -22.999 -16.185 3.478 1.00 81.44 455 THR A N 1
ATOM 3608 C CA . THR A 1 455 ? -22.876 -16.909 2.203 1.00 81.44 455 THR A CA 1
ATOM 3609 C C . THR A 1 455 ? -22.163 -16.043 1.172 1.00 81.44 455 THR A C 1
ATOM 3611 O O . THR A 1 455 ? -22.667 -14.995 0.780 1.00 81.44 455 THR A O 1
ATOM 3614 N N . VAL A 1 456 ? -21.015 -16.517 0.691 1.00 73.31 456 VAL A N 1
ATOM 3615 C CA . VAL A 1 456 ? -20.253 -15.903 -0.406 1.00 73.31 456 VAL A CA 1
ATOM 3616 C C . VAL A 1 456 ? -20.651 -16.581 -1.715 1.00 73.31 456 VAL A C 1
ATOM 3618 O O . VAL A 1 456 ? -20.450 -17.797 -1.820 1.00 73.31 456 VAL A O 1
ATOM 3621 N N . PRO A 1 457 ? -21.182 -15.872 -2.729 1.00 79.75 457 PRO A N 1
ATOM 3622 C CA . PRO A 1 457 ? -21.584 -16.518 -3.974 1.00 79.75 457 PRO A CA 1
ATOM 3623 C C . PRO A 1 457 ? -20.427 -17.297 -4.613 1.00 79.75 457 PRO A C 1
ATOM 3625 O O . PRO A 1 457 ? -19.319 -16.782 -4.766 1.00 79.75 457 PRO A O 1
ATOM 3628 N N . ILE A 1 458 ? -20.693 -18.541 -5.020 1.00 74.88 458 ILE A N 1
ATOM 3629 C CA . ILE A 1 458 ? -19.677 -19.461 -5.558 1.00 74.88 458 ILE A CA 1
ATOM 3630 C C . ILE A 1 458 ? -18.969 -18.892 -6.798 1.00 74.88 458 ILE A C 1
ATOM 3632 O O . ILE A 1 458 ? -17.773 -19.102 -6.980 1.00 74.88 458 ILE A O 1
ATOM 3636 N N . GLY A 1 459 ? -19.678 -18.093 -7.603 1.00 71.62 459 GLY A N 1
ATOM 3637 C CA . GLY A 1 459 ? -19.112 -17.389 -8.754 1.00 71.62 459 GLY A CA 1
ATOM 3638 C C . GLY A 1 459 ? -17.985 -16.425 -8.374 1.00 71.62 459 GLY A C 1
ATOM 3639 O O . GLY A 1 459 ? -16.974 -16.397 -9.064 1.00 71.62 459 GLY A O 1
ATOM 3640 N N . TYR A 1 460 ? -18.098 -15.707 -7.250 1.00 63.34 460 TYR A N 1
ATOM 3641 C CA . TYR A 1 460 ? -17.019 -14.836 -6.768 1.00 63.34 460 TYR A CA 1
ATOM 3642 C C . TYR A 1 460 ? -15.815 -15.639 -6.282 1.00 63.34 460 TYR A C 1
ATOM 3644 O O . TYR A 1 460 ? -14.680 -15.275 -6.575 1.00 63.34 460 TYR A O 1
ATOM 3652 N N . GLN A 1 461 ? -16.050 -16.770 -5.613 1.00 63.34 461 GLN A N 1
ATOM 3653 C CA . GLN A 1 461 ? -14.969 -17.665 -5.196 1.00 63.34 461 GLN A CA 1
ATOM 3654 C C . GLN A 1 461 ? -14.221 -18.240 -6.410 1.00 63.34 461 GLN A C 1
ATOM 3656 O O . GLN A 1 461 ? -12.992 -18.295 -6.415 1.00 63.34 461 GLN A O 1
ATOM 3661 N N . HIS A 1 462 ? -14.944 -18.647 -7.461 1.00 66.44 462 HIS A N 1
ATOM 3662 C CA . HIS A 1 462 ? -14.331 -19.118 -8.705 1.00 66.44 462 HIS A CA 1
ATOM 3663 C C . HIS A 1 462 ? -13.641 -18.005 -9.482 1.00 66.44 462 HIS A C 1
ATOM 3665 O O . HIS A 1 462 ? -12.557 -18.247 -9.992 1.00 66.44 462 HIS A O 1
ATOM 3671 N N . LEU A 1 463 ? -14.213 -16.801 -9.547 1.00 65.19 463 LEU A N 1
ATOM 3672 C CA . LEU A 1 463 ? -13.579 -15.657 -10.199 1.00 65.19 463 LEU A CA 1
ATOM 3673 C C . LEU A 1 463 ? -12.255 -15.305 -9.515 1.00 65.19 463 LEU A C 1
ATOM 3675 O O . LEU A 1 463 ? -11.240 -15.190 -10.193 1.00 65.19 463 LEU A O 1
ATOM 3679 N N . ALA A 1 464 ? -12.246 -15.214 -8.181 1.00 59.72 464 ALA A N 1
ATOM 3680 C CA . ALA A 1 464 ? -11.031 -14.961 -7.412 1.00 59.72 464 ALA A CA 1
ATOM 3681 C C . ALA A 1 464 ? -9.953 -16.025 -7.688 1.00 59.72 464 ALA A C 1
ATOM 3683 O O . ALA A 1 464 ? -8.787 -15.690 -7.878 1.00 59.72 464 ALA A O 1
ATOM 3684 N N . ARG A 1 465 ? -10.340 -17.306 -7.783 1.00 60.22 465 ARG A N 1
ATOM 3685 C CA . ARG A 1 465 ? -9.423 -18.404 -8.143 1.00 60.22 465 ARG A CA 1
ATOM 3686 C C . ARG A 1 465 ? -8.957 -18.347 -9.600 1.00 60.22 465 ARG A C 1
ATOM 3688 O O . ARG A 1 465 ? -7.785 -18.579 -9.863 1.00 60.22 465 ARG A O 1
ATOM 3695 N N . HIS A 1 466 ? -9.858 -18.060 -10.536 1.00 58.09 466 HIS A N 1
ATOM 3696 C CA . HIS A 1 466 ? -9.576 -18.049 -11.971 1.00 58.09 466 HIS A CA 1
ATOM 3697 C C . HIS A 1 466 ? -8.634 -16.904 -12.344 1.00 58.09 466 HIS A C 1
ATOM 3699 O O . HIS A 1 466 ? -7.640 -17.122 -13.026 1.00 58.09 466 HIS A O 1
ATOM 3705 N N . VAL A 1 467 ? -8.888 -15.705 -11.819 1.00 54.97 467 VAL A N 1
ATOM 3706 C CA . VAL A 1 467 ? -8.056 -14.525 -12.067 1.00 54.97 467 VAL A CA 1
ATOM 3707 C C . VAL A 1 467 ? -6.635 -14.694 -11.516 1.00 54.97 467 VAL A C 1
ATOM 3709 O O . VAL A 1 467 ? -5.690 -14.204 -12.122 1.00 54.97 467 VAL A O 1
ATOM 3712 N N . LYS A 1 468 ? -6.453 -15.448 -10.423 1.00 50.53 468 LYS A N 1
ATOM 3713 C CA . LYS A 1 468 ? -5.120 -15.815 -9.912 1.00 50.53 468 LYS A CA 1
ATOM 3714 C C . LYS A 1 468 ? -4.328 -16.743 -10.858 1.00 50.53 468 LYS A C 1
ATOM 3716 O O . LYS A 1 468 ? -3.121 -16.866 -10.683 1.00 50.53 468 LYS A O 1
ATOM 3721 N N . GLY A 1 469 ? -4.976 -17.401 -11.825 1.00 49.25 469 GLY A N 1
ATOM 3722 C CA . GLY A 1 469 ? -4.382 -18.437 -12.683 1.00 49.25 469 GLY A CA 1
ATOM 3723 C C . GLY A 1 469 ? -4.315 -18.114 -14.181 1.00 49.25 469 GLY A C 1
ATOM 3724 O O . GLY A 1 469 ? -4.074 -19.031 -14.966 1.00 49.25 469 GLY A O 1
ATOM 3725 N N . LEU A 1 470 ? -4.553 -16.864 -14.593 1.00 57.94 470 LEU A N 1
ATOM 3726 C CA . LEU A 1 470 ? -4.475 -16.438 -15.999 1.00 57.94 470 LEU A CA 1
ATOM 3727 C C . LEU A 1 470 ? -3.036 -16.096 -16.401 1.00 57.94 470 LEU A C 1
ATOM 3729 O O . LEU A 1 470 ? -2.391 -15.296 -15.720 1.00 57.94 470 LEU A O 1
ATOM 3733 N N . TYR A 1 471 ? -2.559 -16.649 -17.528 1.00 61.91 471 TYR A N 1
ATOM 3734 C CA . TYR A 1 471 ? -1.192 -16.427 -18.011 1.00 61.91 471 TYR A CA 1
ATOM 3735 C C . TYR A 1 471 ? -1.101 -15.917 -19.463 1.00 61.91 471 TYR A C 1
ATOM 3737 O O . TYR A 1 471 ? -1.819 -16.378 -20.353 1.00 61.91 471 TYR A O 1
ATOM 3745 N N . LEU A 1 472 ? -0.145 -15.016 -19.722 1.00 54.66 472 LEU A N 1
ATOM 3746 C CA . LEU A 1 472 ? 0.228 -14.507 -21.052 1.00 54.66 472 LEU A CA 1
ATOM 3747 C C . LEU A 1 472 ? 1.646 -14.933 -21.428 1.00 54.66 472 LEU A C 1
ATOM 3749 O O . LEU A 1 472 ? 2.568 -14.773 -20.638 1.00 54.66 472 LEU A O 1
ATOM 3753 N N . ARG A 1 473 ? 1.872 -15.418 -22.653 1.00 62.94 473 ARG A N 1
ATOM 3754 C CA . ARG A 1 473 ? 3.227 -15.707 -23.158 1.00 62.94 473 ARG A CA 1
ATOM 3755 C C . ARG A 1 473 ? 3.782 -14.521 -23.952 1.00 62.94 473 ARG A C 1
ATOM 3757 O O . ARG A 1 473 ? 3.086 -14.032 -24.839 1.00 62.94 473 ARG A O 1
ATOM 3764 N N . THR A 1 474 ? 5.032 -14.101 -23.708 1.00 52.03 474 THR A N 1
ATOM 3765 C CA . THR A 1 474 ? 5.545 -12.802 -24.224 1.00 52.03 474 THR A CA 1
ATOM 3766 C C . THR A 1 474 ? 6.926 -12.821 -24.929 1.00 52.03 474 THR A C 1
ATOM 3768 O O . THR A 1 474 ? 7.231 -11.889 -25.667 1.00 52.03 474 THR A O 1
ATOM 3771 N N . GLY A 1 475 ? 7.756 -13.880 -24.852 1.00 54.94 475 GLY A N 1
ATOM 3772 C CA . GLY A 1 475 ? 9.164 -13.882 -25.357 1.00 54.94 475 GLY A CA 1
ATOM 3773 C C . GLY A 1 475 ? 9.486 -14.895 -26.473 1.00 54.94 475 GLY A C 1
ATOM 3774 O O . GLY A 1 475 ? 8.844 -15.925 -26.523 1.00 54.94 475 GLY A O 1
ATOM 3775 N N . LEU A 1 476 ? 10.480 -14.679 -27.354 1.00 45.38 476 LEU A N 1
ATOM 3776 C CA . LEU A 1 476 ? 10.767 -15.535 -28.539 1.00 45.38 476 LEU A CA 1
ATOM 3777 C C . LEU A 1 476 ? 11.052 -17.018 -28.228 1.00 45.38 476 LEU A C 1
ATOM 3779 O O . LEU A 1 476 ? 10.708 -17.905 -29.026 1.00 45.38 476 LEU A O 1
ATOM 3783 N N . THR A 1 477 ? 11.669 -17.290 -27.080 1.00 47.50 477 THR A N 1
ATOM 3784 C CA . THR A 1 477 ? 12.020 -18.633 -26.605 1.00 47.50 477 THR A CA 1
ATOM 3785 C C . THR A 1 477 ? 10.840 -19.308 -25.900 1.00 47.50 477 THR A C 1
ATOM 3787 O O . THR A 1 477 ? 9.776 -18.726 -25.685 1.00 47.50 477 THR A O 1
ATOM 3790 N N . ALA A 1 478 ? 10.960 -20.604 -25.611 1.00 43.97 478 ALA A N 1
ATOM 3791 C CA . ALA A 1 478 ? 9.813 -21.409 -25.214 1.00 43.97 478 ALA A CA 1
ATOM 3792 C C . ALA A 1 478 ? 9.257 -21.160 -23.794 1.00 43.97 478 ALA A C 1
ATOM 3794 O O . ALA A 1 478 ? 8.274 -21.796 -23.427 1.00 43.97 478 ALA A O 1
ATOM 3795 N N . SER A 1 479 ? 9.854 -20.256 -23.010 1.00 46.19 479 SER A N 1
ATOM 3796 C CA . SER A 1 479 ? 9.794 -20.323 -21.544 1.00 46.19 479 SER A CA 1
ATOM 3797 C C . SER A 1 479 ? 9.151 -19.140 -20.812 1.00 46.19 479 SER A C 1
ATOM 3799 O O . SER A 1 479 ? 8.975 -19.249 -19.605 1.00 46.19 479 SER A O 1
ATOM 3801 N N . THR A 1 480 ? 8.812 -18.018 -21.458 1.00 49.75 480 THR A N 1
ATOM 3802 C CA . THR A 1 480 ? 8.313 -16.836 -20.721 1.00 49.75 480 THR A CA 1
ATOM 3803 C C . THR A 1 480 ? 6.788 -16.746 -20.740 1.00 49.75 480 THR A C 1
ATOM 3805 O O . THR A 1 480 ? 6.193 -16.347 -21.741 1.00 49.75 480 THR A O 1
ATOM 3808 N N . ALA A 1 481 ? 6.161 -17.133 -19.628 1.00 53.19 481 ALA A N 1
ATOM 3809 C CA . ALA A 1 481 ? 4.749 -16.897 -19.340 1.00 53.19 481 ALA A CA 1
ATOM 3810 C C . ALA A 1 481 ? 4.614 -15.999 -18.101 1.00 53.19 481 ALA A C 1
ATOM 3812 O O . ALA A 1 481 ? 5.348 -16.165 -17.130 1.00 53.19 481 ALA A O 1
ATOM 3813 N N . GLU A 1 482 ? 3.685 -15.056 -18.152 1.00 54.78 482 GLU A N 1
ATOM 3814 C CA . GLU A 1 482 ? 3.419 -14.034 -17.143 1.00 54.78 482 GLU A CA 1
ATOM 3815 C C . GLU A 1 482 ? 2.064 -14.288 -16.515 1.00 54.78 482 GLU A C 1
ATOM 3817 O O . GLU A 1 482 ? 1.092 -14.468 -17.240 1.00 54.78 482 GLU A O 1
ATOM 3822 N N . ALA A 1 483 ? 1.982 -14.275 -15.187 1.00 50.25 483 ALA A N 1
ATOM 3823 C CA . ALA A 1 483 ? 0.694 -14.254 -14.512 1.00 50.25 483 ALA A CA 1
ATOM 3824 C C . ALA A 1 483 ? 0.077 -12.857 -14.656 1.00 50.25 483 ALA A C 1
ATOM 3826 O O . ALA A 1 483 ? 0.694 -11.863 -14.266 1.00 50.25 483 ALA A O 1
ATOM 3827 N N . ILE A 1 484 ? -1.158 -12.768 -15.150 1.00 46.47 484 ILE A N 1
ATOM 3828 C CA . ILE A 1 484 ? -1.948 -11.544 -15.008 1.00 46.47 484 ILE A CA 1
ATOM 3829 C C . ILE A 1 484 ? -2.515 -11.539 -13.587 1.00 46.47 484 ILE A C 1
ATOM 3831 O O . ILE A 1 484 ? -3.649 -11.953 -13.350 1.00 46.47 484 ILE A O 1
ATOM 3835 N N . GLN A 1 485 ? -1.735 -11.070 -12.616 1.00 43.38 485 GLN A N 1
ATOM 3836 C CA . GLN A 1 485 ? -2.283 -10.808 -11.288 1.00 43.38 485 GLN A CA 1
ATOM 3837 C C . GLN A 1 485 ? -3.127 -9.531 -11.330 1.00 43.38 485 GLN A C 1
ATOM 3839 O O . GLN A 1 485 ? -2.621 -8.410 -11.295 1.00 43.38 485 GLN A O 1
ATOM 3844 N N . PHE A 1 486 ? -4.440 -9.720 -11.451 1.00 34.59 486 PHE A N 1
ATOM 3845 C CA . PHE A 1 486 ? -5.438 -8.645 -11.411 1.00 34.59 486 PHE A CA 1
ATOM 3846 C C . PHE A 1 486 ? -5.758 -8.196 -9.975 1.00 34.59 486 PHE A C 1
ATOM 3848 O O . PHE A 1 486 ? -6.318 -7.121 -9.776 1.00 34.59 486 PHE A O 1
ATOM 3855 N N . PHE A 1 487 ? -5.391 -9.005 -8.976 1.00 35.44 487 PHE A N 1
ATOM 3856 C CA . PHE A 1 487 ? -5.530 -8.691 -7.558 1.00 35.44 487 PHE A CA 1
ATOM 3857 C C . PHE A 1 487 ? -4.144 -8.494 -6.944 1.00 35.44 487 PHE A C 1
ATOM 3859 O O . PHE A 1 487 ? -3.295 -9.373 -7.055 1.00 35.44 487 PHE A O 1
ATOM 3866 N N . ARG A 1 488 ? -3.932 -7.327 -6.325 1.00 40.41 488 ARG A N 1
ATOM 3867 C CA . ARG A 1 488 ? -2.738 -7.003 -5.538 1.00 40.41 488 ARG A CA 1
ATOM 3868 C C . ARG A 1 488 ? -2.916 -7.602 -4.147 1.00 40.41 488 ARG A C 1
ATOM 3870 O O . ARG A 1 488 ? -3.923 -7.327 -3.501 1.00 40.41 488 ARG A O 1
ATOM 3877 N N . GLY A 1 489 ? -1.978 -8.432 -3.721 1.00 33.12 489 GLY A N 1
ATOM 3878 C CA . GLY A 1 489 ? -2.001 -9.080 -2.414 1.00 33.12 489 GLY A CA 1
ATOM 3879 C C . GLY A 1 489 ? -1.075 -10.285 -2.427 1.00 33.12 489 GLY A C 1
ATOM 3880 O O . GLY A 1 489 ? -1.417 -11.310 -3.019 1.00 33.12 489 GLY A O 1
ATOM 3881 N N . GLY A 1 490 ? 0.095 -10.131 -1.809 1.00 35.47 490 GLY A N 1
ATOM 3882 C CA . GLY A 1 490 ? 1.056 -11.210 -1.622 1.00 35.47 490 GLY A CA 1
ATOM 3883 C C . GLY A 1 490 ? 0.472 -12.305 -0.725 1.00 35.47 490 GLY A C 1
ATOM 3884 O O . GLY A 1 490 ? -0.113 -12.018 0.315 1.00 35.47 490 GLY A O 1
ATOM 3885 N N . ASP A 1 491 ? 0.613 -13.561 -1.148 1.00 34.56 491 ASP A N 1
ATOM 3886 C CA . ASP A 1 491 ? 0.350 -14.748 -0.327 1.00 34.56 491 ASP A CA 1
ATOM 3887 C C . ASP A 1 491 ? 1.652 -15.109 0.423 1.00 34.56 491 ASP A C 1
ATOM 3889 O O . ASP A 1 491 ? 2.690 -15.356 -0.198 1.00 34.56 491 ASP A O 1
ATOM 3893 N N . GLU A 1 492 ? 1.607 -15.150 1.758 1.00 30.12 492 GLU A N 1
ATOM 3894 C CA . GLU A 1 492 ? 2.720 -15.597 2.605 1.00 30.12 492 GLU A CA 1
ATOM 3895 C C . GLU A 1 492 ? 2.927 -17.123 2.559 1.00 30.12 492 GLU A C 1
ATOM 3897 O O . GLU A 1 492 ? 2.007 -17.932 2.420 1.00 30.12 492 GLU A O 1
ATOM 3902 N N . SER A 1 493 ? 4.192 -17.522 2.700 1.00 30.03 493 SER A N 1
ATOM 3903 C CA . SER A 1 493 ? 4.684 -18.889 2.555 1.00 30.03 493 SER A CA 1
ATOM 3904 C C . SER A 1 493 ? 4.597 -19.765 3.818 1.00 30.03 493 SER A C 1
ATOM 3906 O O . SER A 1 493 ? 4.925 -19.339 4.918 1.00 30.03 493 SER A O 1
ATOM 3908 N N . ALA A 1 494 ? 4.290 -21.042 3.569 1.00 27.50 494 ALA A N 1
ATOM 3909 C CA . ALA A 1 494 ? 4.376 -22.272 4.371 1.00 27.50 494 ALA A CA 1
ATOM 3910 C C . ALA A 1 494 ? 5.307 -22.374 5.611 1.00 27.50 494 ALA A C 1
ATOM 3912 O O . ALA A 1 494 ? 6.500 -22.079 5.542 1.00 27.50 494 ALA A O 1
ATOM 3913 N N . GLN A 1 495 ? 4.803 -23.082 6.640 1.00 25.81 495 GLN A N 1
ATOM 3914 C CA . GLN A 1 495 ? 5.554 -24.028 7.492 1.00 25.81 495 GLN A CA 1
ATOM 3915 C C . GLN A 1 495 ? 4.706 -25.287 7.800 1.00 25.81 495 GLN A C 1
ATOM 3917 O O . GLN A 1 495 ? 3.513 -25.195 8.069 1.00 25.81 495 GLN A O 1
ATOM 3922 N N . SER A 1 496 ? 5.327 -26.471 7.731 1.00 28.55 496 SER A N 1
ATOM 3923 C CA . SER A 1 496 ? 4.725 -27.817 7.858 1.00 28.55 496 SER A CA 1
ATOM 3924 C C . SER A 1 496 ? 4.700 -28.376 9.292 1.00 28.55 496 SER A C 1
ATOM 3926 O O . SER A 1 496 ? 5.636 -28.097 10.044 1.00 28.55 496 SER A O 1
ATOM 3928 N N . PRO A 1 497 ? 3.823 -29.358 9.588 1.00 25.41 497 PRO A N 1
ATOM 3929 C CA . PRO A 1 497 ? 4.236 -30.540 10.357 1.00 25.41 497 PRO A CA 1
ATOM 3930 C C . PRO A 1 497 ? 3.818 -31.893 9.734 1.00 25.41 497 PRO A C 1
ATOM 3932 O O . PRO A 1 497 ? 2.902 -31.990 8.932 1.00 25.41 497 PRO A O 1
ATOM 3935 N N . GLN A 1 498 ? 4.556 -32.945 10.105 1.00 27.73 498 GLN A N 1
ATOM 3936 C CA . GLN A 1 498 ? 4.521 -34.314 9.561 1.00 27.73 498 GLN A CA 1
ATOM 3937 C C . GLN A 1 498 ? 3.186 -35.081 9.713 1.00 27.73 498 GLN A C 1
ATOM 3939 O O . GLN A 1 498 ? 2.467 -34.861 10.687 1.00 27.73 498 GLN A O 1
ATOM 3944 N N . PRO A 1 499 ? 2.900 -36.082 8.845 1.00 27.69 499 PRO A N 1
ATOM 3945 C CA . PRO A 1 499 ? 1.660 -36.849 8.912 1.00 27.69 499 PRO A CA 1
ATOM 3946 C C . PRO A 1 499 ? 1.715 -37.985 9.948 1.00 27.69 499 PRO A C 1
ATOM 3948 O O . PRO A 1 499 ? 2.526 -38.911 9.854 1.00 27.69 499 PRO A O 1
ATOM 3951 N N . CYS A 1 500 ? 0.770 -37.978 10.891 1.00 24.69 500 CYS A N 1
ATOM 3952 C CA . CYS A 1 500 ? 0.394 -39.174 11.643 1.00 24.69 500 CYS A CA 1
ATOM 3953 C C . CYS A 1 500 ? -0.321 -40.166 10.713 1.00 24.69 500 CYS A C 1
ATOM 3955 O O . CYS A 1 500 ? -1.371 -39.872 10.144 1.00 24.69 500 CYS A O 1
ATOM 3957 N N . ARG A 1 501 ? 0.245 -41.372 10.596 1.00 26.34 501 ARG A N 1
ATOM 3958 C CA . ARG A 1 501 ? -0.404 -42.546 10.001 1.00 26.34 501 ARG A CA 1
ATOM 3959 C C . ARG A 1 501 ? -1.717 -42.850 10.725 1.00 26.34 501 ARG A C 1
ATOM 3961 O O . ARG A 1 501 ? -1.707 -43.122 11.922 1.00 26.34 501 ARG A O 1
ATOM 3968 N N . GLN A 1 502 ? -2.811 -42.918 9.972 1.00 30.09 502 GLN A N 1
ATOM 3969 C CA . GLN A 1 502 ? -3.931 -43.784 10.320 1.00 30.09 502 GLN A CA 1
ATOM 3970 C C . GLN A 1 502 ? -3.549 -45.231 9.989 1.00 30.09 502 GLN A C 1
ATOM 3972 O O . GLN A 1 502 ? -3.173 -45.535 8.857 1.00 30.09 502 GLN A O 1
ATOM 3977 N N . THR A 1 503 ? -3.691 -46.130 10.956 1.00 28.75 503 THR A N 1
ATOM 3978 C CA . THR A 1 503 ? -3.982 -47.537 10.674 1.00 28.75 503 THR A CA 1
ATOM 3979 C C . THR A 1 503 ? -5.299 -47.874 11.342 1.00 28.75 503 THR A C 1
ATOM 3981 O O . THR A 1 503 ? -5.434 -47.782 12.559 1.00 28.75 503 THR A O 1
ATOM 3984 N N . SER A 1 504 ? -6.260 -48.225 10.500 1.00 31.05 504 SER A N 1
ATOM 3985 C CA . SER A 1 504 ? -7.514 -48.878 10.829 1.00 31.05 504 SER A CA 1
ATOM 3986 C C . SER A 1 504 ? -7.279 -50.259 11.446 1.00 31.05 504 SER A C 1
ATOM 3988 O O . SER A 1 504 ? -6.649 -51.107 10.808 1.00 31.05 504 SER A O 1
ATOM 3990 N N . SER A 1 505 ? -7.864 -50.482 12.618 1.00 33.66 505 SER A N 1
ATOM 3991 C CA . SER A 1 505 ? -8.530 -51.725 13.034 1.00 33.66 505 SER A CA 1
ATOM 3992 C C . SER A 1 505 ? -9.393 -51.426 14.248 1.00 33.66 505 SER A C 1
ATOM 3994 O O . SER A 1 505 ? -8.800 -50.916 15.228 1.00 33.66 505 SER A O 1
#

Foldseek 3Di:
DDDDPVPVVVVVVVVVVVVVPPPPDDPPDDPDDDDDDDDLVDDADPPFDEDCPLVVLLCVAAVADPQVPWVLQFELVQFPQLDDQVLQLQDDDDPPFADAPVNVVNNLRSRVLRRADPPRFDRDPQVQLVVLQVVAAAQEFEKFWEKEKGKYFDPCCVVVQQWDADPSYIHGGDDPNHTRDRIDITMGIEMYTSDQEFEDQKHWYAYAPSRYYYPPPVFWDFKWKDFQQPPPTDTHDHPDTDIGGHPDWFKGKMKMWTATPVRDIGIHIHMHTYHYDVVNVVVVPDDDDDPQKDKFWQPDADPPDIWIWMKGKDDLDPVPAAFAAEEEEDAQFQCCQVPNRDQQGDDDPVVVLVVCVVPPVSNCCDSNPHTYIYIGGSHSPDDLQNLLSRVLRVLVVSVVRHDYDPVRDGAAYAYEQEASRLVSPVNNVVVCVVVVHDSSHDYYHYHNYPPVDDDDPVVVVVVQVSLQRHWYARYNDDRDIDRNNPDRGDDDDDDDDDDDDDDDD

Secondary structure (DSSP, 8-state):
---STTTHHHHHHHHHHHHT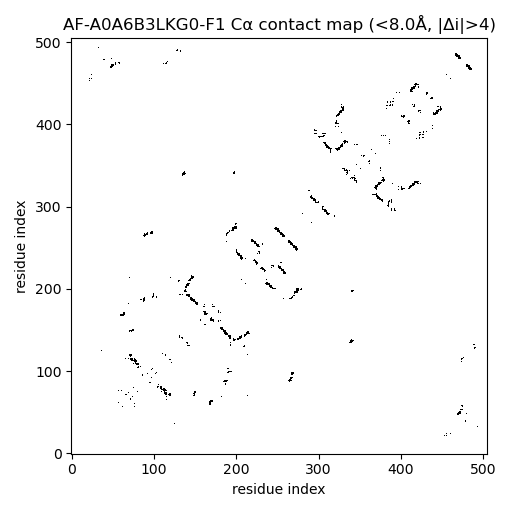T------------------TTSPPPTT--EE-HHHHHHHHHHTTS-GGGSGGGBBGGGS--SS-GGGGSSS---TT-B--HHHHHHHHHHHHHTB-STTS----HHHHHHHHHHT--TTEEEEEEEEEEEEEE-TTTTTTTSEEEETTEEEE-EETTEE---EEEEEEEEEEES-SEEESSEEEEE--GGGEEES-GGGEEEEEEE-SSSS-EEE--TT--EEEE-SSSEEEEEEEEEEETTS-EEEEEEEEEEEPPHHHHHHTT-SS-S-SEEEEE-SS-BTTB--EEEEEEE-SSTT----SEEEEE-----HHHH-TT-SS-S--HHHHHHHHTT-HHHHHHHHHH-EEEEEEES-TTS-HHHHHHHHHHHHHHHHHHPPPPTTSPPPPEEEEEETHHHHHHHHHHHHHHHTT----EEEEEEES--TT--PPPHHHHHHHHHHTT-EEE-SSSTT-EEE---S--PPPP----PPPPP---

Solvent-accessible surface area (backbone atoms only — not comparable to full-atom values): 28512 Å² total; per-residue (Å²): 134,94,85,67,85,71,64,72,63,55,62,64,56,54,57,62,56,61,69,79,64,61,72,75,76,78,79,70,92,72,87,88,77,91,74,75,83,82,56,87,84,60,84,77,68,93,87,60,59,69,51,47,68,66,24,55,52,51,38,58,28,50,66,61,44,68,57,91,72,43,53,69,24,23,30,54,86,65,25,62,74,67,53,74,59,78,59,34,44,12,85,62,89,55,98,86,42,59,20,40,54,65,51,48,48,27,50,50,48,20,55,58,30,7,30,64,49,92,86,21,69,93,74,62,75,74,61,44,51,42,53,58,52,73,64,43,29,57,42,42,48,34,34,40,37,39,38,39,62,34,18,32,71,40,96,52,17,56,86,70,61,13,33,44,78,55,94,77,19,40,34,74,25,66,59,97,82,42,77,35,82,29,64,42,79,47,48,36,34,46,40,20,39,72,58,52,69,44,45,35,52,56,32,32,41,28,36,44,55,87,34,59,47,56,81,46,61,94,46,56,65,50,40,30,36,21,71,57,47,84,76,52,74,40,85,52,51,69,66,45,73,42,83,42,57,39,92,63,64,46,78,32,54,34,38,36,40,41,32,29,71,88,72,51,68,34,36,35,32,21,64,37,30,30,39,69,26,72,65,60,63,45,59,79,70,56,82,87,87,77,65,54,66,39,81,48,67,22,86,50,62,45,96,88,40,62,25,46,27,37,38,36,47,48,60,50,47,97,82,65,63,49,44,34,45,32,38,38,32,43,46,70,39,58,26,60,74,76,41,37,32,43,80,59,51,83,76,40,66,66,56,57,54,55,57,30,65,80,34,68,66,58,34,50,49,45,57,67,63,24,22,36,34,34,37,37,54,60,56,32,75,52,58,55,67,25,51,8,31,28,50,44,42,51,45,52,51,49,65,72,60,46,38,62,42,100,85,70,48,64,58,52,30,34,36,40,11,29,27,52,18,22,54,16,47,55,49,25,54,51,54,30,53,76,67,72,43,88,70,55,63,78,44,80,45,72,40,83,40,55,88,88,59,79,88,70,62,65,68,58,57,48,47,60,55,49,45,71,50,35,33,43,32,51,35,77,60,100,68,50,68,42,72,53,68,83,67,91,73,73,82,86,83,90,87,87,84,83,86,81,82,85,77,92,129

InterPro domains:
  IPR029058 Alpha/Beta hydrolase fold [G3DSA:3.40.50.1820] (349-494)
  IPR029058 Alpha/Beta hydrolase fold [SSF53474] (363-490)

Organism: NCBI:txid2704466

Nearest PDB structures (foldseek):
  7qjp-assembly1_A  TM=4.954E-01  e=9.449E-04  Saccharopolyspora flava
  2c26-assembly1_A  TM=5.223E-01  e=6.265E-04  Acetivibrio thermocellus
  7yko-assembly1_A  TM=4.790E-01  e=1.911E-03  Thermomonospora curvata DSM 43183
  8eu1-assembly1_A  TM=3.605E-01  e=1.063E-03  synthetic construct
  8etz-assembly1_A  TM=3.778E-01  e=1.195E-03  synthetic construct

Sequence (505 aa):
MKNNLYALRRTMLLVCLTLLCLPTSIYAQQPDYYYPKYNLTSPMPAGTELDTTFHNRMRHIFGLLETNRVPKGILLDYAMEFTNMSNYNGNALTDTNFVDQAAYWDIYRTLYTARIHTSAATLDLNNLDSEWYNNRQPGRITLAGMYFQYARFRNDAVSANKLTISNEKLVDKYVSGAWQNPYQVESVFAMAPATKVYEGLTQQLLLPTALWESNEIGSVSSLEVDAGDGMGFRIMSAGQALSVVYPDTGRKELKYRLNLINGTSLISHSEIDIRSADDDLLTLLSGDNPCHLCQVTATEPYLGQYAQGYIRIKYANPDNKLRNPLIVVEGFDPYHILEPESKFGDDLMVNFEANLNNSVNLRSLVNSSYDVIYVDWKNGTDDIRRNAMLVKEIIRLVNSKKVALANGLKADNVIIGISMGGLAVRWALKDMEDKNEIHDTRLFVSFDTPHQGATVPIGYQHLARHVKGLYLRTGLTASTAEAIQFFRGGDESAQSPQPCRQTSS

pLDDT: mean 79.93, std 23.47, range [23.16, 98.81]

Radius of gyration: 28.75 Å; Cα contacts (8 Å, |Δi|>4): 935; chains: 1; bounding box: 64×72×91 Å

Mean predicted aligned error: 11.72 Å